Protein AF-A0A6A5FUP0-F1 (afdb_monomer)

Organism: Caenorhabditis remanei (NCBI:txid31234)

Sequence (424 aa):
MASNGVNGTHKADGNLQGSSPCSTSRVTPRPKTQTGSLDNNVQIFKTQLKPIFRSLLTPPLVNDSKNTQITLKECLKKFQENEESFKTVAGPILIEYLADLVTQLITQNETRVNYIGTPAALAFEQEWTRKMSNLRTTEHILNAPYCRATLMEFSVKFKAFSVEDQHSLREFMYREIVVLASDLIHTIDIERNKVIAHYVVIVNRQHAEINKMAENSQATIAAFIKRVAERQKRICELEQEKNVLSLEMEGLKQRNASFEKEVKENNLRIERLDQKLKKMAEDLEKKTREEANLRSAAESHRDEIEEDNSKLGERIAQCTMENQELKSRLDELEKETKDNRNAAECLERQKTENDDLRKQVEELTNRMETHQIKILAVLDDAKKTESTRESNEQIRRLIQAICIKKDDSKTPNIASNQTGVMLK

Secondary structure (DSSP, 8-state):
---------------------------PPPPPPTHHHHHHHHHHHHHHHHHHHHHHHSS-TTS-HHHHHHHHHHHHHHHHHTHHHIIIIIHHHHHHHHHHHHHHHHHHHHHHHT----HHHHHHHHHHHHHHHHHTSHHHHT-HHHHHHHHHHHHHHHTTS-HHHHHHHHHHHHHHHHHHHHHHHHHHHHHHHHHHHHHHHHHHHHHHHHHHHHHHHHHHHHHHHHHHHHHHHHHHHHHHHHHHHHHHHHHHHHHHHHHHHHHHHHHHHHHHHHHHHHHHHHHHHHHHHHHHHHHHHHHHHHHHHHHHHHHHHHHHHHHHHHHHHHHHHHHHHHHHHHHHHHHHHHHHHHHHHHHHHHHHHHHHHHHHHHHHHHHHTSSSS-----------SSSTTS--------------------------

Radius of gyration: 128.57 Å; Cα contacts (8 Å, |Δi|>4): 49; chains: 1; bounding box: 229×117×348 Å

Solvent-accessible surface area (backbone atoms only — not comparable to full-atom values): 25504 Å² total; per-residue (Å²): 132,86,89,80,89,85,87,87,80,89,78,90,84,83,87,84,86,78,91,84,87,89,84,88,86,91,81,87,82,74,87,83,79,77,63,73,63,54,58,54,52,50,51,52,50,53,63,64,47,50,60,58,54,48,62,73,66,54,77,75,71,89,77,47,72,64,62,52,50,51,55,50,51,53,50,54,49,57,48,63,77,42,47,72,57,31,76,75,67,48,34,68,58,48,51,53,52,49,48,52,52,51,49,52,48,50,53,54,49,51,53,56,76,66,50,76,48,51,76,67,48,46,53,48,49,55,54,45,54,54,53,51,54,57,41,62,34,81,81,36,60,75,33,60,71,60,50,52,52,54,55,50,55,49,55,61,59,52,69,75,50,53,76,68,35,42,53,46,53,45,57,54,48,54,52,53,50,54,51,48,52,52,54,48,52,53,52,50,51,53,54,49,48,53,52,52,52,53,50,52,55,52,51,53,51,52,50,52,53,50,51,54,52,50,54,54,49,51,53,50,50,52,56,49,53,53,53,51,54,54,49,52,53,52,50,56,54,50,53,51,51,51,52,52,53,53,51,52,51,52,52,49,52,54,52,49,53,51,50,54,51,49,52,53,53,50,50,54,51,50,52,55,49,51,53,49,51,52,51,52,50,53,54,51,51,49,50,52,50,51,51,52,50,51,50,52,51,52,49,54,53,46,51,51,51,51,52,51,49,50,55,49,50,52,51,50,53,51,53,50,51,52,50,51,52,52,49,54,53,49,60,54,54,62,55,56,61,61,60,60,60,67,62,58,68,64,58,60,66,60,54,64,63,52,58,61,55,53,56,57,53,59,55,54,52,58,53,51,57,55,55,56,57,56,60,68,68,69,77,80,78,86,90,82,88,79,84,89,78,88,78,82,95,69,68,93,81,60,65,100,70,80,82,90,83,87,82,88,82,79,84,82,89,85,89,85,83,89,77,91,80,88,89,132

pLDDT: mean 70.41, std 22.22, range [26.86, 98.44]

Foldseek 3Di:
DDDDDDDYDDDDDDDDDDDDDDDDDDDDDDDDDPPPVVVVVLVVVCVVCVVLLCVLQDDPVVPCVPVNVVSVVVVVVVCVVCVVVLVPPNVVVVVVVVVVSVVVSVVVVVCLVPDQADPVLVVVLVVVVVVLVVCLPLVNLPVPVNVVVSVVVVVVVLVVDDPSSNVNVVVSVVVSVVVSVVSSVVSVVVVVVVVVVVVVVVVVVVVVVVVVVVVVVVVVVVVVVVVVVVVVVVVVVVVVVVVVVVVVVVVVVVVVVVVVVVVVVVVVVVVVVVVVVVVVVVVVVVVVVVVVVVVVVVVVVVVVVVVVVVVVVVVVVVVVVVVVVVVVVVVVVVVVVVVVVVVVVVVVVVVVVVVVVVVVVVVVVVVVVVVVVVVVPPPPPDDDDDDDDDDDDDPVPPDDPDPDDDDDDDDDDDDDDDDDDDDD

Structure (mmCIF, N/CA/C/O backbone):
data_AF-A0A6A5FUP0-F1
#
_entry.id   AF-A0A6A5FUP0-F1
#
loop_
_atom_site.group_PDB
_atom_site.id
_atom_site.type_symbol
_atom_site.label_atom_id
_atom_site.label_alt_id
_atom_site.label_comp_id
_atom_site.label_asym_id
_atom_site.label_entity_id
_atom_site.label_seq_id
_atom_site.pdbx_PDB_ins_code
_atom_site.Cartn_x
_atom_site.Cartn_y
_atom_site.Cartn_z
_atom_site.occupancy
_atom_site.B_iso_or_equiv
_atom_site.auth_seq_id
_atom_site.auth_comp_id
_atom_site.auth_asym_id
_atom_site.auth_atom_id
_atom_site.pdbx_PDB_model_num
ATOM 1 N N . MET A 1 1 ? 34.017 69.869 -93.605 1.00 38.16 1 MET A N 1
ATOM 2 C CA . MET A 1 1 ? 34.898 71.013 -93.289 1.00 38.16 1 MET A CA 1
ATOM 3 C C . MET A 1 1 ? 36.323 70.627 -93.654 1.00 38.16 1 MET A C 1
ATOM 5 O O . MET A 1 1 ? 36.659 69.464 -93.488 1.00 38.16 1 MET A O 1
ATOM 9 N N . ALA A 1 2 ? 37.039 71.589 -94.248 1.00 33.34 2 ALA A N 1
ATOM 10 C CA . ALA A 1 2 ? 38.399 71.600 -94.813 1.00 33.34 2 ALA A CA 1
ATOM 11 C C . ALA A 1 2 ? 39.373 70.506 -94.317 1.00 33.34 2 ALA A C 1
ATOM 13 O O . ALA A 1 2 ? 39.440 70.240 -93.125 1.00 33.34 2 ALA A O 1
ATOM 14 N N . SER A 1 3 ? 40.064 69.764 -95.192 1.00 31.92 3 SER A N 1
ATOM 15 C CA . SER A 1 3 ? 41.137 70.177 -96.127 1.00 31.92 3 SER A CA 1
ATOM 16 C C . SER A 1 3 ? 42.401 70.675 -95.425 1.00 31.92 3 SER A C 1
ATOM 18 O O . SER A 1 3 ? 42.368 71.725 -94.794 1.00 31.92 3 SER A O 1
ATOM 20 N N . ASN A 1 4 ? 43.485 69.908 -95.595 1.00 36.31 4 ASN A N 1
ATOM 21 C CA . ASN A 1 4 ? 44.860 70.282 -95.985 1.00 36.31 4 ASN A CA 1
ATOM 22 C C . ASN A 1 4 ? 45.649 68.948 -96.013 1.00 36.31 4 ASN A C 1
ATOM 24 O O . ASN A 1 4 ? 45.615 68.215 -95.032 1.00 36.31 4 ASN A O 1
ATOM 28 N N . GLY A 1 5 ? 46.208 68.454 -97.127 1.00 31.75 5 GLY A N 1
ATOM 29 C CA . GLY A 1 5 ? 47.185 69.104 -98.016 1.00 31.75 5 GLY A CA 1
ATOM 30 C C . GLY A 1 5 ? 48.554 69.030 -97.321 1.00 31.75 5 GLY A C 1
ATOM 31 O O . GLY A 1 5 ? 48.652 69.477 -96.190 1.00 31.75 5 GLY A O 1
ATOM 32 N N . VAL A 1 6 ? 49.639 68.457 -97.844 1.00 37.22 6 VAL A N 1
ATOM 33 C CA . VAL A 1 6 ? 50.374 68.709 -99.102 1.00 37.22 6 VAL A CA 1
ATOM 34 C C . VAL A 1 6 ? 51.600 67.753 -99.010 1.00 37.22 6 VAL A C 1
ATOM 36 O O . VAL A 1 6 ? 52.145 67.616 -97.923 1.00 37.22 6 VAL A O 1
ATOM 39 N N . ASN A 1 7 ? 51.974 66.894 -99.966 1.00 31.72 7 ASN A N 1
ATOM 40 C CA . ASN A 1 7 ? 52.455 67.050 -101.350 1.00 31.72 7 ASN A CA 1
ATOM 41 C C . ASN A 1 7 ? 53.994 66.927 -101.465 1.00 31.72 7 ASN A C 1
ATOM 43 O O . ASN A 1 7 ? 54.728 67.687 -100.843 1.00 31.72 7 ASN A O 1
ATOM 47 N N . GLY A 1 8 ? 54.419 66.040 -102.372 1.00 35.94 8 GLY A N 1
ATOM 48 C CA . GLY A 1 8 ? 55.625 66.162 -103.200 1.00 35.94 8 GLY A CA 1
ATOM 49 C C . GLY A 1 8 ? 56.952 65.612 -102.657 1.00 35.94 8 GLY A C 1
ATOM 50 O O . GLY A 1 8 ? 57.151 65.490 -101.461 1.00 35.94 8 GLY A O 1
ATOM 51 N N . THR A 1 9 ? 57.943 65.270 -103.482 1.00 32.22 9 THR A N 1
ATOM 52 C CA . THR A 1 9 ? 58.045 65.221 -104.953 1.00 32.22 9 THR A CA 1
ATOM 53 C C . THR A 1 9 ? 59.451 64.702 -105.313 1.00 32.22 9 THR A C 1
ATOM 55 O O . THR A 1 9 ? 60.420 65.130 -104.704 1.00 32.22 9 THR A O 1
ATOM 58 N N . HIS A 1 10 ? 59.529 63.905 -106.384 1.00 34.06 10 HIS A N 1
ATOM 59 C CA . HIS A 1 10 ? 60.529 63.948 -107.468 1.00 34.06 10 HIS A CA 1
ATOM 60 C C . HIS A 1 10 ? 62.015 63.536 -107.335 1.00 34.06 10 HIS A C 1
ATOM 62 O O . HIS A 1 10 ? 62.769 64.029 -106.507 1.00 34.06 10 HIS A O 1
ATOM 68 N N . LYS A 1 11 ? 62.398 62.860 -108.442 1.00 33.56 11 LYS A N 1
ATOM 69 C CA . LYS A 1 11 ? 63.656 62.846 -109.229 1.00 33.56 11 LYS A CA 1
ATOM 70 C C . LYS A 1 11 ? 64.667 61.740 -108.880 1.00 33.56 11 LYS A C 1
ATOM 72 O O . LYS A 1 11 ? 65.068 61.616 -107.735 1.00 33.56 11 LYS A O 1
ATOM 77 N N . ALA A 1 12 ? 64.921 60.792 -109.798 1.00 32.19 12 ALA A N 1
ATOM 78 C CA . ALA A 1 12 ? 65.667 60.910 -111.079 1.00 32.19 12 ALA A CA 1
ATOM 79 C C . ALA A 1 12 ? 67.170 61.074 -110.797 1.00 32.19 12 ALA A C 1
ATOM 81 O O . ALA A 1 12 ? 67.523 61.750 -109.843 1.00 32.19 12 ALA A O 1
ATOM 82 N N . ASP A 1 13 ? 68.140 60.557 -111.533 1.00 30.34 13 ASP A N 1
ATOM 83 C CA . ASP A 1 13 ? 68.279 59.854 -112.810 1.00 30.34 13 ASP A CA 1
ATOM 84 C C . ASP A 1 13 ? 69.766 59.424 -112.846 1.00 30.34 13 ASP A C 1
ATOM 86 O O . ASP A 1 13 ? 70.576 59.966 -112.090 1.00 30.34 13 ASP A O 1
ATOM 90 N N . GLY A 1 14 ? 70.159 58.539 -113.765 1.00 31.58 14 GLY A N 1
ATOM 91 C CA . GLY A 1 14 ? 71.576 58.301 -114.100 1.00 31.58 14 GLY A CA 1
ATOM 92 C C . GLY A 1 14 ? 71.955 56.827 -113.980 1.00 31.58 14 GLY A C 1
ATOM 93 O O . GLY A 1 14 ? 72.292 56.378 -112.895 1.00 31.58 14 GLY A O 1
ATOM 94 N N . ASN A 1 15 ? 71.761 55.961 -114.976 1.00 31.67 15 ASN A N 1
ATOM 95 C CA . ASN A 1 15 ? 72.166 56.002 -116.388 1.00 31.67 15 ASN A CA 1
ATOM 96 C C . ASN A 1 15 ? 73.673 55.754 -116.600 1.00 31.67 15 ASN A C 1
ATOM 98 O O . ASN A 1 15 ? 74.493 56.150 -115.779 1.00 31.67 15 ASN A O 1
ATOM 102 N N . LEU A 1 16 ? 73.967 55.175 -117.773 1.00 33.53 16 LEU A N 1
ATOM 103 C CA . LEU A 1 16 ? 75.255 54.775 -118.374 1.00 33.53 16 LEU A CA 1
ATOM 104 C C . LEU A 1 16 ? 75.564 53.273 -118.226 1.00 33.53 16 LEU A C 1
ATOM 106 O O . LEU A 1 16 ? 75.912 52.785 -117.160 1.00 33.53 16 LEU A O 1
ATOM 110 N N . GLN A 1 17 ? 75.196 52.471 -119.236 1.00 32.59 17 GLN A N 1
ATOM 111 C CA . GLN A 1 17 ? 75.943 52.211 -120.491 1.00 32.59 17 GLN A CA 1
ATOM 112 C C . GLN A 1 17 ? 77.117 51.243 -120.249 1.00 32.59 17 GLN A C 1
ATOM 114 O O . GLN A 1 17 ? 77.953 51.492 -119.400 1.00 32.59 17 GLN A O 1
ATOM 119 N N . GLY A 1 18 ? 77.274 50.143 -120.981 1.00 30.30 18 GLY A N 1
ATOM 120 C CA . GLY A 1 18 ? 76.498 49.655 -122.109 1.00 30.30 18 GLY A CA 1
ATOM 121 C C . GLY A 1 18 ? 77.146 48.432 -122.760 1.00 30.30 18 GLY A C 1
ATOM 122 O O . GLY A 1 18 ? 78.241 48.032 -122.379 1.00 30.30 18 GLY A O 1
ATOM 123 N N . SER A 1 19 ? 76.464 47.965 -123.817 1.00 31.02 19 SER A N 1
ATOM 124 C CA . SER A 1 19 ? 76.989 47.312 -125.037 1.00 31.02 19 SER A CA 1
ATOM 125 C C . SER A 1 19 ? 77.728 45.967 -124.887 1.00 31.02 19 SER A C 1
ATOM 127 O O . SER A 1 19 ? 78.629 45.844 -124.081 1.00 31.02 19 SER A O 1
ATOM 129 N N . SER A 1 20 ? 77.544 44.924 -125.703 1.00 33.12 20 SER A N 1
ATOM 130 C CA . SER A 1 20 ? 76.712 44.556 -126.873 1.00 33.12 20 SER A CA 1
ATOM 131 C C . SER A 1 20 ? 77.213 43.125 -127.294 1.00 33.12 20 SER A C 1
ATOM 133 O O . SER A 1 20 ? 78.075 42.592 -126.601 1.00 33.12 20 SER A O 1
ATOM 135 N N . PRO A 1 21 ? 76.826 42.480 -128.416 1.00 48.44 21 PRO A N 1
ATOM 136 C CA . PRO A 1 21 ? 75.585 41.727 -128.617 1.00 48.44 21 PRO A CA 1
ATOM 137 C C . PRO A 1 21 ? 75.790 40.310 -129.241 1.00 48.44 21 PRO A C 1
ATOM 139 O O . PRO A 1 21 ? 76.903 39.831 -129.426 1.00 48.44 21 PRO A O 1
ATOM 142 N N . CYS A 1 22 ? 74.658 39.737 -129.682 1.00 26.86 22 CYS A N 1
ATOM 143 C CA . CYS A 1 22 ? 74.450 38.731 -130.742 1.00 26.86 22 CYS A CA 1
ATOM 144 C C . CYS A 1 22 ? 74.443 37.235 -130.376 1.00 26.86 22 CYS A C 1
ATOM 146 O O . CYS A 1 22 ? 75.478 36.580 -130.317 1.00 26.86 22 CYS A O 1
ATOM 148 N N . SER A 1 23 ? 73.250 36.624 -130.408 1.00 32.97 23 SER A N 1
ATOM 149 C CA . SER A 1 23 ? 72.781 35.966 -131.644 1.00 32.97 23 SER A CA 1
ATOM 150 C C . SER A 1 23 ? 71.296 35.568 -131.595 1.00 32.97 23 SER A C 1
ATOM 152 O O . SER A 1 23 ? 70.759 35.124 -130.586 1.00 32.97 23 SER A O 1
ATOM 154 N N . THR A 1 24 ? 70.657 35.778 -132.741 1.00 32.56 24 THR A N 1
ATOM 155 C CA . THR A 1 24 ? 69.302 35.439 -133.208 1.00 32.56 24 THR A CA 1
ATOM 156 C C . THR A 1 24 ? 68.862 33.986 -132.985 1.00 32.56 24 THR A C 1
ATOM 158 O O . THR A 1 24 ? 69.634 33.079 -133.265 1.00 32.56 24 THR A O 1
ATOM 161 N N . SER A 1 25 ? 67.577 33.736 -132.690 1.00 30.81 25 SER A N 1
ATOM 162 C CA . SER A 1 25 ? 66.580 33.312 -133.699 1.00 30.81 25 SER A CA 1
ATOM 163 C C . SER A 1 25 ? 65.221 32.928 -133.075 1.00 30.81 25 SER A C 1
ATOM 165 O O . SER A 1 25 ? 65.070 32.729 -131.877 1.00 30.81 25 SER A O 1
ATOM 167 N N . ARG A 1 26 ? 64.219 32.908 -133.947 1.00 35.28 26 ARG A N 1
ATOM 168 C CA . ARG A 1 26 ? 62.769 33.093 -133.793 1.00 35.28 26 ARG A CA 1
ATOM 169 C C . ARG A 1 26 ? 62.006 31.799 -133.450 1.00 35.28 26 ARG A C 1
ATOM 171 O O . ARG A 1 26 ? 62.065 30.883 -134.255 1.00 35.28 26 ARG A O 1
ATOM 178 N N . VAL A 1 27 ? 61.174 31.785 -132.393 1.00 34.41 27 VAL A N 1
ATOM 179 C CA . VAL A 1 27 ? 59.944 30.952 -132.293 1.00 34.41 27 VAL A CA 1
ATOM 180 C C . VAL A 1 27 ? 58.888 31.662 -131.421 1.00 34.41 27 VAL A C 1
ATOM 182 O O . VAL A 1 27 ? 59.139 32.012 -130.272 1.00 34.41 27 VAL A O 1
ATOM 185 N N . THR A 1 28 ? 57.699 31.881 -131.980 1.00 35.03 28 THR A N 1
ATOM 186 C CA . THR A 1 28 ? 56.478 32.379 -131.321 1.00 35.03 28 THR A CA 1
ATOM 187 C C . THR A 1 28 ? 55.934 31.373 -130.285 1.00 35.03 28 THR A C 1
ATOM 189 O O . THR A 1 28 ? 55.803 30.196 -130.626 1.00 35.03 28 THR A O 1
ATOM 192 N N . PRO A 1 29 ? 55.554 31.773 -129.050 1.00 36.94 29 PRO A N 1
ATOM 193 C CA . PRO A 1 29 ? 54.999 30.840 -128.067 1.00 36.94 29 PRO A CA 1
ATOM 194 C C . PRO A 1 29 ? 53.480 30.633 -128.184 1.00 36.94 29 PRO A C 1
ATOM 196 O O . PRO A 1 29 ? 52.704 31.569 -128.367 1.00 36.94 29 PRO A O 1
ATOM 199 N N . ARG A 1 30 ? 53.096 29.372 -127.974 1.00 33.16 30 ARG A N 1
ATOM 200 C CA . ARG A 1 30 ? 51.762 28.819 -127.670 1.00 33.16 30 ARG A CA 1
ATOM 201 C C . ARG A 1 30 ? 51.231 29.362 -126.314 1.00 33.16 30 ARG A C 1
ATOM 203 O O . ARG A 1 30 ? 52.053 29.774 -125.492 1.00 33.16 30 ARG A O 1
ATOM 210 N N . PRO A 1 31 ? 49.908 29.367 -126.033 1.00 37.72 31 PRO A N 1
ATOM 211 C CA . PRO A 1 31 ? 49.345 30.012 -124.840 1.00 37.72 31 PRO A CA 1
ATOM 212 C C . PRO A 1 31 ? 49.840 29.358 -123.543 1.00 37.72 31 PRO A C 1
ATOM 214 O O . PRO A 1 31 ? 49.841 28.133 -123.424 1.00 37.72 31 PRO A O 1
ATOM 217 N N . LYS A 1 32 ? 50.257 30.181 -122.573 1.00 38.88 32 LYS A N 1
ATOM 218 C CA . LYS A 1 32 ? 50.725 29.744 -121.251 1.00 38.88 32 LYS A CA 1
ATOM 219 C C . LYS A 1 32 ? 49.574 29.162 -120.424 1.00 38.88 32 LYS A C 1
ATOM 221 O O . LYS A 1 32 ? 48.562 29.817 -120.198 1.00 38.88 32 LYS A O 1
ATOM 226 N N . THR A 1 33 ? 49.793 27.952 -119.928 1.00 40.66 33 THR A N 1
ATOM 227 C CA . THR A 1 33 ? 49.061 27.269 -118.860 1.00 40.66 33 THR A CA 1
ATOM 228 C C . THR A 1 33 ? 49.091 28.071 -117.551 1.00 40.66 33 THR A C 1
ATOM 230 O O . THR A 1 33 ? 50.152 28.423 -117.040 1.00 40.66 33 THR A O 1
ATOM 233 N N . GLN A 1 34 ? 47.909 28.324 -116.985 1.00 46.12 34 GLN A N 1
ATOM 234 C CA . GLN A 1 34 ? 47.655 29.004 -115.703 1.00 46.12 34 GLN A CA 1
ATOM 235 C C . GLN A 1 34 ? 47.788 28.080 -114.466 1.00 46.12 34 GLN A C 1
ATOM 237 O O . GLN A 1 34 ? 47.267 28.387 -113.401 1.00 46.12 34 GLN A O 1
ATOM 242 N N . THR A 1 35 ? 48.469 26.936 -114.564 1.00 44.53 35 THR A N 1
ATOM 243 C CA . THR A 1 35 ? 48.498 25.922 -113.488 1.00 44.53 35 THR A CA 1
ATOM 244 C C . THR A 1 35 ? 49.539 26.182 -112.392 1.00 44.53 35 THR A C 1
ATOM 246 O O . THR A 1 35 ? 49.324 25.784 -111.254 1.00 44.53 35 THR A O 1
ATOM 249 N N . GLY A 1 36 ? 50.627 26.911 -112.670 1.00 46.41 36 GLY A N 1
ATOM 250 C CA . GLY A 1 36 ? 51.688 27.160 -111.676 1.00 46.41 36 GLY A CA 1
ATOM 251 C C . GLY A 1 36 ? 51.359 28.210 -110.600 1.00 46.41 36 GLY A C 1
ATOM 252 O O . GLY A 1 36 ? 51.962 28.209 -109.533 1.00 46.41 36 GLY A O 1
ATOM 253 N N . SER A 1 37 ? 50.399 29.107 -110.852 1.00 50.59 37 SER A N 1
ATOM 254 C CA . SER A 1 37 ? 50.018 30.160 -109.893 1.00 50.59 37 SER A CA 1
ATOM 255 C C . SER A 1 37 ? 49.005 29.679 -108.855 1.00 50.59 37 SER A C 1
ATOM 257 O O . SER A 1 37 ? 48.979 30.199 -107.741 1.00 50.59 37 SER A O 1
ATOM 259 N N . LEU A 1 38 ? 48.151 28.724 -109.222 1.00 49.47 38 LEU A N 1
ATOM 260 C CA . LEU A 1 38 ? 47.055 28.254 -108.379 1.00 49.47 38 LEU A CA 1
ATOM 261 C C . LEU A 1 38 ? 47.585 27.373 -107.240 1.00 49.47 38 LEU A C 1
ATOM 263 O O . LEU A 1 38 ? 47.210 27.562 -106.087 1.00 49.47 38 LEU A O 1
ATOM 267 N N . ASP A 1 39 ? 48.529 26.487 -107.556 1.00 52.81 39 ASP A N 1
ATOM 268 C CA . ASP A 1 39 ? 49.118 25.535 -106.610 1.00 52.81 39 ASP A CA 1
ATOM 269 C C . ASP A 1 39 ? 49.959 26.243 -105.529 1.00 52.81 39 ASP A C 1
ATOM 271 O O . ASP A 1 39 ? 49.881 25.939 -104.338 1.00 52.81 39 ASP A O 1
ATOM 275 N N . ASN A 1 40 ? 50.678 27.300 -105.923 1.00 55.59 40 ASN A N 1
ATOM 276 C CA . ASN A 1 40 ? 51.452 28.127 -104.997 1.00 55.59 40 ASN A CA 1
ATOM 277 C C . ASN A 1 40 ? 50.544 28.924 -104.044 1.00 55.59 40 ASN A C 1
ATOM 279 O O . ASN A 1 40 ? 50.795 28.981 -102.842 1.00 55.59 40 ASN A O 1
ATOM 283 N N . ASN A 1 41 ? 49.441 29.484 -104.552 1.00 53.09 41 ASN A N 1
ATOM 284 C CA . ASN A 1 41 ? 48.468 30.209 -103.731 1.00 53.09 41 ASN A CA 1
ATOM 285 C C . ASN A 1 41 ? 47.734 29.278 -102.750 1.00 53.09 41 ASN A C 1
ATOM 287 O O . ASN A 1 41 ? 47.501 29.655 -101.602 1.00 53.09 41 ASN A O 1
ATOM 291 N N . VAL A 1 42 ? 47.435 28.043 -103.165 1.00 53.22 42 VAL A N 1
ATOM 292 C CA . VAL A 1 42 ? 46.853 27.005 -102.301 1.00 53.22 42 VAL A CA 1
ATOM 293 C C . VAL A 1 42 ? 47.814 26.611 -101.177 1.00 53.22 42 VAL A C 1
ATOM 295 O O . VAL A 1 42 ? 47.395 26.512 -100.022 1.00 53.22 42 VAL A O 1
ATOM 298 N N . GLN A 1 43 ? 49.102 26.427 -101.471 1.00 56.97 43 GLN A N 1
ATOM 299 C CA . GLN A 1 43 ? 50.097 26.093 -100.447 1.00 56.97 43 GLN A CA 1
ATOM 300 C C . GLN A 1 43 ? 50.341 27.243 -99.466 1.00 56.97 43 GLN A C 1
ATOM 302 O O . GLN A 1 43 ? 50.430 27.015 -98.255 1.00 56.97 43 GLN A O 1
ATOM 307 N N . ILE A 1 44 ? 50.372 28.487 -99.951 1.00 58.56 44 ILE A N 1
ATOM 308 C CA . ILE A 1 44 ? 50.461 29.683 -99.101 1.00 58.56 44 ILE A CA 1
ATOM 309 C C . ILE A 1 44 ? 49.248 29.753 -98.164 1.00 58.56 44 ILE A C 1
ATOM 311 O O . ILE A 1 44 ? 49.407 29.946 -96.959 1.00 58.56 44 ILE A O 1
ATOM 315 N N . PHE A 1 45 ? 48.046 29.511 -98.685 1.00 58.44 45 PHE A N 1
ATOM 316 C CA . PHE A 1 45 ? 46.812 29.536 -97.906 1.00 58.44 45 PHE A CA 1
ATOM 317 C C . PHE A 1 45 ? 46.743 28.416 -96.849 1.00 58.44 45 PHE A C 1
ATOM 319 O O . PHE A 1 45 ? 46.461 28.690 -95.678 1.00 58.44 45 PHE A O 1
ATOM 326 N N . LYS A 1 46 ? 47.104 27.171 -97.207 1.00 55.78 46 LYS A N 1
ATOM 327 C CA . LYS A 1 46 ? 47.243 26.056 -96.248 1.00 55.78 46 LYS A CA 1
ATOM 328 C C . LYS A 1 46 ? 48.253 26.391 -95.145 1.00 55.78 46 LYS A C 1
ATOM 330 O O . LYS A 1 46 ? 47.991 26.139 -93.970 1.00 55.78 46 LYS A O 1
ATOM 335 N N . THR A 1 47 ? 49.379 27.007 -95.501 1.00 60.59 47 THR A N 1
ATOM 336 C CA . THR A 1 47 ? 50.433 27.391 -94.548 1.00 60.59 47 THR A CA 1
ATOM 337 C C . THR A 1 47 ? 49.983 28.502 -93.595 1.00 60.59 47 THR A C 1
ATOM 339 O O . THR A 1 47 ? 50.362 28.483 -92.427 1.00 60.59 47 THR A O 1
ATOM 342 N N . GLN A 1 48 ? 49.136 29.431 -94.047 1.00 58.78 48 GLN A N 1
ATOM 343 C CA . GLN A 1 48 ? 48.614 30.526 -93.219 1.00 58.78 48 GLN A CA 1
ATOM 344 C C . GLN A 1 48 ? 47.487 30.099 -92.266 1.00 58.78 48 GLN A C 1
ATOM 346 O O . GLN A 1 48 ? 47.410 30.612 -91.151 1.00 58.78 48 GLN A O 1
ATOM 351 N N . LEU A 1 49 ? 46.620 29.161 -92.666 1.00 58.22 49 LEU A N 1
ATOM 352 C CA . LEU A 1 49 ? 45.522 28.682 -91.812 1.00 58.22 49 LEU A CA 1
ATOM 353 C C . LEU A 1 49 ? 45.950 27.602 -90.813 1.00 58.22 49 LEU A C 1
ATOM 355 O O . LEU A 1 49 ? 45.360 27.484 -89.737 1.00 58.22 49 LEU A O 1
ATOM 359 N N . LYS A 1 50 ? 46.988 26.823 -91.132 1.00 57.59 50 LYS A N 1
ATOM 360 C CA . LYS A 1 50 ? 47.477 25.720 -90.292 1.00 57.59 50 LYS A CA 1
ATOM 361 C C . LYS A 1 50 ? 47.827 26.110 -88.848 1.00 57.59 50 LYS A C 1
ATOM 363 O O . LYS A 1 50 ? 47.423 25.368 -87.952 1.00 57.59 50 LYS A O 1
ATOM 368 N N . PRO A 1 51 ? 48.508 27.237 -88.571 1.00 56.44 51 PRO A N 1
ATOM 369 C CA . PRO A 1 51 ? 48.786 27.678 -87.205 1.00 56.44 51 PRO A CA 1
ATOM 370 C C . PRO A 1 51 ? 47.517 28.069 -86.440 1.00 56.44 51 PRO A C 1
ATOM 372 O O . PRO A 1 51 ? 47.410 27.753 -85.262 1.00 56.44 51 PRO A O 1
ATOM 375 N N . ILE A 1 52 ? 46.549 28.699 -87.117 1.00 56.91 52 ILE A N 1
ATOM 376 C CA . ILE A 1 52 ? 45.310 29.217 -86.514 1.00 56.91 52 ILE A CA 1
ATOM 377 C C . ILE A 1 52 ? 44.395 28.065 -86.084 1.00 56.91 52 ILE A C 1
ATOM 379 O O . ILE A 1 52 ? 43.880 28.043 -84.967 1.00 56.91 52 ILE A O 1
ATOM 383 N N . PHE A 1 53 ? 44.237 27.057 -86.945 1.00 55.31 53 PHE A N 1
ATOM 384 C CA . PHE A 1 53 ? 43.498 25.854 -86.571 1.00 55.31 53 PHE A CA 1
ATOM 385 C C . PHE A 1 53 ? 44.242 25.044 -85.511 1.00 55.31 53 PHE A C 1
ATOM 387 O O . PHE A 1 53 ? 43.617 24.603 -84.557 1.00 55.31 53 PHE A O 1
ATOM 394 N N . ARG A 1 54 ? 45.575 24.908 -85.586 1.00 54.94 54 ARG A N 1
ATOM 395 C CA . ARG A 1 54 ? 46.336 24.252 -84.509 1.00 54.94 54 ARG A CA 1
ATOM 396 C C . ARG A 1 54 ? 46.184 24.970 -83.165 1.00 54.94 54 ARG A C 1
ATOM 398 O O . ARG A 1 54 ? 46.024 24.288 -82.159 1.00 54.94 54 ARG A O 1
ATOM 405 N N . SER A 1 55 ? 46.172 26.303 -83.118 1.00 53.06 55 SER A N 1
ATOM 406 C CA . SER A 1 55 ? 45.996 27.041 -81.858 1.00 53.06 55 SER A CA 1
ATOM 407 C C . SER A 1 55 ? 44.579 26.932 -81.286 1.00 53.06 55 SER A C 1
ATOM 409 O O . SER A 1 55 ? 44.427 26.880 -80.073 1.00 53.06 55 SER A O 1
ATOM 411 N N . LEU A 1 56 ? 43.549 26.847 -82.137 1.00 50.31 56 LEU A N 1
ATOM 412 C CA . LEU A 1 56 ? 42.161 26.577 -81.725 1.00 50.31 56 LEU A CA 1
ATOM 413 C C . LEU A 1 56 ? 41.957 25.170 -81.148 1.00 50.31 56 LEU A C 1
ATOM 415 O O . LEU A 1 56 ? 40.961 24.920 -80.476 1.00 50.31 56 LEU A O 1
ATOM 419 N N . LEU A 1 57 ? 42.865 24.249 -81.463 1.00 49.69 57 LEU A N 1
ATOM 420 C CA . LEU A 1 57 ? 42.680 22.811 -81.285 1.00 49.69 57 LEU A CA 1
ATOM 421 C C . LEU A 1 57 ? 43.713 22.170 -80.347 1.00 49.69 57 LEU A C 1
ATOM 423 O O . LEU A 1 57 ? 43.591 20.991 -80.027 1.00 49.69 57 LEU A O 1
ATOM 427 N N . THR A 1 58 ? 44.702 22.932 -79.866 1.00 45.69 58 THR A N 1
ATOM 428 C CA . THR A 1 58 ? 45.661 22.473 -78.848 1.00 45.69 58 THR A CA 1
ATOM 429 C C . THR A 1 58 ? 45.091 22.766 -77.446 1.00 45.69 58 THR A C 1
ATOM 431 O O . THR A 1 58 ? 44.818 23.928 -77.144 1.00 45.69 58 THR A O 1
ATOM 434 N N . PRO A 1 59 ? 44.872 21.761 -76.572 1.00 53.66 59 PRO A N 1
ATOM 435 C CA . PRO A 1 59 ? 44.378 21.982 -75.205 1.00 53.66 59 PRO A CA 1
ATOM 436 C C . PRO A 1 59 ? 45.373 22.785 -74.328 1.00 53.66 59 PRO A C 1
ATOM 438 O O . PRO A 1 59 ? 46.573 22.716 -74.587 1.00 53.66 59 PRO A O 1
ATOM 441 N N . PRO A 1 60 ? 44.905 23.528 -73.291 1.00 47.03 60 PRO A N 1
ATOM 442 C CA . PRO A 1 60 ? 43.826 23.125 -72.391 1.00 47.03 60 PRO A CA 1
ATOM 443 C C . PRO A 1 60 ? 42.569 23.995 -72.540 1.00 47.03 60 PRO A C 1
ATOM 445 O O . PRO A 1 60 ? 42.203 24.761 -71.653 1.00 47.03 60 PRO A O 1
ATOM 448 N N . LEU A 1 61 ? 41.837 23.849 -73.644 1.00 46.53 61 LEU A N 1
ATOM 449 C CA . LEU A 1 61 ? 40.595 24.598 -73.879 1.00 46.53 61 LEU A CA 1
ATOM 450 C C . LEU A 1 61 ? 39.368 24.053 -73.131 1.00 46.53 61 LEU A C 1
ATOM 452 O O . LEU A 1 61 ? 38.238 24.304 -73.536 1.00 46.53 61 LEU A O 1
ATOM 456 N N . VAL A 1 62 ? 39.574 23.365 -72.005 1.00 45.56 62 VAL A N 1
ATOM 457 C CA . VAL A 1 62 ? 38.494 23.133 -71.031 1.00 45.56 62 VAL A CA 1
ATOM 458 C C . VAL A 1 62 ? 38.433 24.252 -69.980 1.00 45.56 62 VAL A C 1
ATOM 460 O O . VAL A 1 62 ? 37.460 24.304 -69.246 1.00 45.56 62 VAL A O 1
ATOM 463 N N . ASN A 1 63 ? 39.371 25.214 -69.943 1.00 44.22 63 ASN A N 1
ATOM 464 C CA . ASN A 1 63 ? 39.316 26.285 -68.931 1.00 44.22 63 ASN A CA 1
ATOM 465 C C . ASN A 1 63 ? 39.381 27.740 -69.420 1.00 44.22 63 ASN A C 1
ATOM 467 O O . ASN A 1 63 ? 39.386 28.625 -68.572 1.00 44.22 63 ASN A O 1
ATOM 471 N N . ASP A 1 64 ? 39.347 28.036 -70.726 1.00 46.53 64 ASP A N 1
ATOM 472 C CA . ASP A 1 64 ? 39.223 29.442 -71.152 1.00 46.53 64 ASP A CA 1
ATOM 473 C C . ASP A 1 64 ? 38.385 29.619 -72.429 1.00 46.53 64 ASP A C 1
ATOM 475 O O . ASP A 1 64 ? 38.883 29.808 -73.541 1.00 46.53 64 ASP A O 1
ATOM 479 N N . SER A 1 65 ? 37.058 29.540 -72.262 1.00 54.91 65 SER A N 1
ATOM 480 C CA . SER A 1 65 ? 36.064 29.632 -73.346 1.00 54.91 65 SER A CA 1
ATOM 481 C C . SER A 1 65 ? 36.125 30.946 -74.136 1.00 54.91 65 SER A C 1
ATOM 483 O O . SER A 1 65 ? 35.622 31.025 -75.259 1.00 54.91 65 SER A O 1
ATOM 485 N N . LYS A 1 66 ? 36.758 31.980 -73.572 1.00 54.75 66 LYS A N 1
ATOM 486 C CA . LYS A 1 66 ? 36.796 33.333 -74.130 1.00 54.75 66 LYS A CA 1
ATOM 487 C C . LYS A 1 66 ? 37.783 33.461 -75.290 1.00 54.75 66 LYS A C 1
ATOM 489 O O . LYS A 1 66 ? 37.432 34.035 -76.319 1.00 54.75 66 LYS A O 1
ATOM 494 N N . ASN A 1 67 ? 38.974 32.878 -75.165 1.00 54.38 67 ASN A N 1
ATOM 495 C CA . ASN A 1 67 ? 39.992 32.928 -76.218 1.00 54.38 67 ASN A CA 1
ATOM 496 C C . ASN A 1 67 ? 39.600 32.056 -77.416 1.00 54.38 67 ASN A C 1
ATOM 498 O O . ASN A 1 67 ? 39.691 32.512 -78.553 1.00 54.38 67 ASN A O 1
ATOM 502 N N . THR A 1 68 ? 39.030 30.870 -77.173 1.00 51.94 68 THR A N 1
ATOM 503 C CA . THR A 1 68 ? 38.470 30.020 -78.239 1.00 51.94 68 THR A CA 1
ATOM 504 C C . THR A 1 68 ? 37.391 30.748 -79.030 1.00 51.94 68 THR A C 1
ATOM 506 O O . THR A 1 68 ? 37.386 30.697 -80.256 1.00 51.94 68 THR A O 1
ATOM 509 N N . GLN A 1 69 ? 36.489 31.467 -78.351 1.00 53.38 69 GLN A N 1
ATOM 510 C CA . GLN A 1 69 ? 35.433 32.229 -79.020 1.00 53.38 69 GLN A CA 1
ATOM 511 C C . GLN A 1 69 ? 35.975 33.387 -79.866 1.00 53.38 69 GLN A C 1
ATOM 513 O O . GLN A 1 69 ? 35.434 33.646 -80.941 1.00 53.38 69 GLN A O 1
ATOM 518 N N . ILE A 1 70 ? 37.021 34.082 -79.407 1.00 61.88 70 ILE A N 1
ATOM 519 C CA . ILE A 1 70 ? 37.649 35.179 -80.160 1.00 61.88 70 ILE A CA 1
ATOM 520 C C . ILE A 1 70 ? 38.308 34.633 -81.428 1.00 61.88 70 ILE A C 1
ATOM 522 O O . ILE A 1 70 ? 38.005 35.108 -82.522 1.00 61.88 70 ILE A O 1
ATOM 526 N N . THR A 1 71 ? 39.123 33.584 -81.308 1.00 55.25 71 THR A N 1
ATOM 527 C CA . THR A 1 71 ? 39.809 32.989 -82.461 1.00 55.25 71 THR A CA 1
ATOM 528 C C . THR A 1 71 ? 38.823 32.348 -83.446 1.00 55.25 71 THR A C 1
ATOM 530 O O . THR A 1 71 ? 38.993 32.478 -84.656 1.00 55.25 71 THR A O 1
ATOM 533 N N . LEU A 1 72 ? 37.730 31.738 -82.964 1.00 54.47 72 LEU A N 1
ATOM 534 C CA . LEU A 1 72 ? 36.682 31.185 -83.828 1.00 54.47 72 LEU A CA 1
ATOM 535 C C . LEU A 1 72 ? 35.934 32.288 -84.595 1.00 54.47 72 LEU A C 1
ATOM 537 O O . LEU A 1 72 ? 35.672 32.139 -85.788 1.00 54.47 72 LEU A O 1
ATOM 541 N N . LYS A 1 73 ? 35.629 33.419 -83.943 1.00 60.50 73 LYS A N 1
ATOM 542 C CA . LYS A 1 73 ? 35.028 34.590 -84.605 1.00 60.50 73 LYS A CA 1
ATOM 543 C C . LYS A 1 73 ? 35.943 35.170 -85.679 1.00 60.50 73 LYS A C 1
ATOM 545 O O . LYS A 1 73 ? 35.466 35.548 -86.745 1.00 60.50 73 LYS A O 1
ATOM 550 N N . GLU A 1 74 ? 37.243 35.222 -85.420 1.00 59.09 74 GLU A N 1
ATOM 551 C CA . GLU A 1 74 ? 38.231 35.747 -86.362 1.00 59.09 74 GLU A CA 1
ATOM 552 C C . GLU A 1 74 ? 38.425 34.815 -87.570 1.00 59.09 74 GLU A C 1
ATOM 554 O O . GLU A 1 74 ? 38.497 35.284 -88.708 1.00 59.09 74 GLU A O 1
ATOM 559 N N . CYS A 1 75 ? 38.383 33.493 -87.356 1.00 55.28 75 CYS A N 1
ATOM 560 C CA . CYS A 1 75 ? 38.285 32.504 -88.430 1.00 55.28 75 CYS A CA 1
ATOM 561 C C . CYS A 1 75 ? 37.026 32.714 -89.276 1.00 55.28 75 CYS A C 1
ATOM 563 O O . CYS A 1 75 ? 37.134 32.879 -90.488 1.00 55.28 75 CYS A O 1
ATOM 565 N N . LEU A 1 76 ? 35.842 32.762 -88.657 1.00 58.91 76 LEU A N 1
ATOM 566 C CA . LEU A 1 76 ? 34.574 32.942 -89.374 1.00 58.91 76 LEU A CA 1
ATOM 567 C C . LEU A 1 76 ? 34.550 34.239 -90.196 1.00 58.91 76 LEU A C 1
ATOM 569 O O . LEU A 1 76 ? 34.066 34.236 -91.327 1.00 58.91 76 LEU A O 1
ATOM 573 N N . LYS A 1 77 ? 35.145 35.319 -89.677 1.00 67.94 77 LYS A N 1
ATOM 574 C CA . LYS A 1 77 ? 35.293 36.586 -90.401 1.00 67.94 77 LYS A CA 1
ATOM 575 C C . LYS A 1 77 ? 36.143 36.428 -91.667 1.00 67.94 77 LYS A C 1
ATOM 577 O O . LYS A 1 77 ? 35.722 36.847 -92.740 1.00 67.94 77 LYS A O 1
ATOM 582 N N . LYS A 1 78 ? 37.298 35.758 -91.577 1.00 62.84 78 LYS A N 1
ATOM 583 C CA . LYS A 1 78 ? 38.162 35.501 -92.746 1.00 62.84 78 LYS A CA 1
ATOM 584 C C . LYS A 1 78 ? 37.509 34.596 -93.792 1.00 62.84 78 LYS A C 1
ATOM 586 O O . LYS A 1 78 ? 37.786 34.746 -94.982 1.00 62.84 78 LYS A O 1
ATOM 591 N N . PHE A 1 79 ? 36.657 33.668 -93.358 1.00 62.31 79 PHE A N 1
ATOM 592 C CA . PHE A 1 79 ? 35.853 32.833 -94.251 1.00 62.31 79 PHE A CA 1
ATOM 593 C C . PHE A 1 79 ? 34.828 33.662 -95.034 1.00 62.31 79 PHE A C 1
ATOM 595 O O . PHE A 1 79 ? 34.744 33.520 -96.251 1.00 62.31 79 PHE A O 1
ATOM 602 N N . GLN A 1 80 ? 34.105 34.557 -94.353 1.00 61.12 80 GLN A N 1
ATOM 603 C CA . GLN A 1 80 ? 33.139 35.465 -94.982 1.00 61.12 80 GLN A CA 1
ATOM 604 C C . GLN A 1 80 ? 33.808 36.431 -95.970 1.00 61.12 80 GLN A C 1
ATOM 606 O O . GLN A 1 80 ? 33.296 36.649 -97.061 1.00 61.12 80 GLN A O 1
ATOM 611 N N . GLU A 1 81 ? 34.985 36.966 -95.633 1.00 64.06 81 GLU A N 1
ATOM 612 C CA . GLU A 1 81 ? 35.724 37.900 -96.498 1.00 64.06 81 GLU A CA 1
ATOM 613 C C . GLU A 1 81 ? 36.219 37.268 -97.815 1.00 64.06 81 GLU A C 1
ATOM 615 O O . GLU A 1 81 ? 36.504 37.990 -98.767 1.00 64.06 81 GLU A O 1
ATOM 620 N N . ASN A 1 82 ? 36.314 35.936 -97.895 1.00 60.19 82 ASN A N 1
ATOM 621 C CA . ASN A 1 82 ? 36.856 35.218 -99.056 1.00 60.19 82 ASN A CA 1
ATOM 622 C C . ASN A 1 82 ? 35.849 34.233 -99.687 1.00 60.19 82 ASN A C 1
ATOM 624 O O . ASN A 1 82 ? 36.250 33.336 -100.430 1.00 60.19 82 ASN A O 1
ATOM 628 N N . GLU A 1 83 ? 34.550 34.393 -99.411 1.00 58.47 83 GLU A N 1
ATOM 629 C CA . GLU A 1 83 ? 33.469 33.461 -99.781 1.00 58.47 83 GLU A CA 1
ATOM 630 C C . GLU A 1 83 ? 33.457 33.075 -101.278 1.00 58.47 83 GLU A C 1
ATOM 632 O O . GLU A 1 83 ? 33.325 31.901 -101.623 1.00 58.47 83 GLU A O 1
ATOM 637 N N . GLU A 1 84 ? 33.670 34.037 -102.180 1.00 57.72 84 GLU A N 1
ATOM 638 C CA . GLU A 1 84 ? 33.696 33.802 -103.636 1.00 57.72 84 GLU A CA 1
ATOM 639 C C . GLU A 1 84 ? 34.929 32.995 -104.098 1.00 57.72 84 GLU A C 1
ATOM 641 O O . GLU A 1 84 ? 34.832 32.140 -104.984 1.00 57.72 84 GLU A O 1
ATOM 646 N N . SER A 1 85 ? 36.083 33.178 -103.445 1.00 58.03 85 SER A N 1
ATOM 647 C CA . SER A 1 85 ? 37.294 32.372 -103.689 1.00 58.03 85 SER A CA 1
ATOM 648 C C . SER A 1 85 ? 37.113 30.918 -103.237 1.00 58.03 85 SER A C 1
ATOM 650 O O . SER A 1 85 ? 37.694 29.995 -103.820 1.00 58.03 85 SER A O 1
ATOM 652 N N . PHE A 1 86 ? 36.270 30.690 -102.224 1.00 57.22 86 PHE A N 1
ATOM 653 C CA . PHE A 1 86 ? 35.914 29.349 -101.767 1.00 57.22 86 PHE A CA 1
ATOM 654 C C . PHE A 1 86 ? 34.934 28.636 -102.705 1.00 57.22 86 PHE A C 1
ATOM 656 O O . PHE A 1 86 ? 35.045 27.423 -102.858 1.00 57.22 86 PHE A O 1
ATOM 663 N N . LYS A 1 87 ? 34.030 29.343 -103.394 1.00 57.16 87 LYS A N 1
ATOM 664 C CA . LYS A 1 87 ? 33.064 28.713 -104.321 1.00 57.16 87 LYS A CA 1
ATOM 665 C C . LYS A 1 87 ? 33.697 28.121 -105.586 1.00 57.16 87 LYS A C 1
ATOM 667 O O . LYS A 1 87 ? 33.105 27.234 -106.191 1.00 57.16 87 LYS A O 1
ATOM 672 N N . THR A 1 88 ? 34.874 28.593 -105.998 1.00 59.47 88 THR A N 1
ATOM 673 C CA . THR A 1 88 ? 35.430 28.297 -107.332 1.00 59.47 88 THR A CA 1
ATOM 674 C C . THR A 1 88 ? 36.580 27.285 -107.334 1.00 59.47 88 THR A C 1
ATOM 676 O O . THR A 1 88 ? 36.584 26.387 -108.171 1.00 59.47 88 THR A O 1
ATOM 679 N N . VAL A 1 89 ? 37.551 27.395 -106.416 1.00 56.88 89 VAL A N 1
ATOM 680 C CA . VAL A 1 89 ? 38.744 26.512 -106.378 1.00 56.88 89 VAL A CA 1
ATOM 681 C C . VAL A 1 89 ? 39.166 26.147 -104.950 1.00 56.88 89 VAL A C 1
ATOM 683 O O . VAL A 1 89 ? 39.580 25.017 -104.697 1.00 56.88 89 VAL A O 1
ATOM 686 N N . ALA A 1 90 ? 39.064 27.074 -103.991 1.00 55.03 90 ALA A N 1
ATOM 687 C CA . ALA A 1 90 ? 39.603 26.864 -102.645 1.00 55.03 90 ALA A CA 1
ATOM 688 C C . ALA A 1 90 ? 38.673 26.066 -101.709 1.00 55.03 90 ALA A C 1
ATOM 690 O O . ALA A 1 90 ? 39.141 25.542 -100.700 1.00 55.03 90 ALA A O 1
ATOM 691 N N . GLY A 1 91 ? 37.377 25.951 -102.020 1.00 58.31 91 GLY A N 1
ATOM 692 C CA . GLY A 1 91 ? 36.371 25.303 -101.166 1.00 58.31 91 GLY A CA 1
ATOM 693 C C . GLY A 1 91 ? 36.594 23.806 -100.955 1.00 58.31 91 GLY A C 1
ATOM 694 O O . GLY A 1 91 ? 36.736 23.398 -99.805 1.00 58.31 91 GLY A O 1
ATOM 695 N N . PRO A 1 92 ? 36.691 22.982 -102.017 1.00 60.28 92 PRO A N 1
ATOM 696 C CA . PRO A 1 92 ? 36.943 21.546 -101.869 1.00 60.28 92 PRO A CA 1
ATOM 697 C C . PRO A 1 92 ? 38.241 21.241 -101.106 1.00 60.28 92 PRO A C 1
ATOM 699 O O . PRO A 1 92 ? 38.262 20.379 -100.233 1.00 60.28 92 PRO A O 1
ATOM 702 N N . ILE A 1 93 ? 39.299 22.018 -101.358 1.00 58.81 93 ILE A N 1
ATOM 703 C CA . ILE A 1 93 ? 40.614 21.870 -100.713 1.00 58.81 93 ILE A CA 1
ATOM 704 C C . ILE A 1 93 ? 40.560 22.231 -99.222 1.00 58.81 93 ILE A C 1
ATOM 706 O O . ILE A 1 93 ? 41.231 21.615 -98.394 1.00 58.81 93 ILE A O 1
ATOM 710 N N . LEU A 1 94 ? 39.776 23.249 -98.867 1.00 58.28 94 LEU A N 1
ATOM 711 C CA . LEU A 1 94 ? 39.564 23.652 -97.484 1.00 58.28 94 LEU A CA 1
ATOM 712 C C . LEU A 1 94 ? 38.700 22.635 -96.727 1.00 58.28 94 LEU A C 1
ATOM 714 O O . LEU A 1 94 ? 38.976 22.369 -95.562 1.00 58.28 94 LEU A O 1
ATOM 718 N N . ILE A 1 95 ? 37.690 22.051 -97.380 1.00 59.53 95 ILE A N 1
ATOM 719 C CA . ILE A 1 95 ? 36.862 20.982 -96.806 1.00 59.53 95 ILE A CA 1
ATOM 720 C C . ILE A 1 95 ? 37.721 19.750 -96.503 1.00 59.53 95 ILE A C 1
ATOM 722 O O . ILE A 1 95 ? 37.644 19.226 -95.396 1.00 59.53 95 ILE A O 1
ATOM 726 N N . GLU A 1 96 ? 38.582 19.334 -97.434 1.00 59.12 96 GLU A N 1
ATOM 727 C CA . GLU A 1 96 ? 39.519 18.221 -97.229 1.00 59.12 96 GLU A CA 1
ATOM 728 C C . GLU A 1 96 ? 40.501 18.516 -96.082 1.00 59.12 96 GLU A C 1
ATOM 730 O O . GLU A 1 96 ? 40.686 17.704 -95.180 1.00 59.12 96 GLU A O 1
ATOM 735 N N . TYR A 1 97 ? 41.044 19.735 -96.029 1.00 60.09 97 TYR A N 1
ATOM 736 C CA . TYR A 1 97 ? 41.942 20.151 -94.951 1.00 60.09 97 TYR A CA 1
ATOM 737 C C . TYR A 1 97 ? 41.255 20.227 -93.573 1.00 60.09 97 TYR A C 1
ATOM 739 O O . TYR A 1 97 ? 41.853 19.886 -92.550 1.00 60.09 97 TYR A O 1
ATOM 747 N N . LEU A 1 98 ? 39.993 20.663 -93.527 1.00 58.47 98 LEU A N 1
ATOM 748 C CA . LEU A 1 98 ? 39.178 20.638 -92.312 1.00 58.47 98 LEU A CA 1
ATOM 749 C C . LEU A 1 98 ? 38.853 19.201 -91.891 1.00 58.47 98 LEU A C 1
ATOM 751 O O . LEU A 1 98 ? 38.906 18.906 -90.700 1.00 58.47 98 LEU A O 1
ATOM 755 N N . ALA A 1 99 ? 38.573 18.304 -92.839 1.00 54.44 99 ALA A N 1
ATOM 756 C CA . ALA A 1 99 ? 38.348 16.888 -92.563 1.00 54.44 99 ALA A CA 1
ATOM 757 C C . ALA A 1 99 ? 39.604 16.209 -91.984 1.00 54.44 99 ALA A C 1
ATOM 759 O O . ALA A 1 99 ? 39.494 15.464 -91.009 1.00 54.44 99 ALA A O 1
ATOM 760 N N . ASP A 1 100 ? 40.798 16.529 -92.492 1.00 58.44 100 ASP A N 1
ATOM 761 C CA . ASP A 1 100 ? 42.075 16.053 -91.940 1.00 58.44 100 ASP A CA 1
ATOM 762 C C . ASP A 1 100 ? 42.313 16.556 -90.509 1.00 58.44 100 ASP A C 1
ATOM 764 O O . ASP A 1 100 ? 42.740 15.798 -89.636 1.00 58.44 100 ASP A O 1
ATOM 768 N N . LEU A 1 101 ? 42.020 17.834 -90.245 1.00 56.12 101 LEU A N 1
ATOM 769 C CA . LEU A 1 101 ? 42.122 18.423 -88.907 1.00 56.12 101 LEU A CA 1
ATOM 770 C C . LEU A 1 101 ? 41.132 17.786 -87.925 1.00 56.12 101 LEU A C 1
ATOM 772 O O . LEU A 1 101 ? 41.509 17.472 -86.797 1.00 56.12 101 LEU A O 1
ATOM 776 N N . VAL A 1 102 ? 39.886 17.563 -88.352 1.00 54.03 102 VAL A N 1
ATOM 777 C CA . VAL A 1 102 ? 38.863 16.872 -87.554 1.00 54.03 102 VAL A CA 1
ATOM 778 C C . VAL A 1 102 ? 39.266 15.420 -87.292 1.00 54.03 102 VAL A C 1
ATOM 780 O O . VAL A 1 102 ? 39.134 14.953 -86.166 1.00 54.03 102 VAL A O 1
ATOM 783 N N . THR A 1 103 ? 39.833 14.721 -88.274 1.00 59.69 103 THR A N 1
ATOM 784 C CA . THR A 1 103 ? 40.318 13.343 -88.099 1.00 59.69 103 THR A CA 1
ATOM 785 C C . THR A 1 103 ? 41.496 13.288 -87.125 1.00 59.69 103 THR A C 1
ATOM 787 O O . THR A 1 103 ? 41.484 12.480 -86.202 1.00 59.69 103 THR A O 1
ATOM 790 N N . GLN A 1 104 ? 42.472 14.197 -87.245 1.00 57.97 104 GLN A N 1
ATOM 791 C CA . GLN A 1 104 ? 43.585 14.302 -86.291 1.00 57.97 104 GLN A CA 1
ATOM 792 C C . GLN A 1 104 ? 43.098 14.577 -84.867 1.00 57.97 104 GLN A C 1
ATOM 794 O O . GLN A 1 104 ? 43.622 13.992 -83.923 1.00 57.97 104 GLN A O 1
ATOM 799 N N . LEU A 1 105 ? 42.082 15.425 -84.708 1.00 55.34 105 LEU A N 1
ATOM 800 C CA . LEU A 1 105 ? 41.444 15.681 -83.419 1.00 55.34 105 LEU A CA 1
ATOM 801 C C . LEU A 1 105 ? 40.733 14.458 -82.855 1.00 55.34 105 LEU A C 1
ATOM 803 O O . LEU A 1 105 ? 40.844 14.202 -81.659 1.00 55.34 105 LEU A O 1
ATOM 807 N N . ILE A 1 106 ? 39.996 13.722 -83.689 1.00 54.81 106 ILE A N 1
ATOM 808 C CA . ILE A 1 106 ? 39.331 12.483 -83.280 1.00 54.81 106 ILE A CA 1
ATOM 809 C C . ILE A 1 106 ? 40.391 11.493 -82.801 1.00 54.81 106 ILE A C 1
ATOM 811 O O . ILE A 1 106 ? 40.312 11.052 -81.663 1.00 54.81 106 ILE A O 1
ATOM 815 N N . THR A 1 107 ? 41.453 11.254 -83.574 1.00 58.97 107 THR A N 1
ATOM 816 C CA . THR A 1 107 ? 42.546 10.354 -83.177 1.00 58.97 107 THR A CA 1
ATOM 817 C C . THR A 1 107 ? 43.277 10.836 -81.916 1.00 58.97 107 THR A C 1
ATOM 819 O O . THR A 1 107 ? 43.606 10.036 -81.041 1.00 58.97 107 THR A O 1
ATOM 822 N N . GLN A 1 108 ? 43.515 12.142 -81.761 1.00 57.53 108 GLN A N 1
ATOM 823 C CA . GLN A 1 108 ? 44.120 12.704 -80.545 1.00 57.53 108 GLN A CA 1
ATOM 824 C C . GLN A 1 108 ? 43.203 12.578 -79.325 1.00 57.53 108 GLN A C 1
ATOM 826 O O . GLN A 1 108 ? 43.676 12.330 -78.220 1.00 57.53 108 GLN A O 1
ATOM 831 N N . ASN A 1 109 ? 41.893 12.725 -79.495 1.00 55.16 109 ASN A N 1
ATOM 832 C CA . ASN A 1 109 ? 40.941 12.533 -78.409 1.00 55.16 109 ASN A CA 1
ATOM 833 C C . ASN A 1 109 ? 40.751 11.049 -78.079 1.00 55.16 109 ASN A C 1
ATOM 835 O O . ASN A 1 109 ? 40.719 10.709 -76.904 1.00 55.16 109 ASN A O 1
ATOM 839 N N . GLU A 1 110 ? 40.708 10.158 -79.068 1.00 54.28 110 GLU A N 1
ATOM 840 C CA . GLU A 1 110 ? 40.651 8.705 -78.865 1.00 54.28 110 GLU A CA 1
ATOM 841 C C . GLU A 1 110 ? 41.898 8.192 -78.142 1.00 54.28 110 GLU A C 1
ATOM 843 O O . GLU A 1 110 ? 41.790 7.429 -77.187 1.00 54.28 110 GLU A O 1
ATOM 848 N N . THR A 1 111 ? 43.089 8.650 -78.533 1.00 59.66 111 THR A N 1
ATOM 849 C CA . THR A 1 111 ? 44.341 8.294 -77.841 1.00 59.66 111 THR A CA 1
ATOM 850 C C . THR A 1 111 ? 44.403 8.847 -76.417 1.00 59.66 111 THR A C 1
ATOM 852 O O . THR A 1 111 ? 44.992 8.204 -75.555 1.00 59.66 111 THR A O 1
ATOM 855 N N . ARG A 1 112 ? 43.758 9.988 -76.136 1.00 59.78 112 ARG A N 1
ATOM 856 C CA . ARG A 1 112 ? 43.632 10.547 -74.778 1.00 59.78 112 ARG A CA 1
ATOM 857 C C . ARG A 1 112 ? 42.601 9.821 -73.917 1.00 59.78 112 ARG A C 1
ATOM 859 O O . ARG A 1 112 ? 42.864 9.603 -72.742 1.00 59.78 112 ARG A O 1
ATOM 866 N N . VAL A 1 113 ? 41.450 9.444 -74.474 1.00 58.31 113 VAL A N 1
ATOM 867 C CA . VAL A 1 113 ? 40.411 8.669 -73.767 1.00 58.31 113 VAL A CA 1
ATOM 868 C C . VAL A 1 113 ? 40.902 7.251 -73.464 1.00 58.31 113 VAL A C 1
ATOM 870 O O . VAL A 1 113 ? 40.589 6.706 -72.411 1.00 58.31 113 VAL A O 1
ATOM 873 N N . ASN A 1 114 ? 41.729 6.684 -74.344 1.00 64.81 114 ASN A N 1
ATOM 874 C CA . ASN A 1 114 ? 42.342 5.367 -74.168 1.00 64.81 114 ASN A CA 1
ATOM 875 C C . ASN A 1 114 ? 43.730 5.424 -73.503 1.00 64.81 114 ASN A C 1
ATOM 877 O O . ASN A 1 114 ? 44.448 4.422 -73.490 1.00 64.81 114 ASN A O 1
ATOM 881 N N . TYR A 1 115 ? 44.139 6.582 -72.975 1.00 72.00 115 TYR A N 1
ATOM 882 C CA . TYR A 1 115 ? 45.413 6.711 -72.281 1.00 72.00 115 TYR A CA 1
ATOM 883 C C . TYR A 1 115 ? 45.326 6.066 -70.897 1.00 72.00 115 TYR A C 1
ATOM 885 O O . TYR A 1 115 ? 44.641 6.562 -70.008 1.00 72.00 115 TYR A O 1
ATOM 893 N N . ILE A 1 116 ? 46.060 4.971 -70.718 1.00 69.31 116 ILE A N 1
ATOM 894 C CA . ILE A 1 116 ? 46.104 4.188 -69.473 1.00 69.31 116 ILE A CA 1
ATOM 895 C C . ILE A 1 116 ? 47.326 4.515 -68.599 1.00 69.31 116 ILE A C 1
ATOM 897 O O . ILE A 1 116 ? 47.651 3.768 -67.683 1.00 69.31 116 ILE A O 1
ATOM 901 N N . GLY A 1 117 ? 48.027 5.616 -68.885 1.00 80.56 117 GLY A N 1
ATOM 902 C CA . GLY A 1 117 ? 49.269 5.971 -68.200 1.00 80.56 117 GLY A CA 1
ATOM 903 C C . GLY A 1 117 ? 50.518 5.335 -68.812 1.00 80.56 117 GLY A C 1
ATOM 904 O O . GLY A 1 117 ? 50.474 4.376 -69.587 1.00 80.56 117 GLY A O 1
ATOM 905 N N . THR A 1 118 ? 51.672 5.894 -68.460 1.00 88.06 118 THR A N 1
ATOM 906 C CA . THR A 1 118 ? 52.980 5.291 -68.736 1.00 88.06 118 THR A CA 1
ATOM 907 C C . THR A 1 118 ? 53.186 4.001 -67.925 1.00 88.06 118 THR A C 1
ATOM 909 O O . THR A 1 118 ? 52.551 3.811 -66.885 1.00 88.06 118 THR A O 1
ATOM 912 N N . PRO A 1 119 ? 54.138 3.122 -68.307 1.00 89.81 119 PRO A N 1
ATOM 913 C CA . PRO A 1 119 ? 54.496 1.955 -67.492 1.00 89.81 119 PRO A CA 1
ATOM 914 C C . PRO A 1 119 ? 54.865 2.303 -66.040 1.00 89.81 119 PRO A C 1
ATOM 916 O O . PRO A 1 119 ? 54.594 1.525 -65.129 1.00 89.81 119 PRO A O 1
ATOM 919 N N . ALA A 1 120 ? 55.446 3.488 -65.811 1.00 88.94 120 ALA A N 1
ATOM 920 C CA . ALA A 1 120 ? 55.758 3.986 -64.475 1.00 88.94 120 ALA A CA 1
ATOM 921 C C . ALA A 1 120 ? 54.493 4.340 -63.672 1.00 88.94 120 ALA A C 1
ATOM 923 O O . ALA A 1 120 ? 54.415 4.009 -62.490 1.00 88.94 120 ALA A O 1
ATOM 924 N N . ALA A 1 121 ? 53.495 4.969 -64.305 1.00 88.75 121 ALA A N 1
ATOM 925 C CA . ALA A 1 121 ? 52.209 5.259 -63.672 1.00 88.75 121 ALA A CA 1
ATOM 926 C C . ALA A 1 121 ? 51.426 3.976 -63.358 1.00 88.75 121 ALA A C 1
ATOM 928 O O . ALA A 1 121 ? 50.898 3.843 -62.259 1.00 88.75 121 ALA A O 1
ATOM 929 N N . LEU A 1 122 ? 51.441 2.990 -64.260 1.00 88.75 122 LEU A N 1
ATOM 930 C CA . LEU A 1 122 ? 50.822 1.680 -64.027 1.00 88.75 122 LEU A CA 1
ATOM 931 C C . LEU A 1 122 ? 51.487 0.917 -62.869 1.00 88.75 122 LEU A C 1
ATOM 933 O O . LEU A 1 122 ? 50.801 0.342 -62.025 1.00 88.75 122 LEU A O 1
ATOM 937 N N . ALA A 1 123 ? 52.821 0.931 -62.779 1.00 91.69 123 ALA A N 1
ATOM 938 C CA . ALA A 1 123 ? 53.536 0.325 -61.653 1.00 91.69 123 ALA A CA 1
ATOM 939 C C . ALA A 1 123 ? 53.213 1.027 -60.321 1.00 91.69 123 ALA A C 1
ATOM 941 O O . ALA A 1 123 ? 53.042 0.372 -59.290 1.00 91.69 123 ALA A O 1
ATOM 942 N N . PHE A 1 124 ? 53.087 2.355 -60.349 1.00 93.12 124 PHE A N 1
ATOM 943 C CA . PHE A 1 124 ? 52.680 3.156 -59.199 1.00 93.12 124 PHE A CA 1
ATOM 944 C C . PHE A 1 124 ? 51.240 2.854 -58.765 1.00 93.12 124 PHE A C 1
ATOM 946 O O . PHE A 1 124 ? 50.991 2.672 -57.574 1.00 93.12 124 PHE A O 1
ATOM 953 N N . GLU A 1 125 ? 50.307 2.725 -59.709 1.00 91.00 125 GLU A N 1
ATOM 954 C CA . GLU A 1 125 ? 48.927 2.305 -59.448 1.00 91.00 125 GLU A CA 1
ATOM 955 C C . GLU A 1 125 ? 48.875 0.923 -58.779 1.00 91.00 125 GLU A C 1
ATOM 957 O O . GLU A 1 125 ? 48.180 0.739 -57.780 1.00 91.00 125 GLU A O 1
ATOM 962 N N . GLN A 1 126 ? 49.670 -0.043 -59.250 1.00 91.62 126 GLN A N 1
ATOM 963 C CA . GLN A 1 126 ? 49.759 -1.374 -58.637 1.00 91.62 126 GLN A CA 1
ATOM 964 C C . GLN A 1 126 ? 50.361 -1.341 -57.223 1.00 91.62 126 GLN A C 1
ATOM 966 O O . GLN A 1 126 ? 49.881 -2.041 -56.324 1.00 91.62 126 GLN A O 1
ATOM 971 N N . GLU A 1 127 ? 51.407 -0.536 -56.994 1.00 93.38 127 GLU A N 1
ATOM 972 C CA . GLU A 1 127 ? 51.962 -0.316 -55.652 1.00 93.38 127 GLU A CA 1
ATOM 973 C C . GLU A 1 127 ? 50.889 0.234 -54.711 1.00 93.38 127 GLU A C 1
ATOM 975 O O . GLU A 1 127 ? 50.707 -0.275 -53.598 1.00 93.38 127 GLU A O 1
ATOM 980 N N . TRP A 1 128 ? 50.151 1.239 -55.178 1.00 92.81 128 TRP A N 1
ATOM 981 C CA . TRP A 1 128 ? 49.134 1.907 -54.385 1.00 92.81 128 TRP A CA 1
ATOM 982 C C . TRP A 1 128 ? 47.871 1.093 -54.192 1.00 92.81 128 TRP A C 1
ATOM 984 O O . TRP A 1 128 ? 47.301 1.154 -53.111 1.00 92.81 128 TRP A O 1
ATOM 994 N N . THR A 1 129 ? 47.500 0.237 -55.135 1.00 91.81 129 THR A N 1
ATOM 995 C CA . THR A 1 129 ? 46.416 -0.737 -54.952 1.00 91.81 129 THR A CA 1
ATOM 996 C C . THR A 1 129 ? 46.704 -1.643 -53.751 1.00 91.81 129 THR A C 1
ATOM 998 O O . THR A 1 129 ? 45.832 -1.892 -52.913 1.00 91.81 129 THR A O 1
ATOM 1001 N N . ARG A 1 130 ? 47.957 -2.094 -53.597 1.00 91.25 130 ARG A N 1
ATOM 1002 C CA . ARG A 1 130 ? 48.378 -2.901 -52.442 1.00 91.25 130 ARG A CA 1
ATOM 1003 C C . ARG A 1 130 ? 48.372 -2.090 -51.146 1.00 91.25 130 ARG A C 1
ATOM 1005 O O . ARG A 1 130 ? 47.869 -2.568 -50.133 1.00 91.25 130 ARG A O 1
ATOM 1012 N N . LYS A 1 131 ? 48.904 -0.864 -51.171 1.00 90.19 131 LYS A N 1
ATOM 1013 C CA . LYS A 1 131 ? 48.927 0.019 -49.991 1.00 90.19 131 LYS A CA 1
ATOM 1014 C C . LYS A 1 131 ? 47.521 0.410 -49.531 1.00 90.19 131 LYS A C 1
ATOM 1016 O O . LYS A 1 131 ? 47.250 0.339 -48.337 1.00 90.19 131 LYS A O 1
ATOM 1021 N N . MET A 1 132 ? 46.618 0.735 -50.456 1.00 89.25 132 MET A N 1
ATOM 1022 C CA . MET A 1 132 ? 45.210 1.016 -50.159 1.00 89.25 132 MET A CA 1
ATOM 1023 C C . MET A 1 132 ? 44.502 -0.223 -49.611 1.00 89.25 132 MET A C 1
ATOM 1025 O O . MET A 1 132 ? 43.773 -0.123 -48.632 1.00 89.25 132 MET A O 1
ATOM 1029 N N . SER A 1 133 ? 44.789 -1.414 -50.145 1.00 89.00 133 SER A N 1
ATOM 1030 C CA . SER A 1 133 ? 44.270 -2.671 -49.585 1.00 89.00 133 SER A CA 1
ATOM 1031 C C . SER A 1 133 ? 44.716 -2.912 -48.141 1.00 89.00 133 SER A C 1
ATOM 1033 O O . SER A 1 133 ? 43.890 -3.273 -47.310 1.00 89.00 133 SER A O 1
ATOM 1035 N N . ASN A 1 134 ? 45.983 -2.649 -47.813 1.00 88.25 134 ASN A N 1
ATOM 1036 C CA . ASN A 1 134 ? 46.478 -2.757 -46.437 1.00 88.25 134 ASN A CA 1
ATOM 1037 C C . ASN A 1 134 ? 45.848 -1.705 -45.510 1.00 88.25 134 ASN A C 1
ATOM 1039 O O . ASN A 1 134 ? 45.516 -2.003 -44.364 1.00 88.25 134 ASN A O 1
ATOM 1043 N N . LEU A 1 135 ? 45.645 -0.482 -46.007 1.00 86.56 135 LEU A N 1
ATOM 1044 C CA . LEU A 1 135 ? 45.009 0.601 -45.256 1.00 86.56 135 LEU A CA 1
ATOM 1045 C C . LEU A 1 135 ? 43.538 0.293 -44.942 1.00 86.56 135 LEU A C 1
ATOM 1047 O O . LEU A 1 135 ? 43.072 0.627 -43.858 1.00 86.56 135 LEU A O 1
ATOM 1051 N N . ARG A 1 136 ? 42.835 -0.398 -45.848 1.00 85.38 136 ARG A N 1
ATOM 1052 C CA . ARG A 1 136 ? 41.442 -0.851 -45.674 1.00 85.38 136 ARG A CA 1
ATOM 1053 C C . ARG A 1 136 ? 41.267 -1.982 -44.654 1.00 85.38 136 ARG A C 1
ATOM 1055 O O . ARG A 1 136 ? 40.138 -2.363 -44.360 1.00 85.38 136 ARG A O 1
ATOM 1062 N N . THR A 1 137 ? 42.345 -2.534 -44.096 1.00 86.38 137 THR A N 1
ATOM 1063 C CA . THR A 1 137 ? 42.214 -3.530 -43.024 1.00 86.38 137 THR A CA 1
ATOM 1064 C C . THR A 1 137 ? 41.606 -2.893 -41.772 1.00 86.38 137 THR A C 1
ATOM 1066 O O . THR A 1 137 ? 41.872 -1.732 -41.456 1.00 86.38 137 THR A O 1
ATOM 1069 N N . THR A 1 138 ? 40.798 -3.657 -41.032 1.00 70.25 138 THR A N 1
ATOM 1070 C CA . THR A 1 138 ? 40.049 -3.169 -39.858 1.00 70.25 138 THR A CA 1
ATOM 1071 C C . THR A 1 138 ? 40.950 -2.542 -38.786 1.00 70.25 138 THR A C 1
ATOM 1073 O O . THR A 1 138 ? 40.538 -1.614 -38.096 1.00 70.25 138 THR A O 1
ATOM 1076 N N . GLU A 1 139 ? 42.196 -3.005 -38.669 1.00 79.31 139 GLU A N 1
ATOM 1077 C CA . GLU A 1 139 ? 43.184 -2.475 -37.723 1.00 79.31 139 GLU A CA 1
ATOM 1078 C C . GLU A 1 139 ? 43.713 -1.087 -38.128 1.00 79.31 139 GLU A C 1
ATOM 1080 O O . GLU A 1 139 ? 43.979 -0.235 -37.278 1.00 79.31 139 GLU A O 1
ATOM 1085 N N . HIS A 1 140 ? 43.861 -0.834 -39.429 1.00 81.06 140 HIS A N 1
ATOM 1086 C CA . HIS A 1 140 ? 44.505 0.374 -39.941 1.00 81.06 140 HIS A CA 1
ATOM 1087 C C . HIS A 1 140 ? 43.520 1.462 -40.362 1.00 81.06 140 HIS A C 1
ATOM 1089 O O . HIS A 1 140 ? 43.836 2.643 -40.200 1.00 81.06 140 HIS A O 1
ATOM 1095 N N . ILE A 1 141 ? 42.321 1.094 -40.818 1.00 82.00 141 ILE A N 1
ATOM 1096 C CA . ILE A 1 141 ? 41.305 2.045 -41.291 1.00 82.00 141 ILE A CA 1
ATOM 1097 C C . ILE A 1 141 ? 40.816 2.992 -40.183 1.00 82.00 141 ILE A C 1
ATOM 1099 O O . ILE A 1 141 ? 40.468 4.141 -40.445 1.00 82.00 141 ILE A O 1
ATOM 1103 N N . LEU A 1 142 ? 40.852 2.539 -38.926 1.00 81.25 142 LEU A N 1
ATOM 1104 C CA . LEU A 1 142 ? 40.509 3.341 -37.746 1.00 81.25 142 LEU A CA 1
ATOM 1105 C C . LEU A 1 142 ? 41.702 4.142 -37.193 1.00 81.25 142 LEU A C 1
ATOM 1107 O O . LEU A 1 142 ? 41.532 5.013 -36.338 1.00 81.25 142 LEU A O 1
ATOM 1111 N N . ASN A 1 143 ? 42.920 3.890 -37.681 1.00 87.31 143 ASN A N 1
ATOM 1112 C CA . ASN A 1 143 ? 44.127 4.590 -37.260 1.00 87.31 143 ASN A CA 1
ATOM 1113 C C . ASN A 1 143 ? 44.332 5.850 -38.118 1.00 87.31 143 ASN A C 1
ATOM 1115 O O . ASN A 1 143 ? 45.033 5.845 -39.133 1.00 87.31 143 ASN A O 1
ATOM 1119 N N . ALA A 1 144 ? 43.713 6.956 -37.697 1.00 80.56 144 ALA A N 1
ATOM 1120 C CA . ALA A 1 144 ? 43.771 8.231 -38.415 1.00 80.56 144 ALA A CA 1
ATOM 1121 C C . ALA A 1 144 ? 45.209 8.742 -38.685 1.00 80.56 144 ALA A C 1
ATOM 1123 O O . ALA A 1 144 ? 45.468 9.179 -39.812 1.00 80.56 144 ALA A O 1
ATOM 1124 N N . PRO A 1 145 ? 46.169 8.670 -37.735 1.00 88.12 145 PRO A N 1
ATOM 1125 C CA . PRO A 1 145 ? 47.572 8.990 -38.013 1.00 88.12 145 PRO A CA 1
ATOM 1126 C C . PRO A 1 145 ? 48.184 8.157 -39.148 1.00 88.12 145 PRO A C 1
ATOM 1128 O O . PRO A 1 145 ? 48.830 8.719 -40.035 1.00 88.12 145 PRO A O 1
ATOM 1131 N N . TYR A 1 146 ? 47.948 6.842 -39.155 1.00 87.19 146 TYR A N 1
ATOM 1132 C CA . TYR A 1 146 ? 48.455 5.935 -40.189 1.00 87.19 146 TYR A CA 1
ATOM 1133 C C . TYR A 1 146 ? 47.822 6.204 -41.563 1.00 87.19 146 TYR A C 1
ATOM 1135 O O . TYR A 1 146 ? 48.531 6.313 -42.569 1.00 87.19 146 TYR A O 1
ATOM 1143 N N . CYS A 1 147 ? 46.500 6.400 -41.608 1.00 82.62 147 CYS A N 1
ATOM 1144 C CA . CYS A 1 147 ? 45.787 6.748 -42.838 1.00 82.62 147 CYS A CA 1
ATOM 1145 C C . CYS A 1 147 ? 46.301 8.067 -43.430 1.00 82.62 147 CYS A C 1
ATOM 1147 O O . CYS A 1 147 ? 46.588 8.160 -44.625 1.00 82.62 147 CYS A O 1
ATOM 1149 N N . ARG A 1 148 ? 46.487 9.086 -42.580 1.00 83.62 148 ARG A N 1
ATOM 1150 C CA . ARG A 1 148 ? 47.007 10.395 -42.991 1.00 83.62 148 ARG A CA 1
ATOM 1151 C C . ARG A 1 148 ? 48.426 10.298 -43.545 1.00 83.62 148 ARG A C 1
ATOM 1153 O O . ARG A 1 148 ? 48.706 10.918 -44.568 1.00 83.62 148 ARG A O 1
ATOM 1160 N N . ALA A 1 149 ? 49.309 9.547 -42.888 1.00 88.44 149 ALA A N 1
ATOM 1161 C CA . ALA A 1 149 ? 50.685 9.362 -43.345 1.00 88.44 149 ALA A CA 1
ATOM 1162 C C . ALA A 1 149 ? 50.731 8.711 -44.738 1.00 88.44 149 ALA A C 1
ATOM 1164 O O . ALA A 1 149 ? 51.403 9.214 -45.637 1.00 88.44 149 ALA A O 1
ATOM 1165 N N . THR A 1 150 ? 49.940 7.656 -44.934 1.00 87.31 150 THR A N 1
ATOM 1166 C CA . THR A 1 150 ? 49.843 6.912 -46.197 1.00 87.31 150 THR A CA 1
ATOM 1167 C C . THR A 1 150 ? 49.312 7.785 -47.345 1.00 87.31 150 THR A C 1
ATOM 1169 O O . THR A 1 150 ? 49.912 7.841 -48.416 1.00 87.31 150 THR A O 1
ATOM 1172 N N . LEU A 1 151 ? 48.243 8.558 -47.124 1.00 86.31 151 LEU A N 1
ATOM 1173 C CA . LEU A 1 151 ? 47.700 9.470 -48.146 1.00 86.31 151 LEU A CA 1
ATOM 1174 C C . LEU A 1 151 ? 48.645 10.642 -48.471 1.00 86.31 151 LEU A C 1
ATOM 1176 O O . LEU A 1 151 ? 48.704 11.103 -49.613 1.00 86.31 151 LEU A O 1
ATOM 1180 N N . MET A 1 152 ? 49.409 11.124 -47.486 1.00 87.88 152 MET A N 1
ATOM 1181 C CA . MET A 1 152 ? 50.440 12.139 -47.721 1.00 87.88 152 MET A CA 1
ATOM 1182 C C . MET A 1 152 ? 51.595 11.587 -48.563 1.00 87.88 152 MET A C 1
ATOM 1184 O O . MET A 1 152 ? 52.053 12.276 -49.474 1.00 87.88 152 MET A O 1
ATOM 1188 N N . GLU A 1 153 ? 52.023 10.344 -48.320 1.00 91.38 153 GLU A N 1
ATOM 1189 C CA . GLU A 1 153 ? 53.029 9.670 -49.150 1.00 91.38 153 GLU A CA 1
ATOM 1190 C C . GLU A 1 153 ? 52.567 9.571 -50.615 1.00 91.38 153 GLU A C 1
ATOM 1192 O O . GLU A 1 153 ? 53.345 9.873 -51.526 1.00 91.38 153 GLU A O 1
ATOM 1197 N N . PHE A 1 154 ? 51.291 9.228 -50.845 1.00 89.88 154 PHE A N 1
ATOM 1198 C CA . PHE A 1 154 ? 50.695 9.229 -52.184 1.00 89.88 154 PHE A CA 1
ATOM 1199 C C . PHE A 1 154 ? 50.805 10.611 -52.836 1.00 89.88 154 PHE A C 1
ATOM 1201 O O . PHE A 1 154 ? 51.332 10.735 -53.939 1.00 89.88 154 PHE A O 1
ATOM 1208 N N . SER A 1 155 ? 50.352 11.661 -52.140 1.00 88.25 155 SER A N 1
ATOM 1209 C CA . SER A 1 155 ? 50.318 13.035 -52.663 1.00 88.25 155 SER A CA 1
ATOM 1210 C C . SER A 1 155 ? 51.701 13.555 -53.062 1.00 88.25 155 SER A C 1
ATOM 1212 O O . SER A 1 155 ? 51.845 14.226 -54.086 1.00 88.25 155 SER A O 1
ATOM 1214 N N . VAL A 1 156 ? 52.737 13.227 -52.282 1.00 91.31 156 VAL A N 1
ATOM 1215 C CA . VAL A 1 156 ? 54.122 13.618 -52.583 1.00 91.31 156 VAL A CA 1
ATOM 1216 C C . VAL A 1 156 ? 54.616 12.938 -53.858 1.00 91.31 156 VAL A C 1
ATOM 1218 O O . VAL A 1 156 ? 55.117 13.621 -54.749 1.00 91.31 156 VAL A O 1
ATOM 1221 N N . LYS A 1 157 ? 54.445 11.615 -53.976 1.00 90.75 157 LYS A N 1
ATOM 1222 C CA . LYS A 1 157 ? 54.903 10.855 -55.151 1.00 90.75 157 LYS A CA 1
ATOM 1223 C C . LYS A 1 157 ? 54.088 11.175 -56.411 1.00 90.75 157 LYS A C 1
ATOM 1225 O O . LYS A 1 157 ? 54.657 11.275 -57.491 1.00 90.75 157 LYS A O 1
ATOM 1230 N N . PHE A 1 158 ? 52.785 11.412 -56.271 1.00 88.62 158 PHE A N 1
ATOM 1231 C CA . PHE A 1 158 ? 51.874 11.774 -57.362 1.00 88.62 158 PHE A CA 1
ATOM 1232 C C . PHE A 1 158 ? 52.313 13.043 -58.114 1.00 88.62 158 PHE A C 1
ATOM 1234 O O . PHE A 1 158 ? 52.234 13.098 -59.339 1.00 88.62 158 PHE A O 1
ATOM 1241 N N . LYS A 1 159 ? 52.835 14.051 -57.400 1.00 89.56 159 LYS A N 1
ATOM 1242 C CA . LYS A 1 159 ? 53.284 15.323 -57.998 1.00 89.56 159 LYS A CA 1
ATOM 1243 C C . LYS A 1 159 ? 54.494 15.187 -58.930 1.00 89.56 159 LYS A C 1
ATOM 1245 O O . LYS A 1 159 ? 54.752 16.112 -59.692 1.00 89.56 159 LYS A O 1
ATOM 1250 N N . ALA A 1 160 ? 55.230 14.076 -58.863 1.00 91.25 160 ALA A N 1
ATOM 1251 C CA . ALA A 1 160 ? 56.398 13.831 -59.709 1.00 91.25 160 ALA A CA 1
ATOM 1252 C C . ALA A 1 160 ? 56.041 13.333 -61.125 1.00 91.25 160 ALA A C 1
ATOM 1254 O O . ALA A 1 160 ? 56.918 13.278 -61.984 1.00 91.25 160 ALA A O 1
ATOM 1255 N N . PHE A 1 161 ? 54.778 12.969 -61.374 1.00 88.19 161 PHE A N 1
ATOM 1256 C CA . PHE A 1 161 ? 54.308 12.460 -62.666 1.00 88.19 161 PHE A CA 1
ATOM 1257 C C . PHE A 1 161 ? 53.914 13.577 -63.644 1.00 88.19 161 PHE A C 1
ATOM 1259 O O . PHE A 1 161 ? 53.630 14.705 -63.234 1.00 88.19 161 PHE A O 1
ATOM 1266 N N . SER A 1 162 ? 53.865 13.243 -64.938 1.00 86.25 162 SER A N 1
ATOM 1267 C CA . SER A 1 162 ? 53.384 14.129 -66.010 1.00 86.25 162 SER A CA 1
ATOM 1268 C C . SER A 1 162 ? 51.916 14.540 -65.809 1.00 86.25 162 SER A C 1
ATOM 1270 O O . SER A 1 162 ? 51.183 13.908 -65.047 1.00 86.25 162 SER A O 1
ATOM 1272 N N . VAL A 1 163 ? 51.454 15.595 -66.488 1.00 78.38 163 VAL A N 1
ATOM 1273 C CA . VAL A 1 163 ? 50.058 16.067 -66.369 1.00 78.38 163 VAL A CA 1
ATOM 1274 C C . VAL A 1 163 ? 49.072 14.996 -66.852 1.00 78.38 163 VAL A C 1
ATOM 1276 O O . VAL A 1 163 ? 47.999 14.827 -66.265 1.00 78.38 163 VAL A O 1
ATOM 1279 N N . GLU A 1 164 ? 49.460 14.253 -67.885 1.00 76.25 164 GLU A N 1
ATOM 1280 C CA . GLU A 1 164 ? 48.715 13.149 -68.481 1.00 76.25 164 GLU A CA 1
ATOM 1281 C C . GLU A 1 164 ? 48.615 11.955 -67.516 1.00 76.25 164 GLU A C 1
ATOM 1283 O O . GLU A 1 164 ? 47.508 11.495 -67.226 1.00 76.25 164 GLU A O 1
ATOM 1288 N N . ASP A 1 165 ? 49.733 11.510 -66.929 1.00 83.88 165 ASP A N 1
ATOM 1289 C CA . ASP A 1 165 ? 49.749 10.444 -65.911 1.00 83.88 165 ASP A CA 1
ATOM 1290 C C . ASP A 1 165 ? 48.966 10.852 -64.651 1.00 83.88 165 ASP A C 1
ATOM 1292 O O . ASP A 1 165 ? 48.217 10.056 -64.083 1.00 83.88 165 ASP A O 1
ATOM 1296 N N . GLN A 1 166 ? 49.075 12.117 -64.229 1.00 83.38 166 GLN A N 1
ATOM 1297 C CA . GLN A 1 166 ? 48.316 12.655 -63.099 1.00 83.38 166 GLN A CA 1
ATOM 1298 C C . GLN A 1 166 ? 46.802 12.630 -63.339 1.00 83.38 166 GLN A C 1
ATOM 1300 O O . GLN A 1 166 ? 46.031 12.571 -62.381 1.00 83.38 166 GLN A O 1
ATOM 1305 N N . HIS A 1 167 ? 46.332 12.744 -64.584 1.00 80.06 167 HIS A N 1
ATOM 1306 C CA . HIS A 1 167 ? 44.905 12.611 -64.884 1.00 80.06 167 HIS A CA 1
ATOM 1307 C C . HIS A 1 167 ? 44.428 11.166 -64.685 1.00 80.06 167 HIS A C 1
ATOM 1309 O O . HIS A 1 167 ? 43.468 10.959 -63.948 1.00 80.06 167 HIS A O 1
ATOM 1315 N N . SER A 1 168 ? 45.157 10.182 -65.224 1.00 79.31 168 SER A N 1
ATOM 1316 C CA . SER A 1 168 ? 44.848 8.752 -65.042 1.00 79.31 168 SER A CA 1
ATOM 1317 C C . SER A 1 168 ? 44.884 8.334 -63.565 1.00 79.31 168 SER A C 1
ATOM 1319 O O . SER A 1 168 ? 43.944 7.738 -63.041 1.00 79.31 168 SER A O 1
ATOM 1321 N N . LEU A 1 169 ? 45.935 8.731 -62.841 1.00 85.19 169 LEU A N 1
ATOM 1322 C CA . LEU A 1 169 ? 46.103 8.403 -61.421 1.00 85.19 169 LEU A CA 1
ATOM 1323 C C . LEU A 1 169 ? 45.079 9.101 -60.505 1.00 85.19 169 LEU A C 1
ATOM 1325 O O . LEU A 1 169 ? 44.807 8.611 -59.408 1.00 85.19 169 LEU A O 1
ATOM 1329 N N . ARG A 1 170 ? 44.489 10.230 -60.932 1.00 83.56 170 ARG A N 1
ATOM 1330 C CA . ARG A 1 170 ? 43.384 10.883 -60.204 1.00 83.56 170 ARG A CA 1
ATOM 1331 C C . ARG A 1 170 ? 42.120 10.037 -60.221 1.00 83.56 170 ARG A C 1
ATOM 1333 O O . ARG A 1 170 ? 41.510 9.870 -59.170 1.00 83.56 170 ARG A O 1
ATOM 1340 N N . GLU A 1 171 ? 41.767 9.474 -61.373 1.00 79.00 171 GLU A N 1
ATOM 1341 C CA . GLU A 1 171 ? 40.616 8.574 -61.495 1.00 79.00 171 GLU A CA 1
ATOM 1342 C C . GLU A 1 171 ? 40.779 7.326 -60.619 1.00 79.00 171 GLU A C 1
ATOM 1344 O O . GLU A 1 171 ? 39.853 6.955 -59.895 1.00 79.00 171 GLU A O 1
ATOM 1349 N N . PHE A 1 172 ? 41.977 6.730 -60.602 1.00 85.62 172 PHE A N 1
ATOM 1350 C CA . PHE A 1 172 ? 42.319 5.648 -59.672 1.00 85.62 172 PHE A CA 1
ATOM 1351 C C . PHE A 1 172 ? 42.086 6.060 -58.209 1.00 85.62 172 PHE A C 1
ATOM 1353 O O . PHE A 1 172 ? 41.362 5.386 -57.475 1.00 85.62 172 PHE A O 1
ATOM 1360 N N . MET A 1 173 ? 42.635 7.201 -57.786 1.00 83.88 173 MET A N 1
ATOM 1361 C CA . MET A 1 173 ? 42.492 7.646 -56.399 1.00 83.88 173 MET A CA 1
ATOM 1362 C C . MET A 1 173 ? 41.066 7.992 -56.006 1.00 83.88 173 MET A C 1
ATOM 1364 O O . MET A 1 173 ? 40.683 7.725 -54.869 1.00 83.88 173 MET A O 1
ATOM 1368 N N . TYR A 1 174 ? 40.268 8.568 -56.906 1.00 82.38 174 TYR A N 1
ATOM 1369 C CA . TYR A 1 174 ? 38.858 8.812 -56.619 1.00 82.38 174 TYR A CA 1
ATOM 1370 C C . TYR A 1 174 ? 38.119 7.506 -56.328 1.00 82.38 174 TYR A C 1
ATOM 1372 O O . TYR A 1 174 ? 37.368 7.444 -55.355 1.00 82.38 174 TYR A O 1
ATOM 1380 N N . ARG A 1 175 ? 38.385 6.446 -57.101 1.00 85.69 175 ARG A N 1
ATOM 1381 C CA . ARG A 1 175 ? 37.805 5.118 -56.848 1.00 85.69 175 ARG A CA 1
ATOM 1382 C C . ARG A 1 175 ? 38.238 4.566 -55.494 1.00 85.69 175 ARG A C 1
ATOM 1384 O O . ARG A 1 175 ? 37.383 4.172 -54.704 1.00 85.69 175 ARG A O 1
ATOM 1391 N N . GLU A 1 176 ? 39.531 4.598 -55.185 1.00 85.44 176 GLU A N 1
ATOM 1392 C CA . GLU A 1 176 ? 40.034 4.068 -53.912 1.00 85.44 176 GLU A CA 1
ATOM 1393 C C . GLU A 1 176 ? 39.536 4.863 -52.693 1.00 85.44 176 GLU A C 1
ATOM 1395 O O . GLU A 1 176 ? 39.243 4.267 -51.658 1.00 85.44 176 GLU A O 1
ATOM 1400 N N . ILE A 1 177 ? 39.365 6.188 -52.803 1.00 82.62 177 ILE A N 1
ATOM 1401 C CA . ILE A 1 177 ? 38.775 7.019 -51.739 1.00 82.62 177 ILE A CA 1
ATOM 1402 C C . ILE A 1 177 ? 37.312 6.638 -51.487 1.00 82.62 177 ILE A C 1
ATOM 1404 O O . ILE A 1 177 ? 36.898 6.555 -50.332 1.00 82.62 177 ILE A O 1
ATOM 1408 N N . VAL A 1 178 ? 36.528 6.392 -52.541 1.00 81.69 178 VAL A N 1
ATOM 1409 C CA . VAL A 1 178 ? 35.122 5.974 -52.405 1.00 81.69 178 VAL A CA 1
ATOM 1410 C C . VAL A 1 178 ? 35.016 4.615 -51.711 1.00 81.69 178 VAL A C 1
ATOM 1412 O O . VAL A 1 178 ? 34.184 4.449 -50.814 1.00 81.69 178 VAL A O 1
ATOM 1415 N N . VAL A 1 179 ? 35.875 3.659 -52.078 1.00 85.94 179 VAL A N 1
ATOM 1416 C CA . VAL A 1 179 ? 35.916 2.344 -51.417 1.00 85.94 179 VAL A CA 1
ATOM 1417 C C . VAL A 1 179 ? 36.328 2.495 -49.953 1.00 85.94 179 VAL A C 1
ATOM 1419 O O . VAL A 1 179 ? 35.622 2.016 -49.072 1.00 85.94 179 VAL A O 1
ATOM 1422 N N . LEU A 1 180 ? 37.398 3.247 -49.675 1.00 83.31 180 LEU A N 1
ATOM 1423 C CA . LEU A 1 180 ? 37.866 3.501 -48.312 1.00 83.31 180 LEU A CA 1
ATOM 1424 C C . LEU A 1 180 ? 36.788 4.153 -47.430 1.00 83.31 180 LEU A C 1
ATOM 1426 O O . LEU A 1 180 ? 36.614 3.766 -46.276 1.00 83.31 180 LEU A O 1
ATOM 1430 N N . ALA A 1 181 ? 36.061 5.141 -47.956 1.00 82.69 181 ALA A N 1
ATOM 1431 C CA . ALA A 1 181 ? 34.974 5.791 -47.231 1.00 82.69 181 ALA A CA 1
ATOM 1432 C C . ALA A 1 181 ? 33.838 4.806 -46.911 1.00 82.69 181 ALA A C 1
ATOM 1434 O O . ALA A 1 181 ? 33.302 4.829 -45.804 1.00 82.69 181 ALA A O 1
ATOM 1435 N N . SER A 1 182 ? 33.507 3.920 -47.854 1.00 85.25 182 SER A N 1
ATOM 1436 C CA . SER A 1 182 ? 32.483 2.888 -47.665 1.00 85.25 182 SER A CA 1
ATOM 1437 C C . SER A 1 182 ? 32.885 1.885 -46.577 1.00 85.25 182 SER A C 1
ATOM 1439 O O . SER A 1 182 ? 32.088 1.602 -45.682 1.00 85.25 182 SER A O 1
ATOM 1441 N N . ASP A 1 183 ? 34.137 1.419 -46.591 1.00 85.38 183 ASP A N 1
ATOM 1442 C CA . ASP A 1 183 ? 34.670 0.499 -45.578 1.00 85.38 183 ASP A CA 1
ATOM 1443 C C . ASP A 1 183 ? 34.720 1.142 -44.184 1.00 85.38 183 ASP A C 1
ATOM 1445 O O . ASP A 1 183 ? 34.413 0.495 -43.175 1.00 85.38 183 ASP A O 1
ATOM 1449 N N . LEU A 1 184 ? 35.063 2.433 -44.111 1.00 83.81 184 LEU A N 1
ATOM 1450 C CA . LEU A 1 184 ? 35.081 3.185 -42.858 1.00 83.81 184 LEU A CA 1
ATOM 1451 C C . LEU A 1 184 ? 33.670 3.317 -42.274 1.00 83.81 184 LEU A C 1
ATOM 1453 O O . LEU A 1 184 ? 33.482 3.057 -41.086 1.00 83.81 184 LEU A O 1
ATOM 1457 N N . ILE A 1 185 ? 32.682 3.681 -43.098 1.00 85.25 185 ILE A N 1
ATOM 1458 C CA . ILE A 1 185 ? 31.273 3.762 -42.682 1.00 85.25 185 ILE A CA 1
ATOM 1459 C C . ILE A 1 185 ? 30.808 2.403 -42.154 1.00 85.25 185 ILE A C 1
ATOM 1461 O O . ILE A 1 185 ? 30.273 2.327 -41.049 1.00 85.25 185 ILE A O 1
ATOM 1465 N N . HIS A 1 186 ? 31.083 1.325 -42.892 1.00 87.75 186 HIS A N 1
ATOM 1466 C CA . HIS A 1 186 ? 30.695 -0.021 -42.483 1.00 87.75 186 HIS A CA 1
ATOM 1467 C C . HIS A 1 186 ? 31.329 -0.433 -41.145 1.00 87.75 186 HIS A C 1
ATOM 1469 O O . HIS A 1 186 ? 30.652 -0.974 -40.270 1.00 87.75 186 HIS A O 1
ATOM 1475 N N . THR A 1 187 ? 32.614 -0.127 -40.952 1.00 86.44 187 THR A N 1
ATOM 1476 C CA . THR A 1 187 ? 33.327 -0.416 -39.700 1.00 86.44 187 THR A CA 1
ATOM 1477 C C . THR A 1 187 ? 32.742 0.375 -38.525 1.00 86.44 187 THR A C 1
ATOM 1479 O O . THR A 1 187 ? 32.519 -0.190 -37.453 1.00 86.44 187 THR A O 1
ATOM 1482 N N . ILE A 1 188 ? 32.435 1.662 -38.723 1.00 85.00 188 ILE A N 1
ATOM 1483 C CA . ILE A 1 188 ? 31.783 2.505 -37.709 1.00 85.00 188 ILE A CA 1
ATOM 1484 C C . ILE A 1 188 ? 30.405 1.944 -37.341 1.00 85.00 188 ILE A C 1
ATOM 1486 O O . ILE A 1 188 ? 30.078 1.873 -36.156 1.00 85.00 188 ILE A O 1
ATOM 1490 N N . ASP A 1 189 ? 29.613 1.512 -38.322 1.00 86.75 189 ASP A N 1
ATOM 1491 C CA . ASP A 1 189 ? 28.292 0.930 -38.078 1.00 86.75 189 ASP A CA 1
ATOM 1492 C C . ASP A 1 189 ? 28.377 -0.389 -37.297 1.00 86.75 189 ASP A C 1
ATOM 1494 O O . ASP A 1 189 ? 27.574 -0.615 -36.387 1.00 86.75 189 ASP A O 1
ATOM 1498 N N . ILE A 1 190 ? 29.370 -1.241 -37.581 1.00 89.44 190 ILE A N 1
ATOM 1499 C CA . ILE A 1 190 ? 29.623 -2.465 -36.805 1.00 89.44 190 ILE A CA 1
ATOM 1500 C C . ILE A 1 190 ? 29.919 -2.125 -35.340 1.00 89.44 190 ILE A C 1
ATOM 1502 O O . ILE A 1 190 ? 29.285 -2.685 -34.442 1.00 89.44 190 ILE A O 1
ATOM 1506 N N . GLU A 1 191 ? 30.852 -1.207 -35.078 1.00 86.56 191 GLU A N 1
ATOM 1507 C CA . GLU A 1 191 ? 31.216 -0.829 -33.707 1.00 86.56 191 GLU A CA 1
ATOM 1508 C C . GLU A 1 191 ? 30.056 -0.142 -32.977 1.00 86.56 191 GLU A C 1
ATOM 1510 O O . GLU A 1 191 ? 29.753 -0.468 -31.826 1.00 86.56 191 GLU A O 1
ATOM 1515 N N . ARG A 1 192 ? 29.317 0.733 -33.667 1.00 90.75 192 ARG A N 1
ATOM 1516 C CA . ARG A 1 192 ? 28.093 1.344 -33.140 1.00 90.75 192 ARG A CA 1
ATOM 1517 C C . ARG A 1 192 ? 27.067 0.283 -32.747 1.00 90.75 192 ARG A C 1
ATOM 1519 O O . ARG A 1 192 ? 26.499 0.366 -31.659 1.00 90.75 192 ARG A O 1
ATOM 1526 N N . ASN A 1 193 ? 26.841 -0.722 -33.591 1.00 95.00 193 ASN A N 1
ATOM 1527 C CA . ASN A 1 193 ? 25.887 -1.794 -33.313 1.00 95.00 193 ASN A CA 1
ATOM 1528 C C . ASN A 1 193 ? 26.325 -2.675 -32.137 1.00 95.00 193 ASN A C 1
ATOM 1530 O O . ASN A 1 193 ? 25.477 -3.061 -31.334 1.00 95.00 193 ASN A O 1
ATOM 1534 N N . LYS A 1 194 ? 27.629 -2.938 -31.969 1.00 94.56 194 LYS A N 1
ATOM 1535 C CA . LYS A 1 194 ? 28.159 -3.626 -30.776 1.00 94.56 194 LYS A CA 1
ATOM 1536 C C . LYS A 1 194 ? 27.860 -2.842 -29.498 1.00 94.56 194 LYS A C 1
ATOM 1538 O O . LYS A 1 194 ? 27.385 -3.419 -28.520 1.00 94.56 194 LYS A O 1
ATOM 1543 N N . VAL A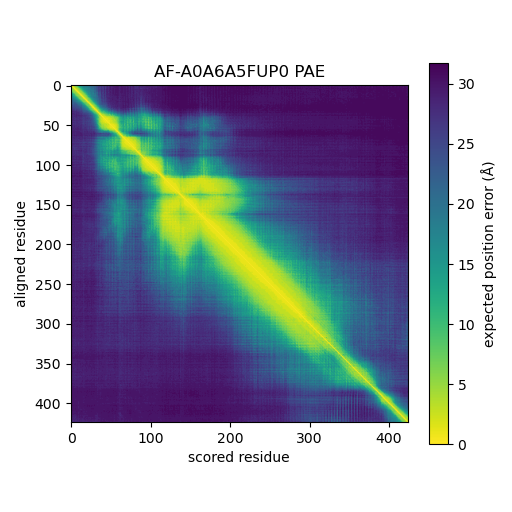 1 195 ? 28.089 -1.528 -29.518 1.00 94.94 195 VAL A N 1
ATOM 1544 C CA . VAL A 1 195 ? 27.796 -0.642 -28.381 1.00 94.94 195 VAL A CA 1
ATOM 1545 C C . VAL A 1 195 ? 26.294 -0.614 -28.084 1.00 94.94 195 VAL A C 1
ATOM 1547 O O . VAL A 1 195 ? 25.900 -0.801 -26.934 1.00 94.94 195 VAL A O 1
ATOM 1550 N N . ILE A 1 196 ? 25.445 -0.453 -29.104 1.00 94.56 196 ILE A N 1
ATOM 1551 C CA . ILE A 1 196 ? 23.982 -0.489 -28.950 1.00 94.56 196 ILE A CA 1
ATOM 1552 C C . ILE A 1 196 ? 23.538 -1.824 -28.344 1.00 94.56 196 ILE A C 1
ATOM 1554 O O . ILE A 1 196 ? 22.784 -1.825 -27.374 1.00 94.56 196 ILE A O 1
ATOM 1558 N N . ALA A 1 197 ? 24.029 -2.954 -28.860 1.00 95.81 197 ALA A N 1
ATOM 1559 C CA . ALA A 1 197 ? 23.689 -4.276 -28.344 1.00 95.81 197 ALA A CA 1
ATOM 1560 C C . ALA A 1 197 ? 24.083 -4.435 -26.866 1.00 95.81 197 ALA A C 1
ATOM 1562 O O . ALA A 1 197 ? 23.287 -4.926 -26.065 1.00 95.81 197 ALA A O 1
ATOM 1563 N N . HIS A 1 198 ? 25.274 -3.963 -26.484 1.00 96.12 198 HIS A N 1
ATOM 1564 C CA . HIS A 1 198 ? 25.717 -3.969 -25.091 1.00 96.12 198 HIS A CA 1
ATOM 1565 C C . HIS A 1 198 ? 24.783 -3.149 -24.185 1.00 96.12 198 HIS A C 1
ATOM 1567 O O . HIS A 1 198 ? 24.339 -3.645 -23.146 1.00 96.12 198 HIS A O 1
ATOM 1573 N N . TYR A 1 199 ? 24.416 -1.931 -24.599 1.00 96.50 199 TYR A N 1
ATOM 1574 C CA . TYR A 1 199 ? 23.489 -1.089 -23.839 1.00 96.50 199 TYR A CA 1
ATOM 1575 C C . TYR A 1 199 ? 22.086 -1.690 -23.739 1.00 96.50 199 TYR A C 1
ATOM 1577 O O . TYR A 1 199 ? 21.493 -1.648 -22.665 1.00 96.50 199 TYR A O 1
ATOM 1585 N N . VAL A 1 200 ? 21.566 -2.297 -24.809 1.00 97.62 200 VAL A N 1
ATOM 1586 C CA . VAL A 1 200 ? 20.258 -2.974 -24.791 1.00 97.62 200 VAL A CA 1
ATOM 1587 C C . VAL A 1 200 ? 20.236 -4.094 -23.749 1.00 97.62 200 VAL A C 1
ATOM 1589 O O . VAL A 1 200 ? 19.276 -4.198 -22.986 1.00 97.62 200 VAL A O 1
ATOM 1592 N N . VAL A 1 201 ? 21.300 -4.900 -23.656 1.00 97.75 201 VAL A N 1
ATOM 1593 C CA . VAL A 1 201 ? 21.406 -5.959 -22.637 1.00 97.75 201 VAL A CA 1
ATOM 1594 C C . VAL A 1 201 ? 21.387 -5.377 -21.220 1.00 97.75 201 VAL A C 1
ATOM 1596 O O . VAL A 1 201 ? 20.659 -5.883 -20.364 1.00 97.75 201 VAL A O 1
ATOM 1599 N N . ILE A 1 202 ? 22.145 -4.304 -20.968 1.00 96.31 202 ILE A N 1
ATOM 1600 C CA . ILE A 1 202 ? 22.185 -3.646 -19.652 1.00 96.31 202 ILE A CA 1
ATOM 1601 C C . ILE A 1 202 ? 20.816 -3.067 -19.284 1.00 96.31 202 ILE A C 1
ATOM 1603 O O . ILE A 1 202 ? 20.318 -3.328 -18.188 1.00 96.31 202 ILE A O 1
ATOM 1607 N N . VAL A 1 203 ? 20.189 -2.323 -20.198 1.00 97.12 203 VAL A N 1
ATOM 1608 C CA . VAL A 1 203 ? 18.884 -1.685 -19.969 1.00 97.12 203 VAL A CA 1
ATOM 1609 C C . VAL A 1 203 ? 17.806 -2.733 -19.705 1.00 97.12 203 VAL A C 1
ATOM 1611 O O . VAL A 1 203 ? 17.048 -2.596 -18.748 1.00 97.12 203 VAL A O 1
ATOM 1614 N N . ASN A 1 204 ? 17.770 -3.819 -20.482 1.00 97.44 204 ASN A N 1
ATOM 1615 C CA . ASN A 1 204 ? 16.804 -4.899 -20.271 1.00 97.44 204 ASN A CA 1
ATOM 1616 C C . ASN A 1 204 ? 16.991 -5.582 -18.910 1.00 97.44 204 ASN A C 1
ATOM 1618 O O . ASN A 1 204 ? 16.007 -5.883 -18.234 1.00 97.44 204 ASN A O 1
ATOM 1622 N N . ARG A 1 205 ? 18.242 -5.791 -18.475 1.00 97.44 205 ARG A N 1
ATOM 1623 C CA . ARG A 1 205 ? 18.534 -6.340 -17.145 1.00 97.44 205 ARG A CA 1
ATOM 1624 C C . ARG A 1 205 ? 18.044 -5.415 -16.032 1.00 97.44 205 ARG A C 1
ATOM 1626 O O . ARG A 1 205 ? 17.356 -5.876 -15.125 1.00 97.44 205 ARG A O 1
ATOM 1633 N N . GLN A 1 206 ? 18.356 -4.122 -16.116 1.00 97.12 206 GLN A N 1
ATOM 1634 C CA . GLN A 1 206 ? 17.896 -3.132 -15.138 1.00 97.12 206 GLN A CA 1
ATOM 1635 C C . GLN A 1 206 ? 16.368 -3.042 -15.105 1.00 97.12 206 GLN A C 1
ATOM 1637 O O . GLN A 1 206 ? 15.774 -2.999 -14.031 1.00 97.12 206 GLN A O 1
ATOM 1642 N N . HIS A 1 207 ? 15.717 -3.070 -16.270 1.00 97.50 207 HIS A N 1
ATOM 1643 C CA . HIS A 1 207 ? 14.262 -3.050 -16.362 1.00 97.50 207 HIS A CA 1
ATOM 1644 C C . HIS A 1 207 ? 13.629 -4.282 -15.698 1.00 97.50 207 HIS A C 1
ATOM 1646 O O . HIS A 1 207 ? 12.678 -4.145 -14.931 1.00 97.50 207 HIS A O 1
ATOM 1652 N N . ALA A 1 208 ? 14.194 -5.475 -15.911 1.00 97.56 208 ALA A N 1
ATOM 1653 C CA . ALA A 1 208 ? 13.737 -6.697 -15.250 1.00 97.56 208 ALA A CA 1
ATOM 1654 C C . ALA A 1 208 ? 13.905 -6.638 -13.718 1.00 97.56 208 ALA A C 1
ATOM 1656 O O . ALA A 1 208 ? 13.004 -7.041 -12.981 1.00 97.56 208 ALA A O 1
ATOM 1657 N N . GLU A 1 209 ? 15.029 -6.109 -13.225 1.00 97.69 209 GLU A N 1
ATOM 1658 C CA . GLU A 1 209 ? 15.272 -5.926 -11.787 1.00 97.69 209 GLU A CA 1
ATOM 1659 C C . GLU A 1 209 ? 14.282 -4.923 -11.165 1.00 97.69 209 GLU A C 1
ATOM 1661 O O . GLU A 1 209 ? 13.715 -5.198 -10.104 1.00 97.69 209 GLU A O 1
ATOM 1666 N N . ILE A 1 210 ? 14.008 -3.803 -11.843 1.00 97.75 210 ILE A N 1
ATOM 1667 C CA . ILE A 1 210 ? 13.016 -2.805 -11.413 1.00 97.75 210 ILE A CA 1
ATOM 1668 C C . ILE A 1 210 ? 11.609 -3.406 -11.373 1.00 97.75 210 ILE A C 1
ATOM 1670 O O . ILE A 1 210 ? 10.916 -3.240 -10.369 1.00 97.75 210 ILE A O 1
ATOM 1674 N N . ASN A 1 211 ? 11.200 -4.146 -12.407 1.00 97.88 211 ASN A N 1
ATOM 1675 C CA . ASN A 1 211 ? 9.882 -4.784 -12.444 1.00 97.88 211 ASN A CA 1
ATOM 1676 C C . ASN A 1 211 ? 9.720 -5.795 -11.302 1.00 97.88 211 ASN A C 1
ATOM 1678 O O . ASN A 1 211 ? 8.715 -5.766 -10.596 1.00 97.88 211 ASN A O 1
ATOM 1682 N N . LYS A 1 212 ? 10.750 -6.605 -11.026 1.00 98.00 212 LYS A N 1
ATOM 1683 C CA . LYS A 1 212 ? 10.748 -7.530 -9.884 1.00 98.00 212 LYS A CA 1
ATOM 1684 C C . LYS A 1 212 ? 10.608 -6.798 -8.542 1.00 98.00 212 LYS A C 1
ATOM 1686 O O . LYS A 1 212 ? 9.881 -7.253 -7.659 1.00 98.00 212 LYS A O 1
ATOM 1691 N N . MET A 1 213 ? 11.302 -5.673 -8.358 1.00 97.25 213 MET A N 1
ATOM 1692 C CA . MET A 1 213 ? 11.155 -4.852 -7.148 1.00 97.25 213 MET A CA 1
ATOM 1693 C C . MET A 1 213 ? 9.752 -4.244 -7.038 1.00 97.25 213 MET A C 1
ATOM 1695 O O . MET A 1 213 ? 9.172 -4.254 -5.950 1.00 97.25 213 MET A O 1
ATOM 1699 N N . ALA A 1 214 ? 9.190 -3.766 -8.150 1.00 97.31 214 ALA A N 1
ATOM 1700 C CA . ALA A 1 214 ? 7.842 -3.212 -8.201 1.00 97.31 214 ALA A CA 1
ATOM 1701 C C . ALA A 1 214 ? 6.790 -4.263 -7.812 1.00 97.31 214 ALA A C 1
ATOM 1703 O O . ALA A 1 214 ? 6.006 -4.016 -6.896 1.00 97.31 214 ALA A O 1
ATOM 1704 N N . GLU A 1 215 ? 6.834 -5.458 -8.404 1.00 97.50 215 GLU A N 1
ATOM 1705 C CA . GLU A 1 215 ? 5.932 -6.574 -8.082 1.00 97.50 215 GLU A CA 1
ATOM 1706 C C . GLU A 1 215 ? 6.007 -6.970 -6.601 1.00 97.50 215 GLU A C 1
ATOM 1708 O O . GLU A 1 215 ? 4.982 -7.076 -5.923 1.00 97.50 215 GLU A O 1
ATOM 1713 N N . ASN A 1 216 ? 7.222 -7.106 -6.057 1.00 97.69 216 ASN A N 1
ATOM 1714 C CA . ASN A 1 216 ? 7.425 -7.413 -4.639 1.00 97.69 216 ASN A CA 1
ATOM 1715 C C . ASN A 1 216 ? 6.858 -6.317 -3.722 1.00 97.69 216 ASN A C 1
ATOM 1717 O O . ASN A 1 216 ? 6.232 -6.610 -2.695 1.00 97.69 216 ASN A O 1
ATOM 1721 N N . SER A 1 217 ? 7.061 -5.046 -4.082 1.00 96.75 217 SER A N 1
ATOM 1722 C CA . SER A 1 217 ? 6.525 -3.916 -3.321 1.00 96.75 217 SER A CA 1
ATOM 1723 C C . SER A 1 217 ? 4.994 -3.888 -3.358 1.00 96.75 217 SER A C 1
ATOM 1725 O O . SER A 1 217 ? 4.359 -3.729 -2.315 1.00 96.75 217 SER A O 1
ATOM 1727 N N . GLN A 1 218 ? 4.389 -4.157 -4.517 1.00 98.06 218 GLN A N 1
ATOM 1728 C CA . GLN A 1 218 ? 2.943 -4.211 -4.692 1.00 98.06 218 GLN A CA 1
ATOM 1729 C C . GLN A 1 218 ? 2.323 -5.363 -3.894 1.00 98.06 218 GLN A C 1
ATOM 1731 O O . GLN A 1 218 ? 1.322 -5.161 -3.206 1.00 98.06 218 GLN A O 1
ATOM 1736 N N . ALA A 1 219 ? 2.949 -6.544 -3.905 1.00 97.31 219 ALA A N 1
ATOM 1737 C CA . ALA A 1 219 ? 2.529 -7.680 -3.086 1.00 97.31 219 ALA A CA 1
ATOM 1738 C C . ALA A 1 219 ? 2.590 -7.352 -1.582 1.00 97.31 219 ALA A C 1
ATOM 1740 O O . ALA A 1 219 ? 1.661 -7.659 -0.830 1.00 97.31 219 ALA A O 1
ATOM 1741 N N . THR A 1 220 ? 3.650 -6.665 -1.144 1.00 97.44 220 THR A N 1
ATOM 1742 C CA . THR A 1 220 ? 3.814 -6.235 0.253 1.00 97.44 220 THR A CA 1
ATOM 1743 C C . THR A 1 220 ? 2.743 -5.222 0.663 1.00 97.44 220 THR A C 1
ATOM 1745 O O . THR A 1 220 ? 2.138 -5.361 1.730 1.00 97.44 220 THR A O 1
ATOM 1748 N N . ILE A 1 221 ? 2.464 -4.233 -0.192 1.00 97.94 221 ILE A N 1
ATOM 1749 C CA . ILE A 1 221 ? 1.410 -3.234 0.026 1.00 97.94 221 ILE A CA 1
ATOM 1750 C C . ILE A 1 221 ? 0.040 -3.916 0.101 1.00 97.94 221 ILE A C 1
ATOM 1752 O O . ILE A 1 221 ? -0.713 -3.658 1.038 1.00 97.94 221 ILE A O 1
ATOM 1756 N N . ALA A 1 222 ? -0.271 -4.840 -0.811 1.00 97.88 222 ALA A N 1
ATOM 1757 C CA . ALA A 1 222 ? -1.530 -5.584 -0.792 1.00 97.88 222 ALA A CA 1
ATOM 1758 C C . ALA A 1 222 ? -1.706 -6.394 0.509 1.00 97.88 222 ALA A C 1
ATOM 1760 O O . ALA A 1 222 ? -2.769 -6.356 1.134 1.00 97.88 222 ALA A O 1
ATOM 1761 N N . ALA A 1 223 ? -0.650 -7.070 0.974 1.00 98.00 223 ALA A N 1
ATOM 1762 C CA . ALA A 1 223 ? -0.665 -7.799 2.243 1.00 98.00 223 ALA A CA 1
ATOM 1763 C C . ALA A 1 223 ? -0.822 -6.871 3.462 1.00 98.00 223 ALA A C 1
ATOM 1765 O O . ALA A 1 223 ? -1.458 -7.239 4.454 1.00 98.00 223 ALA A O 1
ATOM 1766 N N . PHE A 1 224 ? -0.246 -5.667 3.418 1.00 98.00 224 PHE A N 1
ATOM 1767 C CA . PHE A 1 224 ? -0.446 -4.654 4.452 1.00 98.00 224 PHE A CA 1
ATOM 1768 C C . PHE A 1 224 ? -1.890 -4.139 4.470 1.00 98.00 224 PHE A C 1
ATOM 1770 O O . PHE A 1 224 ? -2.510 -4.146 5.532 1.00 98.00 224 PHE A O 1
ATOM 1777 N N . ILE A 1 225 ? -2.452 -3.785 3.309 1.00 98.44 225 ILE A N 1
ATOM 1778 C CA . ILE A 1 225 ? -3.848 -3.340 3.173 1.00 98.44 225 ILE A CA 1
ATOM 1779 C C . ILE A 1 225 ? -4.805 -4.395 3.738 1.00 98.44 225 ILE A C 1
ATOM 1781 O O . ILE A 1 225 ? -5.690 -4.059 4.525 1.00 98.44 225 ILE A O 1
ATOM 1785 N N . LYS A 1 226 ? -4.589 -5.679 3.419 1.00 97.94 226 LYS A N 1
ATOM 1786 C CA . LYS A 1 226 ? -5.396 -6.781 3.962 1.00 97.94 226 LYS A CA 1
ATOM 1787 C C . LYS A 1 226 ? -5.339 -6.842 5.495 1.00 97.94 226 LYS A C 1
ATOM 1789 O O . LYS A 1 226 ? -6.383 -6.903 6.139 1.00 97.94 226 LYS A O 1
ATOM 1794 N N . ARG A 1 227 ? -4.141 -6.750 6.087 1.00 98.19 227 ARG A N 1
ATOM 1795 C CA . ARG A 1 227 ? -3.968 -6.731 7.554 1.00 98.19 227 ARG A CA 1
ATOM 1796 C C . ARG A 1 227 ? -4.634 -5.523 8.212 1.00 98.19 227 ARG A C 1
ATOM 1798 O O . ARG A 1 227 ? -5.184 -5.651 9.304 1.00 98.19 227 ARG A O 1
ATOM 1805 N N . VAL A 1 228 ? -4.583 -4.352 7.578 1.00 98.25 228 VAL A N 1
ATOM 1806 C CA . VAL A 1 228 ? -5.266 -3.148 8.074 1.00 98.25 228 VAL A CA 1
ATOM 1807 C C . VAL A 1 228 ? -6.782 -3.337 8.037 1.00 98.25 228 VAL A C 1
ATOM 1809 O O . VAL A 1 228 ? -7.441 -3.042 9.030 1.00 98.25 228 VAL A O 1
ATOM 1812 N N . ALA A 1 229 ? -7.332 -3.896 6.956 1.00 97.81 229 ALA A N 1
ATOM 1813 C CA . ALA A 1 229 ? -8.762 -4.181 6.852 1.00 97.81 229 ALA A CA 1
ATOM 1814 C C . ALA A 1 229 ? -9.241 -5.180 7.926 1.00 97.81 229 ALA A C 1
ATOM 1816 O O . ALA A 1 229 ? -10.261 -4.950 8.576 1.00 97.81 229 ALA A O 1
ATOM 1817 N N . GLU A 1 230 ? -8.480 -6.251 8.173 1.00 98.00 230 GLU A N 1
ATOM 1818 C CA . GLU A 1 230 ? -8.765 -7.223 9.240 1.00 98.00 230 GLU A CA 1
ATOM 1819 C C . GLU A 1 230 ? -8.731 -6.573 10.633 1.00 98.00 230 GLU A C 1
ATOM 1821 O O . GLU A 1 230 ? -9.627 -6.799 11.450 1.00 98.00 230 GLU A O 1
ATOM 1826 N N . ARG A 1 231 ? -7.740 -5.711 10.899 1.00 98.06 231 ARG A N 1
ATOM 1827 C CA . ARG A 1 231 ? -7.667 -4.947 12.155 1.00 98.06 231 ARG A CA 1
ATOM 1828 C C . ARG A 1 231 ? -8.839 -3.987 12.316 1.00 98.06 231 ARG A C 1
ATOM 1830 O O . ARG A 1 231 ? -9.393 -3.911 13.407 1.00 98.06 231 ARG A O 1
ATOM 1837 N N . GLN A 1 232 ? -9.237 -3.295 11.251 1.00 98.12 232 GLN A N 1
ATOM 1838 C CA . GLN A 1 232 ? -10.370 -2.375 11.293 1.00 98.12 232 GLN A CA 1
ATOM 1839 C C . GLN A 1 232 ? -11.668 -3.113 11.637 1.00 98.12 232 GLN A C 1
ATOM 1841 O O . GLN A 1 232 ? -12.422 -2.655 12.492 1.00 98.12 232 GLN A O 1
ATOM 1846 N N . LYS A 1 233 ? -11.889 -4.295 11.046 1.00 98.06 233 LYS A N 1
ATOM 1847 C CA . LYS A 1 233 ? -13.025 -5.156 11.400 1.00 98.06 233 LYS A CA 1
ATOM 1848 C C . LYS A 1 233 ? -13.007 -5.518 12.889 1.00 98.06 233 LYS A C 1
ATOM 1850 O O . LYS A 1 233 ? -14.032 -5.402 13.556 1.00 98.06 233 LYS A O 1
ATOM 1855 N N . ARG A 1 234 ? -11.842 -5.904 13.421 1.00 98.19 234 ARG A N 1
ATOM 1856 C CA . ARG A 1 234 ? -11.702 -6.263 14.839 1.00 98.19 234 ARG A CA 1
ATOM 1857 C C . ARG A 1 234 ? -11.982 -5.089 15.779 1.00 98.19 234 ARG A C 1
ATOM 1859 O O . ARG A 1 234 ? -12.570 -5.295 16.833 1.00 98.19 234 ARG A O 1
ATOM 1866 N N . ILE A 1 235 ? -11.583 -3.875 15.404 1.00 98.25 235 ILE A N 1
ATOM 1867 C CA . ILE A 1 235 ? -11.891 -2.661 16.173 1.00 98.25 235 ILE A CA 1
ATOM 1868 C C . ILE A 1 235 ? -13.405 -2.445 16.245 1.00 98.25 235 ILE A C 1
ATOM 1870 O O . ILE A 1 235 ? -13.921 -2.241 17.339 1.00 98.25 235 ILE A O 1
ATOM 1874 N N . CYS A 1 236 ? -14.126 -2.573 15.127 1.00 97.81 236 CYS A N 1
ATOM 1875 C CA . CYS A 1 236 ? -15.585 -2.439 15.127 1.00 97.81 236 CYS A CA 1
ATOM 1876 C C . CYS A 1 236 ? -16.276 -3.487 16.018 1.00 97.81 236 CYS A C 1
ATOM 1878 O O . CYS A 1 236 ? -17.212 -3.151 16.738 1.00 97.81 236 CYS A O 1
ATOM 1880 N N . GLU A 1 237 ? -15.809 -4.742 16.005 1.00 97.75 237 GLU A N 1
ATOM 1881 C CA . GLU A 1 237 ? -16.316 -5.796 16.904 1.00 97.75 237 GLU A CA 1
ATOM 1882 C C . GLU A 1 237 ? -16.104 -5.425 18.384 1.00 97.75 237 GLU A C 1
ATOM 1884 O O . GLU A 1 237 ? -17.026 -5.532 19.192 1.00 97.75 237 GLU A O 1
ATOM 1889 N N . LEU A 1 238 ? -14.914 -4.929 18.737 1.00 98.06 238 LEU A N 1
ATOM 1890 C CA . LEU A 1 238 ? -14.592 -4.509 20.106 1.00 98.06 238 LEU A CA 1
ATOM 1891 C C . LEU A 1 238 ? -15.393 -3.277 20.552 1.00 98.06 238 LEU A C 1
ATOM 1893 O O . LEU A 1 238 ? -15.769 -3.173 21.717 1.00 98.06 238 LEU A O 1
ATOM 1897 N N . GLU A 1 239 ? -15.673 -2.337 19.649 1.00 97.88 239 GLU A N 1
ATOM 1898 C CA . GLU A 1 239 ? -16.534 -1.186 19.942 1.00 97.88 239 GLU A CA 1
ATOM 1899 C C . GLU A 1 239 ? -17.975 -1.615 20.238 1.00 97.88 239 GLU A C 1
ATOM 1901 O O . GLU A 1 239 ? -18.599 -1.082 21.158 1.00 97.88 239 GLU A O 1
ATOM 1906 N N . GLN A 1 240 ? -18.495 -2.608 19.511 1.00 97.69 240 GLN A N 1
ATOM 1907 C CA . GLN A 1 240 ? -19.808 -3.189 19.797 1.00 97.69 240 GLN A CA 1
ATOM 1908 C C . GLN A 1 240 ? -19.830 -3.871 21.168 1.00 97.69 240 GLN A C 1
ATOM 1910 O O . GLN A 1 240 ? -20.730 -3.601 21.963 1.00 97.69 240 GLN A O 1
ATOM 1915 N N . GLU A 1 241 ? -18.824 -4.693 21.473 1.00 97.69 241 GLU A N 1
ATOM 1916 C CA . GLU A 1 241 ? -18.695 -5.368 22.770 1.00 97.69 241 GLU A CA 1
ATOM 1917 C C . GLU A 1 241 ? -18.614 -4.360 23.927 1.00 97.69 241 GLU A C 1
ATOM 1919 O O . GLU A 1 241 ? -19.345 -4.474 24.912 1.00 97.69 241 GLU A O 1
ATOM 1924 N N . LYS A 1 242 ? -17.807 -3.302 23.772 1.00 98.25 242 LYS A N 1
ATOM 1925 C CA . LYS A 1 242 ? -17.723 -2.200 24.739 1.00 98.25 242 LYS A CA 1
ATOM 1926 C C . LYS A 1 242 ? -19.091 -1.561 24.991 1.00 98.25 242 LYS A C 1
ATOM 1928 O O . LYS A 1 242 ? -19.425 -1.279 26.141 1.00 98.25 242 LYS A O 1
ATOM 1933 N N . ASN A 1 243 ? -19.871 -1.310 23.941 1.00 97.75 243 ASN A N 1
ATOM 1934 C CA . ASN A 1 243 ? -21.188 -0.687 24.074 1.00 97.75 243 ASN A CA 1
ATOM 1935 C C . ASN A 1 243 ? -22.177 -1.595 24.817 1.00 97.75 243 ASN A C 1
ATOM 1937 O O . ASN A 1 243 ? -22.905 -1.110 25.683 1.00 97.75 243 ASN A O 1
ATOM 1941 N N . VAL A 1 244 ? -22.169 -2.902 24.532 1.00 98.00 244 VAL A N 1
ATOM 1942 C CA . VAL A 1 244 ? -22.989 -3.892 25.254 1.00 98.00 244 VAL A CA 1
ATOM 1943 C C . VAL A 1 244 ? -22.621 -3.914 26.736 1.00 98.00 244 VAL A C 1
ATOM 1945 O O . VAL A 1 244 ? -23.492 -3.723 27.582 1.00 98.00 244 VAL A O 1
ATOM 1948 N N . LEU A 1 245 ? -21.330 -4.042 27.056 1.00 98.12 245 LEU A N 1
ATOM 1949 C CA . LEU A 1 245 ? -20.854 -4.045 28.443 1.00 98.12 245 LEU A CA 1
ATOM 1950 C C . LEU A 1 245 ? -21.196 -2.741 29.176 1.00 98.12 245 LEU A C 1
ATOM 1952 O O . LEU A 1 245 ? -21.547 -2.761 30.355 1.00 98.12 245 LEU A O 1
ATOM 1956 N N . SER A 1 246 ? -21.134 -1.597 28.489 1.00 98.19 246 SER A N 1
ATOM 1957 C CA . SER A 1 246 ? -21.523 -0.310 29.070 1.00 98.19 246 SER A CA 1
ATOM 1958 C C . SER A 1 246 ? -23.013 -0.261 29.426 1.00 98.19 246 SER A C 1
ATOM 1960 O O . SER A 1 246 ? -23.366 0.291 30.468 1.00 98.19 246 SER A O 1
ATOM 1962 N N . LEU A 1 247 ? -23.885 -0.833 28.588 1.00 97.75 247 LEU A N 1
ATOM 1963 C CA . LEU A 1 247 ? -25.322 -0.924 28.864 1.00 97.75 247 LEU A CA 1
ATOM 1964 C C . LEU A 1 247 ? -25.614 -1.876 30.029 1.00 97.75 247 LEU A C 1
ATOM 1966 O O . LEU A 1 247 ? -26.408 -1.541 30.908 1.00 97.75 247 LEU A O 1
ATOM 1970 N N . GLU A 1 248 ? -24.955 -3.035 30.072 1.00 98.06 248 GLU A N 1
ATOM 1971 C CA . GLU A 1 248 ? -25.093 -3.989 31.178 1.00 98.06 248 GLU A CA 1
ATOM 1972 C C . GLU A 1 248 ? -24.661 -3.378 32.515 1.00 98.06 248 GLU A C 1
ATOM 1974 O O . GLU A 1 248 ? -25.355 -3.525 33.523 1.00 98.06 248 GLU A O 1
ATOM 1979 N N . MET A 1 249 ? -23.549 -2.641 32.519 1.00 97.56 249 MET A N 1
ATOM 1980 C CA . MET A 1 249 ? -23.042 -1.955 33.705 1.00 97.56 249 MET A CA 1
ATOM 1981 C C . MET A 1 249 ? -24.026 -0.902 34.223 1.00 97.56 249 MET A C 1
ATOM 1983 O O . MET A 1 249 ? -24.270 -0.832 35.429 1.00 97.56 249 MET A O 1
ATOM 1987 N N . GLU A 1 250 ? -24.637 -0.121 33.330 1.00 97.25 250 GLU A N 1
ATOM 1988 C CA . GLU A 1 250 ? -25.660 0.856 33.713 1.00 97.25 250 GLU A CA 1
ATOM 1989 C C . GLU A 1 250 ? -26.917 0.162 34.266 1.00 97.25 250 GLU A C 1
ATOM 1991 O O . GLU A 1 250 ? -27.457 0.574 35.295 1.00 97.25 250 GLU A O 1
ATOM 1996 N N . GLY A 1 251 ? -27.333 -0.957 33.662 1.00 97.31 251 GLY A N 1
ATOM 1997 C CA . GLY A 1 251 ? -28.432 -1.780 34.172 1.00 97.31 251 GLY A CA 1
ATOM 1998 C C . GLY A 1 251 ? -28.163 -2.338 35.575 1.00 97.31 251 GLY A C 1
ATOM 1999 O O . GLY A 1 251 ? -29.039 -2.300 36.444 1.00 97.31 251 GLY A O 1
ATOM 2000 N N . LEU A 1 252 ? -26.941 -2.812 35.840 1.00 96.94 252 LEU A N 1
ATOM 2001 C CA . LEU A 1 252 ? -26.529 -3.265 37.172 1.00 96.94 252 LEU A CA 1
ATOM 2002 C C . LEU A 1 252 ? -26.499 -2.121 38.185 1.00 96.94 252 LEU A C 1
ATOM 2004 O O . LEU A 1 252 ? -26.955 -2.293 39.315 1.00 96.94 252 LEU A O 1
ATOM 2008 N N . LYS A 1 253 ? -26.021 -0.942 37.783 1.00 97.38 253 LYS A N 1
ATOM 2009 C CA . LYS A 1 253 ? -25.995 0.251 38.633 1.00 97.38 253 LYS A CA 1
ATOM 2010 C C . LYS A 1 253 ? -27.402 0.677 39.056 1.00 97.38 253 LYS A C 1
ATOM 2012 O O . LYS A 1 253 ? -27.632 0.936 40.236 1.00 97.38 253 LYS A O 1
ATOM 2017 N N . GLN A 1 254 ? -28.358 0.677 38.125 1.00 97.12 254 GLN A N 1
ATOM 2018 C CA . GLN A 1 254 ? -29.768 0.949 38.427 1.00 97.12 254 GLN A CA 1
ATOM 2019 C C . GLN A 1 254 ? -30.371 -0.108 39.358 1.00 97.12 254 GLN A C 1
ATOM 2021 O O . GLN A 1 254 ? -31.068 0.232 40.315 1.00 97.12 254 GLN A O 1
ATOM 2026 N N . ARG A 1 255 ? -30.069 -1.391 39.122 1.00 97.25 255 ARG A N 1
ATOM 2027 C CA . ARG A 1 255 ? -30.534 -2.485 39.984 1.00 97.25 255 ARG A CA 1
ATOM 2028 C C . ARG A 1 255 ? -29.985 -2.358 41.408 1.00 97.25 255 ARG A C 1
ATOM 2030 O O . ARG A 1 255 ? -30.753 -2.486 42.356 1.00 97.25 255 ARG A O 1
ATOM 2037 N N . ASN A 1 256 ? -28.703 -2.028 41.566 1.00 97.38 256 ASN A N 1
ATOM 2038 C CA . ASN A 1 256 ? -28.108 -1.753 42.876 1.00 97.38 256 ASN A CA 1
ATOM 2039 C C . ASN A 1 256 ? -28.776 -0.565 43.575 1.00 97.38 256 ASN A C 1
ATOM 2041 O O . ASN A 1 256 ? -29.100 -0.673 44.753 1.00 97.38 256 ASN A O 1
ATOM 2045 N N . ALA A 1 257 ? -29.051 0.531 42.862 1.00 97.19 257 ALA A N 1
ATOM 2046 C CA . ALA A 1 257 ? -29.761 1.673 43.439 1.00 97.19 257 ALA A CA 1
ATOM 2047 C C . ALA A 1 257 ? -31.173 1.294 43.936 1.00 97.19 257 ALA A C 1
ATOM 2049 O O . ALA A 1 257 ? -31.616 1.770 44.983 1.00 97.19 257 ALA A O 1
ATOM 2050 N N . SER A 1 258 ? -31.871 0.406 43.218 1.00 97.25 258 SER A N 1
ATOM 2051 C CA . SER A 1 258 ? -33.155 -0.148 43.666 1.00 97.25 258 SER A CA 1
ATOM 2052 C C . SER A 1 258 ? -33.002 -0.983 44.938 1.00 97.25 258 SER A C 1
ATOM 2054 O O . SER A 1 258 ? -33.760 -0.779 45.886 1.00 97.25 258 SER A O 1
ATOM 2056 N N . PHE A 1 259 ? -32.012 -1.880 44.991 1.00 97.00 259 PHE A N 1
ATOM 2057 C CA . PHE A 1 259 ? -31.746 -2.682 46.187 1.00 97.00 259 PHE A CA 1
ATOM 2058 C C . PHE A 1 259 ? -31.370 -1.819 47.391 1.00 97.00 259 PHE A C 1
ATOM 2060 O O . PHE A 1 259 ? -31.875 -2.049 48.485 1.00 97.00 259 PHE A O 1
ATOM 2067 N N . GLU A 1 260 ? -30.552 -0.781 47.214 1.00 97.06 260 GLU A N 1
ATOM 2068 C CA . GLU A 1 260 ? -30.239 0.158 48.296 1.00 97.06 260 GLU A CA 1
ATOM 2069 C C . GLU A 1 260 ? -31.494 0.845 48.849 1.00 97.06 260 GLU A C 1
ATOM 2071 O O . GLU A 1 260 ? -31.615 1.039 50.062 1.00 97.06 260 GLU A O 1
ATOM 2076 N N . LYS A 1 261 ? -32.442 1.215 47.978 1.00 96.44 261 LYS A N 1
ATOM 2077 C CA . LYS A 1 261 ? -33.719 1.803 48.398 1.00 96.44 261 LYS A CA 1
ATOM 2078 C C . LYS A 1 261 ? -34.562 0.799 49.186 1.00 96.44 261 LYS A C 1
ATOM 2080 O O . LYS A 1 261 ? -35.079 1.154 50.243 1.00 96.44 261 LYS A O 1
ATOM 2085 N N . GLU A 1 262 ? -34.660 -0.437 48.704 1.00 96.88 262 GLU A N 1
ATOM 2086 C CA . GLU A 1 262 ? -35.387 -1.516 49.378 1.00 96.88 262 GLU A CA 1
ATOM 2087 C C . GLU A 1 262 ? -34.786 -1.830 50.757 1.00 96.88 262 GLU A C 1
ATOM 2089 O O . GLU A 1 262 ? -35.510 -1.929 51.746 1.00 96.88 262 GLU A O 1
ATOM 2094 N N . VAL A 1 263 ? -33.456 -1.897 50.860 1.00 97.12 263 VAL A N 1
ATOM 2095 C CA . VAL A 1 263 ? -32.751 -2.083 52.137 1.00 97.12 263 VAL A CA 1
ATOM 2096 C C . VAL A 1 263 ? -33.062 -0.943 53.109 1.00 97.12 263 VAL A C 1
ATOM 2098 O O . VAL A 1 263 ? -33.367 -1.202 54.273 1.00 97.12 263 VAL A O 1
ATOM 2101 N N . LYS A 1 264 ? -33.047 0.319 52.654 1.00 96.31 264 LYS A N 1
ATOM 2102 C CA . LYS A 1 264 ? -33.422 1.472 53.496 1.00 96.31 264 LYS A CA 1
ATOM 2103 C C . LYS A 1 264 ? -34.862 1.369 53.999 1.00 96.31 264 LYS A C 1
ATOM 2105 O O . LYS A 1 264 ? -35.119 1.634 55.172 1.00 96.31 264 LYS A O 1
ATOM 2110 N N . GLU A 1 265 ? -35.796 0.976 53.139 1.00 96.75 265 GLU A N 1
ATOM 2111 C CA . GLU A 1 265 ? -37.205 0.824 53.505 1.00 96.75 265 GLU A CA 1
ATOM 2112 C C . GLU A 1 265 ? -37.423 -0.324 54.502 1.00 96.75 265 GLU A C 1
ATOM 2114 O O . GLU A 1 265 ? -38.133 -0.160 55.499 1.00 96.75 265 GLU A O 1
ATOM 2119 N N . ASN A 1 266 ? -36.745 -1.452 54.292 1.00 96.62 266 ASN A N 1
ATOM 2120 C CA . ASN A 1 266 ? -36.761 -2.580 55.216 1.00 96.62 266 ASN A CA 1
ATOM 2121 C C . ASN A 1 266 ? -36.154 -2.216 56.576 1.00 96.62 266 ASN A C 1
ATOM 2123 O O . ASN A 1 266 ? -36.742 -2.554 57.600 1.00 96.62 266 ASN A O 1
ATOM 2127 N N . ASN A 1 267 ? -35.051 -1.465 56.613 1.00 96.75 267 ASN A N 1
ATOM 2128 C CA . ASN A 1 267 ? -34.464 -0.987 57.868 1.00 96.75 267 ASN A CA 1
ATOM 2129 C C . ASN A 1 267 ? -35.439 -0.095 58.649 1.00 96.75 267 ASN A C 1
ATOM 2131 O O . ASN A 1 267 ? -35.655 -0.322 59.837 1.00 96.75 267 ASN A O 1
ATOM 2135 N N . LEU A 1 268 ? -36.110 0.850 57.980 1.00 96.31 268 LEU A N 1
ATOM 2136 C CA . LEU A 1 268 ? -37.154 1.670 58.611 1.00 96.31 268 LEU A CA 1
ATOM 2137 C C . LEU A 1 268 ? -38.320 0.816 59.128 1.00 96.31 268 LEU A C 1
ATOM 2139 O O . LEU A 1 268 ? -38.912 1.111 60.166 1.00 96.31 268 LEU A O 1
ATOM 2143 N N . ARG A 1 269 ? -38.690 -0.247 58.405 1.00 97.06 269 ARG A N 1
ATOM 2144 C CA . ARG A 1 269 ? -39.734 -1.180 58.843 1.00 97.06 269 ARG A CA 1
ATOM 2145 C C . ARG A 1 269 ? -39.311 -1.962 60.086 1.00 97.06 269 ARG A C 1
ATOM 2147 O O . ARG A 1 269 ? -40.137 -2.114 60.984 1.00 97.06 269 ARG A O 1
ATOM 2154 N N . ILE A 1 270 ? -38.066 -2.433 60.139 1.00 96.88 270 ILE A N 1
ATOM 2155 C CA . ILE A 1 270 ? -37.489 -3.098 61.313 1.00 96.88 270 ILE A CA 1
ATOM 2156 C C . ILE A 1 270 ? -37.522 -2.146 62.511 1.00 96.88 270 ILE A C 1
ATOM 2158 O O . ILE A 1 270 ? -38.040 -2.523 63.554 1.00 96.88 270 ILE A O 1
ATOM 2162 N N . GLU A 1 271 ? -37.096 -0.893 62.343 1.00 95.25 271 GLU A N 1
ATOM 2163 C CA . GLU A 1 271 ? -37.102 0.112 63.414 1.00 95.25 271 GLU A CA 1
ATOM 2164 C C . GLU A 1 271 ? -38.515 0.368 63.974 1.00 95.25 271 GLU A C 1
ATOM 2166 O O . GLU A 1 271 ? -38.719 0.406 65.187 1.00 95.25 271 GLU A O 1
ATOM 2171 N N . ARG A 1 272 ? -39.539 0.448 63.109 1.00 96.12 272 ARG A N 1
ATOM 2172 C CA . ARG A 1 272 ? -40.945 0.551 63.555 1.00 96.12 272 ARG A CA 1
ATOM 2173 C C . ARG A 1 272 ? -41.414 -0.684 64.321 1.00 96.12 272 ARG A C 1
ATOM 2175 O O . ARG A 1 272 ? -42.225 -0.561 65.239 1.00 96.12 272 ARG A O 1
ATOM 2182 N N . LEU A 1 273 ? -40.994 -1.878 63.902 1.00 95.69 273 LEU A N 1
ATOM 2183 C CA . LEU A 1 273 ? -41.336 -3.119 64.598 1.00 95.69 273 LEU A CA 1
ATOM 2184 C C . LEU A 1 273 ? -40.651 -3.188 65.963 1.00 95.69 273 LEU A C 1
ATOM 2186 O O . LEU A 1 273 ? -41.304 -3.570 66.930 1.00 95.69 273 LEU A O 1
ATOM 2190 N N . ASP A 1 274 ? -39.399 -2.751 66.054 1.00 96.56 274 ASP A N 1
ATOM 2191 C CA . ASP A 1 274 ? -38.636 -2.703 67.301 1.00 96.56 274 ASP A CA 1
ATOM 2192 C C . ASP A 1 274 ? -39.271 -1.730 68.310 1.00 96.56 274 ASP A C 1
ATOM 2194 O O . ASP A 1 274 ? -39.523 -2.082 69.463 1.00 96.56 274 ASP A O 1
ATOM 2198 N N . GLN A 1 275 ? -39.698 -0.547 67.851 1.00 95.56 275 GLN A N 1
ATOM 2199 C CA . GLN A 1 275 ? -40.477 0.393 68.668 1.00 95.56 275 GLN A CA 1
ATOM 2200 C C . GLN A 1 275 ? -41.801 -0.210 69.165 1.00 95.56 275 GLN A C 1
ATOM 2202 O O . GLN A 1 275 ? -42.176 -0.024 70.325 1.00 95.56 275 GLN A O 1
ATOM 2207 N N . LYS A 1 276 ? -42.523 -0.947 68.307 1.00 95.50 276 LYS A N 1
ATOM 2208 C CA . LYS A 1 276 ? -43.757 -1.643 68.709 1.00 95.50 276 LYS A CA 1
ATOM 2209 C C . LYS A 1 276 ? -43.484 -2.726 69.748 1.00 95.50 276 LYS A C 1
ATOM 2211 O O . LYS A 1 276 ? -44.243 -2.825 70.708 1.00 95.50 276 LYS A O 1
ATOM 2216 N N . LEU A 1 277 ? -42.429 -3.519 69.563 1.00 95.50 277 LEU A N 1
ATOM 2217 C CA . LEU A 1 277 ? -42.011 -4.539 70.524 1.00 95.50 277 LEU A CA 1
ATOM 2218 C C . LEU A 1 277 ? -41.675 -3.914 71.875 1.00 95.50 277 LEU A C 1
ATOM 2220 O O . LEU A 1 277 ? -42.170 -4.394 72.890 1.00 95.50 277 LEU A O 1
ATOM 2224 N N . LYS A 1 278 ? -40.925 -2.809 71.885 1.00 95.75 278 LYS A N 1
ATOM 2225 C CA . LYS A 1 278 ? -40.592 -2.081 73.110 1.00 95.75 278 LYS A CA 1
ATOM 2226 C C . LYS A 1 278 ? -41.839 -1.604 73.853 1.00 95.75 278 LYS A C 1
ATOM 2228 O O . LYS A 1 278 ? -41.970 -1.864 75.043 1.00 95.75 278 LYS A O 1
ATOM 2233 N N . LYS A 1 279 ? -42.797 -0.997 73.144 1.00 95.19 279 LYS A N 1
ATOM 2234 C CA . LYS A 1 279 ? -44.066 -0.565 73.746 1.00 95.19 279 LYS A CA 1
ATOM 2235 C C . LYS A 1 279 ? -44.871 -1.741 74.307 1.00 95.19 279 LYS A C 1
ATOM 2237 O O . LYS A 1 279 ? -45.380 -1.658 75.417 1.00 95.19 279 LYS A O 1
ATOM 2242 N N . MET A 1 280 ? -44.969 -2.845 73.563 1.00 94.81 280 MET A N 1
ATOM 2243 C CA . MET A 1 280 ? -45.647 -4.048 74.058 1.00 94.81 280 MET A CA 1
ATOM 2244 C C . MET A 1 280 ? -44.948 -4.633 75.289 1.00 94.81 280 MET A C 1
ATOM 2246 O O . MET A 1 280 ? -45.633 -5.089 76.198 1.00 94.81 280 MET A O 1
ATOM 2250 N N . ALA A 1 281 ? -43.614 -4.610 75.341 1.00 93.69 281 ALA A N 1
ATOM 2251 C CA . ALA A 1 281 ? -42.856 -5.052 76.507 1.00 93.69 281 ALA A CA 1
ATOM 2252 C C . ALA A 1 281 ? -43.121 -4.157 77.731 1.00 93.69 281 ALA A C 1
ATOM 2254 O O . ALA A 1 281 ? -43.376 -4.681 78.811 1.00 93.69 281 ALA A O 1
ATOM 2255 N N . GLU A 1 282 ? -43.143 -2.830 77.557 1.00 94.88 282 GLU A N 1
ATOM 2256 C CA . GLU A 1 282 ? -43.499 -1.867 78.612 1.00 94.88 282 GLU A CA 1
ATOM 2257 C C . GLU A 1 282 ? -44.937 -2.077 79.121 1.00 94.88 282 GLU A C 1
ATOM 2259 O O . GLU A 1 282 ? -45.170 -2.121 80.332 1.00 94.88 282 GLU A O 1
ATOM 2264 N N . ASP A 1 283 ? -45.902 -2.263 78.212 1.00 93.94 283 ASP A N 1
ATOM 2265 C CA . ASP A 1 283 ? -47.302 -2.551 78.553 1.00 93.94 283 ASP A CA 1
ATOM 2266 C C . ASP A 1 283 ? -47.433 -3.877 79.322 1.00 93.94 283 ASP A C 1
ATOM 2268 O O . ASP A 1 283 ? -48.207 -3.977 80.279 1.00 93.94 283 ASP A O 1
ATOM 2272 N N . LEU A 1 284 ? -46.671 -4.901 78.926 1.00 94.31 284 LEU A N 1
ATOM 2273 C CA . LEU A 1 284 ? -46.665 -6.209 79.578 1.00 94.31 284 LEU A CA 1
ATOM 2274 C C . LEU A 1 284 ? -46.024 -6.134 80.968 1.00 94.31 284 LEU A C 1
ATOM 2276 O O . LEU A 1 284 ? -46.567 -6.697 81.919 1.00 94.31 284 LEU A O 1
ATOM 2280 N N . GLU A 1 285 ? -44.934 -5.383 81.128 1.00 93.38 285 GLU A N 1
ATOM 2281 C CA . GLU A 1 285 ? -44.307 -5.141 82.428 1.00 93.38 285 GLU A CA 1
ATOM 2282 C C . GLU A 1 285 ? -45.242 -4.356 83.360 1.00 93.38 285 GLU A C 1
ATOM 2284 O O . GLU A 1 285 ? -45.403 -4.713 84.527 1.00 93.38 285 GLU A O 1
ATOM 2289 N N . LYS A 1 286 ? -45.931 -3.329 82.843 1.00 94.19 286 LYS A N 1
ATOM 2290 C CA . LYS A 1 286 ? -46.954 -2.589 83.591 1.00 94.19 286 LYS A CA 1
ATOM 2291 C C . LYS A 1 286 ? -48.076 -3.512 84.061 1.00 94.19 286 LYS A C 1
ATOM 2293 O O . LYS A 1 286 ? -48.370 -3.515 85.253 1.00 94.19 286 LYS A O 1
ATOM 2298 N N . LYS A 1 287 ? -48.648 -4.326 83.165 1.00 93.44 287 LYS A N 1
ATOM 2299 C CA . LYS A 1 287 ? -49.667 -5.322 83.534 1.00 93.44 287 LYS A CA 1
ATOM 2300 C C . LYS A 1 287 ? -49.158 -6.309 84.577 1.00 93.44 287 LYS A C 1
ATOM 2302 O O . LYS A 1 287 ? -49.880 -6.621 85.513 1.00 93.44 287 LYS A O 1
ATOM 2307 N N . THR A 1 288 ? -47.911 -6.757 84.455 1.00 93.06 288 THR A N 1
ATOM 2308 C CA . THR A 1 288 ? -47.295 -7.667 85.431 1.00 93.06 288 THR A CA 1
ATOM 2309 C C . 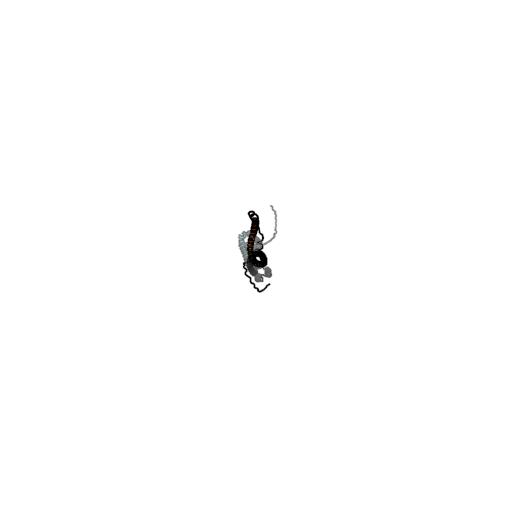THR A 1 288 ? -47.180 -7.009 86.812 1.00 93.06 288 THR A C 1
ATOM 2311 O O . THR A 1 288 ? -47.483 -7.648 87.817 1.00 93.06 288 THR A O 1
ATOM 2314 N N . ARG A 1 289 ? -46.804 -5.721 86.889 1.00 92.00 289 ARG A N 1
ATOM 2315 C CA . ARG A 1 289 ? -46.792 -4.964 88.157 1.00 92.00 289 ARG A CA 1
ATOM 2316 C C . ARG A 1 289 ? -48.196 -4.750 88.723 1.00 92.00 289 ARG A C 1
ATOM 2318 O O . ARG A 1 289 ? -48.386 -4.897 89.924 1.00 92.00 289 ARG A O 1
ATOM 2325 N N . GLU A 1 290 ? -49.171 -4.407 87.882 1.00 91.06 290 GLU A N 1
ATOM 2326 C CA . GLU A 1 290 ? -50.576 -4.268 88.291 1.00 91.06 290 GLU A CA 1
ATOM 2327 C C . GLU A 1 290 ? -51.120 -5.586 88.849 1.00 91.06 290 GLU A C 1
ATOM 2329 O O . GLU A 1 290 ? -51.740 -5.588 89.909 1.00 91.06 290 GLU A O 1
ATOM 2334 N N . GLU A 1 291 ? -50.830 -6.712 88.196 1.00 90.06 291 GLU A N 1
ATOM 2335 C CA . GLU A 1 291 ? -51.211 -8.038 88.679 1.00 90.06 291 GLU A CA 1
ATOM 2336 C C . GLU A 1 291 ? -50.519 -8.380 90.005 1.00 90.06 291 GLU A C 1
ATOM 2338 O O . GLU A 1 291 ? -51.173 -8.876 90.919 1.00 90.06 291 GLU A O 1
ATOM 2343 N N . ALA A 1 292 ? -49.228 -8.070 90.162 1.00 90.06 292 ALA A N 1
ATOM 2344 C CA . ALA A 1 292 ? -48.518 -8.250 91.430 1.00 90.06 292 ALA A CA 1
ATOM 2345 C C . ALA A 1 292 ? -49.120 -7.398 92.565 1.00 90.06 292 ALA A C 1
ATOM 2347 O O . ALA A 1 292 ? -49.307 -7.898 93.673 1.00 90.06 292 ALA A O 1
ATOM 2348 N N . ASN A 1 293 ? -49.484 -6.142 92.287 1.00 89.38 293 ASN A N 1
ATOM 2349 C CA . ASN A 1 293 ? -50.150 -5.265 93.252 1.00 89.38 293 ASN A CA 1
ATOM 2350 C C . ASN A 1 293 ? -51.542 -5.783 93.625 1.00 89.38 293 ASN A C 1
ATOM 2352 O O . ASN A 1 293 ? -51.892 -5.787 94.800 1.00 89.38 293 ASN A O 1
ATOM 2356 N N . LEU A 1 294 ? -52.324 -6.246 92.645 1.00 89.12 294 LEU A N 1
ATOM 2357 C CA . LEU A 1 294 ? -53.631 -6.857 92.891 1.00 89.12 294 LEU A CA 1
ATOM 2358 C C . LEU A 1 294 ? -53.506 -8.143 93.711 1.00 89.12 294 LEU A C 1
ATOM 2360 O O . LEU A 1 294 ? -54.318 -8.359 94.604 1.00 89.12 294 LEU A O 1
ATOM 2364 N N . ARG A 1 295 ? -52.490 -8.977 93.451 1.00 89.12 295 ARG A N 1
ATOM 2365 C CA . ARG A 1 295 ? -52.196 -10.159 94.277 1.00 89.12 295 ARG A CA 1
ATOM 2366 C C . ARG A 1 295 ? -51.855 -9.765 95.711 1.00 89.12 295 ARG A C 1
ATOM 2368 O O . ARG A 1 295 ? -52.447 -10.323 96.621 1.00 89.12 295 ARG A O 1
ATOM 2375 N N . SER A 1 296 ? -50.981 -8.777 95.902 1.00 88.75 296 SER A N 1
ATOM 2376 C CA . SER A 1 296 ? -50.629 -8.255 97.230 1.00 88.75 296 SER A CA 1
ATOM 2377 C C . SER A 1 296 ? -51.846 -7.682 97.970 1.00 88.75 296 SER A C 1
ATOM 2379 O O . SER A 1 296 ? -52.066 -7.994 99.135 1.00 88.75 296 SER A O 1
ATOM 2381 N N . ALA A 1 297 ? -52.706 -6.922 97.284 1.00 86.81 297 ALA A N 1
ATOM 2382 C CA . ALA A 1 297 ? -53.954 -6.417 97.858 1.00 86.81 297 ALA A CA 1
ATOM 2383 C C . ALA A 1 297 ? -54.931 -7.549 98.218 1.00 86.81 297 ALA A C 1
ATOM 2385 O O . ALA A 1 297 ? -55.550 -7.518 99.277 1.00 86.81 297 ALA A O 1
ATOM 2386 N N . ALA A 1 298 ? -55.059 -8.568 97.363 1.00 85.94 298 ALA A N 1
ATOM 2387 C CA . ALA A 1 298 ? -55.878 -9.744 97.649 1.00 85.94 298 ALA A CA 1
ATOM 2388 C C . ALA A 1 298 ? -55.337 -10.557 98.837 1.00 85.94 298 ALA A C 1
ATOM 2390 O O . ALA A 1 298 ? -56.127 -11.124 99.587 1.00 85.94 298 ALA A O 1
ATOM 2391 N N . GLU A 1 299 ? -54.016 -10.610 99.011 1.00 87.19 299 GLU A N 1
ATOM 2392 C CA . GLU A 1 299 ? -53.354 -11.256 100.148 1.00 87.19 299 GLU A CA 1
ATOM 2393 C C . GLU A 1 299 ? -53.568 -10.455 101.438 1.00 87.19 299 GLU A C 1
ATOM 2395 O O . GLU A 1 299 ? -54.049 -11.017 102.410 1.00 87.19 299 GLU A O 1
ATOM 2400 N N . SER A 1 300 ? -53.408 -9.128 101.408 1.00 87.75 300 SER A N 1
ATOM 2401 C CA . SER A 1 300 ? -53.754 -8.252 102.540 1.00 87.75 300 SER A CA 1
ATOM 2402 C C . SER A 1 300 ? -55.223 -8.380 102.952 1.00 87.75 300 SER A C 1
ATOM 2404 O O . SER A 1 300 ? -55.521 -8.474 104.137 1.00 87.75 300 SER A O 1
ATOM 2406 N N . HIS A 1 301 ? -56.156 -8.409 101.994 1.00 84.06 301 HIS A N 1
ATOM 2407 C CA . HIS A 1 301 ? -57.572 -8.625 102.302 1.00 84.06 301 HIS A CA 1
ATOM 2408 C C . HIS A 1 301 ? -57.846 -10.029 102.843 1.00 84.06 301 HIS A C 1
ATOM 2410 O O . HIS A 1 301 ? -58.738 -10.203 103.670 1.00 84.06 301 HIS A O 1
ATOM 2416 N N . ARG A 1 302 ? -57.110 -11.046 102.382 1.00 89.69 302 ARG A N 1
ATOM 2417 C CA . ARG A 1 302 ? -57.193 -12.391 102.957 1.00 89.69 302 ARG A CA 1
ATOM 2418 C C . ARG A 1 302 ? -56.725 -12.379 104.412 1.00 89.69 302 ARG A C 1
ATOM 2420 O O . ARG A 1 302 ? -57.433 -12.942 105.239 1.00 89.69 302 ARG A O 1
ATOM 2427 N N . ASP A 1 303 ? -55.603 -11.729 104.706 1.00 85.19 303 ASP A N 1
ATOM 2428 C CA . ASP A 1 303 ? -55.055 -11.615 106.060 1.00 85.19 303 ASP A CA 1
ATOM 2429 C C . ASP A 1 303 ? -56.024 -10.866 106.990 1.00 85.19 303 ASP A C 1
ATOM 2431 O O . ASP A 1 303 ? -56.291 -11.328 108.096 1.00 85.19 303 ASP A O 1
ATOM 2435 N N . GLU A 1 304 ? -56.629 -9.765 106.522 1.00 85.44 304 GLU A N 1
ATOM 2436 C CA . GLU A 1 304 ? -57.684 -9.039 107.251 1.00 85.44 304 GLU A CA 1
ATOM 2437 C C . GLU A 1 304 ? -58.888 -9.944 107.559 1.00 85.44 304 GLU A C 1
ATOM 2439 O O . GLU A 1 304 ? -59.371 -9.974 108.690 1.00 85.44 304 GLU A O 1
ATOM 2444 N N . ILE A 1 305 ? -59.358 -10.724 106.577 1.00 84.19 305 ILE A N 1
ATOM 2445 C CA . ILE A 1 305 ? -60.457 -11.683 106.772 1.00 84.19 305 ILE A CA 1
ATOM 2446 C C . ILE A 1 305 ? -60.063 -12.783 107.766 1.00 84.19 305 ILE A C 1
ATOM 2448 O O . ILE A 1 305 ? -60.899 -13.220 108.558 1.00 84.19 305 ILE A O 1
ATOM 2452 N N . GLU A 1 306 ? -58.823 -13.269 107.723 1.00 85.38 306 GLU A N 1
ATOM 2453 C CA . GLU A 1 306 ? -58.323 -14.285 108.651 1.00 85.38 306 GLU A CA 1
ATOM 2454 C C . GLU A 1 306 ? -58.230 -13.736 110.084 1.00 85.38 306 GLU A C 1
ATOM 2456 O O . GLU A 1 306 ? -58.689 -14.394 111.022 1.00 85.38 306 GLU A O 1
ATOM 2461 N N . GLU A 1 307 ? -57.754 -12.500 110.254 1.00 85.31 307 GLU A N 1
ATOM 2462 C CA . GLU A 1 307 ? -57.736 -11.798 111.541 1.00 85.31 307 GLU A CA 1
ATOM 2463 C C . GLU A 1 307 ? -59.158 -11.561 112.079 1.00 85.31 307 GLU A C 1
ATOM 2465 O O . GLU A 1 307 ? -59.442 -11.856 113.245 1.00 85.31 307 GLU A O 1
ATOM 2470 N N . ASP A 1 308 ? -60.075 -11.076 111.240 1.00 80.56 308 ASP A N 1
ATOM 2471 C CA . ASP A 1 308 ? -61.472 -10.852 111.614 1.00 80.56 308 ASP A CA 1
ATOM 2472 C C . ASP A 1 308 ? -62.182 -12.160 111.972 1.00 80.56 308 ASP A C 1
ATOM 2474 O O . ASP A 1 308 ? -62.918 -12.202 112.960 1.00 80.56 308 ASP A O 1
ATOM 2478 N N . ASN A 1 309 ? -61.931 -13.246 111.234 1.00 81.50 309 ASN A N 1
ATOM 2479 C CA . ASN A 1 309 ? -62.437 -14.576 111.572 1.00 81.50 309 ASN A CA 1
ATOM 2480 C C . ASN A 1 309 ? -61.874 -15.077 112.905 1.00 81.50 309 ASN A C 1
ATOM 2482 O O . ASN A 1 309 ? -62.618 -15.683 113.677 1.00 81.50 309 ASN A O 1
ATOM 2486 N N . SER A 1 310 ? -60.602 -14.801 113.208 1.00 83.94 310 SER A N 1
ATOM 2487 C CA . SER A 1 310 ? -60.004 -15.122 114.509 1.00 83.94 310 SER A CA 1
ATOM 2488 C C . SER A 1 310 ? -60.706 -14.362 115.644 1.00 83.94 310 SER A C 1
ATOM 2490 O O . SER A 1 310 ? -61.173 -14.976 116.605 1.00 83.94 310 SER A O 1
ATOM 2492 N N . LYS A 1 311 ? -60.913 -13.044 115.491 1.00 82.44 311 LYS A N 1
ATOM 2493 C CA . LYS A 1 311 ? -61.659 -12.205 116.456 1.00 82.44 311 LYS A CA 1
ATOM 2494 C C . LYS A 1 311 ? -63.121 -12.633 116.609 1.00 82.44 311 LYS A C 1
ATOM 2496 O O . LYS A 1 311 ? -63.673 -12.613 117.710 1.00 82.44 311 LYS A O 1
ATOM 2501 N N . LEU A 1 312 ? -63.779 -13.012 115.512 1.00 79.00 312 LEU A N 1
ATOM 2502 C CA . LEU A 1 312 ? -65.125 -13.591 115.532 1.00 79.00 312 LEU A CA 1
ATOM 2503 C C . LEU A 1 312 ? -65.135 -14.929 116.271 1.00 79.00 312 LEU A C 1
ATOM 2505 O O . LEU A 1 312 ? -66.039 -15.159 117.071 1.00 79.00 312 LEU A O 1
ATOM 2509 N N . GLY A 1 313 ? -64.125 -15.774 116.061 1.00 78.81 313 GLY A N 1
ATOM 2510 C CA . GLY A 1 313 ? -63.923 -17.018 116.801 1.00 78.81 313 GLY A CA 1
ATOM 2511 C C . GLY A 1 313 ? -63.800 -16.788 118.310 1.00 78.81 313 GLY A C 1
ATOM 2512 O O . GLY A 1 313 ? -64.493 -17.448 119.084 1.00 78.81 313 GLY A O 1
ATOM 2513 N N . GLU A 1 314 ? -63.006 -15.801 118.733 1.00 80.38 314 GLU A N 1
ATOM 2514 C CA . GLU A 1 314 ? -62.882 -15.395 120.142 1.00 80.38 314 GLU A CA 1
ATOM 2515 C C . GLU A 1 314 ? -64.215 -14.891 120.719 1.00 80.38 314 GLU A C 1
ATOM 2517 O O . GLU A 1 314 ? -64.628 -15.313 121.801 1.00 80.38 314 GLU A O 1
ATOM 2522 N N . ARG A 1 315 ? -64.948 -14.050 119.976 1.00 80.75 315 ARG A N 1
ATOM 2523 C CA . ARG A 1 315 ? -66.286 -13.576 120.377 1.00 80.75 315 ARG A CA 1
ATOM 2524 C C . ARG A 1 315 ? -67.310 -14.702 120.483 1.00 80.75 315 ARG A C 1
ATOM 2526 O O . ARG A 1 315 ? -68.128 -14.693 121.401 1.00 80.75 315 ARG A O 1
ATOM 2533 N N . ILE A 1 316 ? -67.281 -15.668 119.565 1.00 79.88 316 ILE A N 1
ATOM 2534 C CA . ILE A 1 316 ? -68.138 -16.858 119.625 1.00 79.88 316 ILE A CA 1
ATOM 2535 C C . ILE A 1 316 ? -67.793 -17.680 120.869 1.00 79.88 316 IL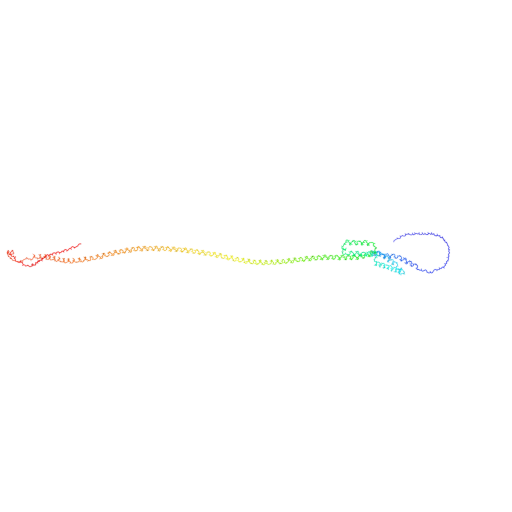E A C 1
ATOM 2537 O O . ILE A 1 316 ? -68.705 -18.080 121.592 1.00 79.88 316 ILE A O 1
ATOM 2541 N N . ALA A 1 317 ? -66.508 -17.891 121.171 1.00 75.75 317 ALA A N 1
ATOM 2542 C CA . ALA A 1 317 ? -66.083 -18.596 122.380 1.00 75.75 317 ALA A CA 1
ATOM 2543 C C . ALA A 1 317 ? -66.563 -17.881 123.656 1.00 75.75 317 ALA A C 1
ATOM 2545 O O . ALA A 1 317 ? -67.132 -18.519 124.544 1.00 75.75 317 ALA A O 1
ATOM 2546 N N . GLN A 1 318 ? -66.440 -16.553 123.705 1.00 80.50 318 GLN A N 1
ATOM 2547 C CA . GLN A 1 318 ? -66.937 -15.736 124.811 1.00 80.50 318 GLN A CA 1
ATOM 2548 C C . GLN A 1 318 ? -68.464 -15.830 124.966 1.00 80.50 318 GLN A C 1
ATOM 2550 O O . GLN A 1 318 ? -68.955 -16.097 126.059 1.00 80.50 318 GLN A O 1
ATOM 2555 N N . CYS A 1 319 ? -69.225 -15.712 123.875 1.00 77.62 319 CYS A N 1
ATOM 2556 C CA . CYS A 1 319 ? -70.685 -15.851 123.899 1.00 77.62 319 CYS A CA 1
ATOM 2557 C C . CYS A 1 319 ? -71.134 -17.282 124.267 1.00 77.62 319 CYS A C 1
ATOM 2559 O O . CYS A 1 319 ? -72.194 -17.487 124.858 1.00 77.62 319 CYS A O 1
ATOM 2561 N N . THR A 1 320 ? -70.318 -18.293 123.952 1.00 78.31 320 THR A N 1
ATOM 2562 C CA . THR A 1 320 ? -70.561 -19.687 124.357 1.00 78.31 320 THR A CA 1
ATOM 2563 C C . THR A 1 320 ? -70.377 -19.862 125.866 1.00 78.31 320 THR A C 1
ATOM 2565 O O . THR A 1 320 ? -71.201 -20.519 126.502 1.00 78.31 320 THR A O 1
ATOM 2568 N N . MET A 1 321 ? -69.354 -19.230 126.451 1.00 74.69 321 MET A N 1
ATOM 2569 C CA . MET A 1 321 ? -69.160 -19.193 127.903 1.00 74.69 321 MET A CA 1
ATOM 2570 C C . MET A 1 321 ? -70.289 -18.437 128.615 1.00 74.69 321 MET A C 1
ATOM 2572 O O . MET A 1 321 ? -70.844 -18.954 129.580 1.00 74.69 321 MET A O 1
ATOM 2576 N N . GLU A 1 322 ? -70.690 -17.268 128.108 1.00 75.44 322 GLU A N 1
ATOM 2577 C CA . GLU A 1 322 ? -71.815 -16.499 128.662 1.00 75.44 322 GLU A CA 1
ATOM 2578 C C . GLU A 1 322 ? -73.133 -17.288 128.600 1.00 75.44 322 GLU A C 1
ATOM 2580 O O . GLU A 1 322 ? -73.902 -17.293 129.560 1.00 75.44 322 GLU A O 1
ATOM 2585 N N . ASN A 1 323 ? -73.387 -18.023 127.510 1.00 72.56 323 ASN A N 1
ATOM 2586 C CA . ASN A 1 323 ? -74.544 -18.917 127.423 1.00 72.56 323 ASN A CA 1
ATOM 2587 C C . ASN A 1 323 ? -74.467 -20.089 128.413 1.00 72.56 323 ASN A C 1
ATOM 2589 O O . ASN A 1 323 ? -75.498 -20.487 128.955 1.00 72.56 323 ASN A O 1
ATOM 2593 N N . GLN A 1 324 ? -73.282 -20.653 128.666 1.00 75.38 324 GLN A N 1
ATOM 2594 C CA . GLN A 1 324 ? -73.107 -21.677 129.703 1.00 75.38 324 GLN A CA 1
ATOM 2595 C C . GLN A 1 324 ? -73.371 -21.112 131.105 1.00 75.38 324 GLN A C 1
ATOM 2597 O O . GLN A 1 324 ? -74.044 -21.763 131.899 1.00 75.38 324 GLN A O 1
ATOM 2602 N N . GLU A 1 325 ? -72.926 -19.889 131.387 1.00 73.56 325 GLU A N 1
ATOM 2603 C CA . GLU A 1 325 ? -73.152 -19.212 132.667 1.00 73.56 325 GLU A CA 1
ATOM 2604 C C . GLU A 1 325 ? -74.629 -18.838 132.880 1.00 73.56 325 GLU A C 1
ATOM 2606 O O . GLU A 1 325 ? -75.189 -19.059 133.957 1.00 73.56 325 GLU A O 1
ATOM 2611 N N . LEU A 1 326 ? -75.308 -18.363 131.831 1.00 76.81 326 LEU A N 1
ATOM 2612 C CA . LEU A 1 326 ? -76.758 -18.153 131.846 1.00 76.81 326 LEU A CA 1
ATOM 2613 C C . LEU A 1 326 ? -77.523 -19.462 132.062 1.00 76.81 326 LEU A C 1
ATOM 2615 O O . LEU A 1 326 ? -78.532 -19.466 132.766 1.00 76.81 326 LEU A O 1
ATOM 2619 N N . LYS A 1 327 ? -77.035 -20.577 131.508 1.00 73.56 327 LYS A N 1
ATOM 2620 C CA . LYS A 1 327 ? -77.629 -21.901 131.712 1.00 73.56 327 LYS A CA 1
ATOM 2621 C C . LYS A 1 327 ? -77.483 -22.375 133.162 1.00 73.56 327 LYS A C 1
ATOM 2623 O O . LYS A 1 327 ? -78.463 -22.834 133.734 1.00 73.56 327 LYS A O 1
ATOM 2628 N N . SER A 1 328 ? -76.325 -22.163 133.789 1.00 70.75 328 SER A N 1
ATOM 2629 C CA . SER A 1 328 ? -76.128 -22.441 135.221 1.00 70.75 328 SER A CA 1
ATOM 2630 C C . SER A 1 328 ? -77.004 -21.568 136.129 1.00 70.75 328 SER A C 1
ATOM 2632 O O . SER A 1 328 ? -77.539 -22.067 137.115 1.00 70.75 328 SER A O 1
ATOM 2634 N N . ARG A 1 329 ? -77.227 -20.295 135.774 1.00 71.12 329 ARG A N 1
ATOM 2635 C CA . ARG A 1 329 ? -78.177 -19.415 136.484 1.00 71.12 329 ARG A CA 1
ATOM 2636 C C . ARG A 1 329 ? -79.635 -19.852 136.340 1.00 71.12 329 ARG A C 1
ATOM 2638 O O . ARG A 1 329 ? -80.428 -19.639 137.255 1.00 71.12 329 ARG A O 1
ATOM 2645 N N . LEU A 1 330 ? -79.999 -20.438 135.200 1.00 71.88 330 LEU A N 1
ATOM 2646 C CA . LEU A 1 330 ? -81.346 -20.960 134.977 1.00 71.88 330 LEU A CA 1
ATOM 2647 C C . LEU A 1 330 ? -81.634 -22.165 135.892 1.00 71.88 330 LEU A C 1
ATOM 2649 O O . LEU A 1 330 ? -82.697 -22.218 136.508 1.00 71.88 330 LEU A O 1
ATOM 2653 N N . ASP A 1 331 ? -80.660 -23.070 136.040 1.00 70.38 331 ASP A N 1
ATOM 2654 C CA . ASP A 1 331 ? -80.758 -24.258 136.904 1.00 70.38 331 ASP A CA 1
ATOM 2655 C C . ASP A 1 331 ? -80.865 -23.894 138.407 1.00 70.38 331 ASP A C 1
ATOM 2657 O O . ASP A 1 331 ? -81.496 -24.611 139.188 1.00 70.38 331 ASP A O 1
ATOM 2661 N N . GLU A 1 332 ? -80.302 -22.755 138.834 1.00 69.38 332 GLU A N 1
ATOM 2662 C CA . GLU A 1 332 ? -80.448 -22.231 140.204 1.00 69.38 332 GLU A CA 1
ATOM 2663 C C . GLU A 1 332 ? -81.853 -21.668 140.489 1.00 69.38 332 GLU A C 1
ATOM 2665 O O . GLU A 1 332 ? -82.426 -21.943 141.548 1.00 69.38 332 GLU A O 1
ATOM 2670 N N . LEU A 1 333 ? -82.457 -20.956 139.532 1.00 64.06 333 LEU A N 1
ATOM 2671 C CA . LEU A 1 333 ? -83.820 -20.408 139.647 1.00 64.06 333 LEU A CA 1
ATOM 2672 C C . LEU A 1 333 ? -84.912 -21.498 139.655 1.00 64.06 333 LEU A C 1
ATOM 2674 O O . LEU A 1 333 ? -85.963 -21.345 140.290 1.00 64.06 333 LEU A O 1
ATOM 2678 N N . GLU A 1 334 ? -84.669 -22.630 138.990 1.00 64.50 334 GLU A N 1
ATOM 2679 C CA . GLU A 1 334 ? -85.581 -23.784 138.991 1.00 64.50 334 GLU A CA 1
ATOM 2680 C C . GLU A 1 334 ? -85.620 -24.503 140.358 1.00 64.50 334 GLU A C 1
ATOM 2682 O O . GLU A 1 334 ? -86.626 -25.112 140.736 1.00 64.50 334 GLU A O 1
ATOM 2687 N N . LYS A 1 335 ? -84.558 -24.375 141.162 1.00 66.75 335 LYS A N 1
ATOM 2688 C CA . LYS A 1 335 ? -84.487 -24.921 142.525 1.00 66.75 335 LYS A CA 1
ATOM 2689 C C . LYS A 1 335 ? -85.255 -24.060 143.539 1.00 66.75 335 LYS A C 1
ATOM 2691 O O . LYS A 1 335 ? -85.943 -24.598 144.402 1.00 66.75 335 LYS A O 1
ATOM 2696 N N . GLU A 1 336 ? -85.217 -22.738 143.384 1.00 63.38 336 GLU A N 1
ATOM 2697 C CA . GLU A 1 336 ? -85.850 -21.760 144.287 1.00 63.38 336 GLU A CA 1
ATOM 2698 C C . GLU A 1 336 ? -87.391 -21.704 144.146 1.00 63.38 336 GLU A C 1
ATOM 2700 O O . GLU A 1 336 ? -88.129 -21.464 145.106 1.00 63.38 336 GLU A O 1
ATOM 2705 N N . THR A 1 337 ? -87.920 -22.025 142.963 1.00 60.38 337 THR A N 1
ATOM 2706 C CA . THR A 1 337 ? -89.372 -22.096 142.699 1.00 60.38 337 THR A CA 1
ATOM 2707 C C . THR A 1 337 ? -90.054 -23.326 143.314 1.00 60.38 337 THR A C 1
ATOM 2709 O O . THR A 1 337 ? -91.267 -23.308 143.548 1.00 60.38 337 THR A O 1
ATOM 2712 N N . LYS A 1 338 ? -89.296 -24.381 143.635 1.00 59.38 338 LYS A N 1
ATOM 2713 C CA . LYS A 1 338 ? -89.812 -25.613 144.253 1.00 59.38 338 LYS A CA 1
ATOM 2714 C C . LYS A 1 338 ? -89.997 -25.486 145.772 1.00 59.38 338 LYS A C 1
ATOM 2716 O O . LYS A 1 338 ? -90.943 -26.061 146.309 1.00 59.38 338 LYS A O 1
ATOM 2721 N N . ASP A 1 339 ? -89.178 -24.671 146.436 1.00 61.06 339 ASP A N 1
ATOM 2722 C CA . ASP A 1 339 ? -89.234 -24.456 147.889 1.00 61.06 339 ASP A CA 1
ATOM 2723 C C . ASP A 1 339 ? -90.342 -23.465 148.306 1.00 61.06 339 ASP A C 1
ATOM 2725 O O . ASP A 1 339 ? -91.009 -23.665 149.323 1.00 61.06 339 ASP A O 1
ATOM 2729 N N . ASN A 1 340 ? -90.662 -22.469 147.469 1.00 63.59 340 ASN A N 1
ATOM 2730 C CA . ASN A 1 340 ? -91.747 -21.510 147.736 1.00 63.59 340 ASN A CA 1
ATOM 2731 C C . ASN A 1 340 ? -93.167 -22.112 147.651 1.00 63.59 340 ASN A C 1
ATOM 2733 O O . ASN A 1 340 ? -94.107 -21.571 148.236 1.00 63.59 340 ASN A O 1
ATOM 2737 N N . ARG A 1 341 ? -93.347 -23.257 146.976 1.00 61.56 341 ARG A N 1
ATOM 2738 C CA . ARG A 1 341 ? -94.657 -23.926 146.843 1.00 61.56 341 ARG A CA 1
ATOM 2739 C C . ARG A 1 341 ? -95.114 -24.620 148.136 1.00 61.56 341 ARG A C 1
ATOM 2741 O O . ARG A 1 341 ? -96.310 -24.679 148.394 1.00 61.56 341 ARG A O 1
ATOM 2748 N N . ASN A 1 342 ? -94.180 -25.062 148.980 1.00 58.84 342 ASN A N 1
ATOM 2749 C CA . ASN A 1 342 ? -94.478 -25.744 150.248 1.00 58.84 342 ASN A CA 1
ATOM 2750 C C . ASN A 1 342 ? -94.774 -24.769 151.408 1.00 58.84 342 ASN A C 1
ATOM 2752 O O . ASN A 1 342 ? -95.427 -25.145 152.380 1.00 58.84 342 ASN A O 1
ATOM 2756 N N . ALA A 1 343 ? -94.345 -23.506 151.303 1.00 57.72 343 ALA A N 1
ATOM 2757 C CA . ALA A 1 343 ? -94.632 -22.466 152.294 1.00 57.72 343 ALA A CA 1
ATOM 2758 C C . ALA A 1 343 ? -96.060 -21.886 152.169 1.00 57.72 343 ALA A C 1
ATOM 2760 O O . ALA A 1 343 ? -96.648 -21.467 153.166 1.00 57.72 343 ALA A O 1
ATOM 2761 N N . ALA A 1 344 ? -96.650 -21.906 150.968 1.00 55.44 344 ALA A N 1
ATOM 2762 C CA . ALA A 1 344 ? -97.976 -21.339 150.702 1.00 55.44 344 ALA A CA 1
ATOM 2763 C C . ALA A 1 344 ? -99.149 -22.203 151.226 1.00 55.44 344 ALA A C 1
ATOM 2765 O O . ALA A 1 344 ? -100.169 -21.657 151.641 1.00 55.44 344 ALA A O 1
ATOM 2766 N N . GLU A 1 345 ? -99.009 -23.533 151.298 1.00 58.84 345 GLU A N 1
ATOM 2767 C CA . GLU A 1 345 ? -100.064 -24.439 151.806 1.00 58.84 345 GLU A CA 1
ATOM 2768 C C . GLU A 1 345 ? -100.176 -24.477 153.346 1.00 58.84 345 GLU A C 1
ATOM 2770 O O . GLU A 1 345 ? -101.187 -24.931 153.887 1.00 58.84 345 GLU A O 1
ATOM 2775 N N . CYS A 1 346 ? -99.170 -23.978 154.074 1.00 56.09 346 CYS A N 1
ATOM 2776 C CA . CYS A 1 346 ? -99.157 -23.969 155.543 1.00 56.09 346 CYS A CA 1
ATOM 2777 C C . CYS A 1 346 ? -99.896 -22.750 156.145 1.00 56.09 346 CYS A C 1
ATOM 2779 O O . CYS A 1 346 ? -100.373 -22.812 157.276 1.00 56.09 346 CYS A O 1
ATOM 2781 N N . LEU A 1 347 ? -100.061 -21.665 155.375 1.00 60.94 347 LEU A N 1
ATOM 2782 C CA . LEU A 1 347 ? -100.727 -20.425 155.810 1.00 60.94 347 LEU A CA 1
ATOM 2783 C C . LEU A 1 347 ? -102.248 -20.404 155.543 1.00 60.94 347 LEU A C 1
ATOM 2785 O O . LEU A 1 347 ? -102.984 -19.723 156.254 1.00 60.94 347 LEU A O 1
ATOM 2789 N N . GLU A 1 348 ? -102.746 -21.190 154.583 1.00 59.66 348 GLU A N 1
ATOM 2790 C CA . GLU A 1 348 ? -104.187 -21.314 154.277 1.00 59.66 348 GLU A CA 1
ATOM 2791 C C . GLU A 1 348 ? -104.972 -22.069 155.374 1.00 59.66 348 GLU A C 1
ATOM 2793 O O . GLU A 1 348 ? -106.122 -21.729 155.649 1.00 59.66 348 GLU A O 1
ATOM 2798 N N . ARG A 1 349 ? -104.346 -23.019 156.094 1.00 61.78 349 ARG A N 1
ATOM 2799 C CA . ARG A 1 349 ? -104.995 -23.769 157.197 1.00 61.78 349 ARG A CA 1
ATOM 2800 C C . ARG A 1 349 ? -105.143 -22.982 158.511 1.00 61.78 349 ARG A C 1
ATOM 2802 O O . ARG A 1 349 ? -106.031 -23.302 159.288 1.00 61.78 349 ARG A O 1
ATOM 2809 N N . GLN A 1 350 ? -104.336 -21.944 158.755 1.00 62.03 350 GLN A N 1
ATOM 2810 C CA . GLN A 1 350 ? -104.444 -21.093 159.961 1.00 62.03 350 GLN A CA 1
ATOM 2811 C C . GLN A 1 350 ? -105.512 -19.990 159.848 1.00 62.03 350 GLN A C 1
ATOM 2813 O O . GLN A 1 350 ? -105.897 -19.382 160.850 1.00 62.03 350 GLN A O 1
ATOM 2818 N N . LYS A 1 351 ? -105.998 -19.712 158.632 1.00 65.38 351 LYS A N 1
ATOM 2819 C CA . LYS A 1 351 ? -106.996 -18.668 158.367 1.00 65.38 351 LYS A CA 1
ATOM 2820 C C . LYS A 1 351 ? -108.424 -19.137 158.669 1.00 65.38 351 LYS A C 1
ATOM 2822 O O . LYS A 1 351 ? -109.205 -18.370 159.217 1.00 65.38 351 LYS A O 1
ATOM 2827 N N . THR A 1 352 ? -108.742 -20.399 158.391 1.00 65.75 352 THR A N 1
ATOM 2828 C CA . THR A 1 352 ? -110.070 -20.984 158.644 1.00 65.75 352 THR A CA 1
ATOM 2829 C C . THR A 1 352 ? -110.330 -21.273 160.127 1.00 65.75 352 THR A C 1
ATOM 2831 O O . THR A 1 352 ? -111.472 -21.210 160.566 1.00 65.75 352 THR A O 1
ATOM 2834 N N . GLU A 1 353 ? -109.282 -21.494 160.927 1.00 61.25 353 GLU A N 1
ATOM 2835 C CA . GLU A 1 353 ? -109.376 -21.740 162.378 1.00 61.25 353 GLU A CA 1
ATOM 2836 C C . GLU A 1 353 ? -109.622 -20.447 163.196 1.00 61.25 353 GLU A C 1
ATOM 2838 O O . GLU A 1 353 ? -110.199 -20.485 164.282 1.00 61.25 353 GLU A O 1
ATOM 2843 N N . ASN A 1 354 ? -109.249 -19.275 162.659 1.00 64.88 354 ASN A N 1
ATOM 2844 C CA . ASN A 1 354 ? -109.476 -17.967 163.296 1.00 64.88 354 ASN A CA 1
ATOM 2845 C C . ASN A 1 354 ? -110.898 -17.409 163.078 1.00 64.88 354 ASN A C 1
ATOM 2847 O O . ASN A 1 354 ? -111.409 -16.678 163.932 1.00 64.88 354 ASN A O 1
ATOM 2851 N N . ASP A 1 355 ? -111.553 -17.760 161.968 1.00 65.56 355 ASP A N 1
ATOM 2852 C CA . ASP A 1 355 ? -112.901 -17.270 161.646 1.00 65.56 355 ASP A CA 1
ATOM 2853 C C . ASP A 1 355 ? -113.998 -17.949 162.498 1.00 65.56 355 ASP A C 1
ATOM 2855 O O . ASP A 1 355 ? -114.990 -17.305 162.855 1.00 65.56 355 ASP A O 1
ATOM 2859 N N . ASP A 1 356 ? -113.785 -19.196 162.936 1.00 64.88 356 ASP A N 1
ATOM 2860 C CA . ASP A 1 356 ? -114.704 -19.911 163.840 1.00 64.88 356 ASP A CA 1
ATOM 2861 C C . ASP A 1 356 ? -114.593 -19.447 165.307 1.00 64.88 356 ASP A C 1
ATOM 2863 O O . ASP A 1 356 ? -115.592 -19.432 166.035 1.00 64.88 356 ASP A O 1
ATOM 2867 N N . LEU A 1 357 ? -113.417 -18.971 165.739 1.00 66.06 357 LEU A N 1
ATOM 2868 C CA . LEU A 1 357 ? -113.223 -18.368 167.066 1.00 66.06 357 LEU A CA 1
ATOM 2869 C C . LEU A 1 357 ? -113.857 -16.971 167.173 1.00 66.06 357 LEU A C 1
ATOM 2871 O O . LEU A 1 357 ? -114.401 -16.621 168.222 1.00 66.06 357 LEU A O 1
ATOM 2875 N N . ARG A 1 358 ? -113.867 -16.1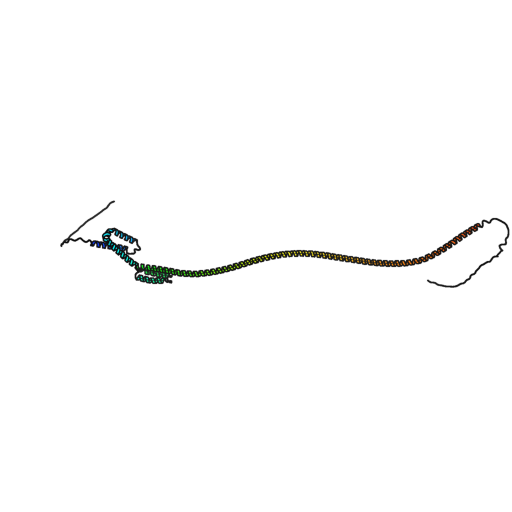86 166.084 1.00 66.75 358 ARG A N 1
ATOM 2876 C CA . ARG A 1 358 ? -114.539 -14.872 166.045 1.00 66.75 358 ARG A CA 1
ATOM 2877 C C . ARG A 1 358 ? -116.057 -14.978 166.220 1.00 66.75 358 ARG A C 1
ATOM 2879 O O . ARG A 1 358 ? -116.639 -14.156 166.923 1.00 66.75 358 ARG A O 1
ATOM 2886 N N . LYS A 1 359 ? -116.695 -16.012 165.660 1.00 68.56 359 LYS A N 1
ATOM 2887 C CA . LYS A 1 359 ? -118.147 -16.239 165.795 1.00 68.56 359 LYS A CA 1
ATOM 2888 C C . LYS A 1 359 ? -118.592 -16.574 167.225 1.00 68.56 359 LYS A C 1
ATOM 2890 O O . LYS A 1 359 ? -119.654 -16.119 167.638 1.00 68.56 359 LYS A O 1
ATOM 2895 N N . GLN A 1 360 ? -117.786 -17.304 168.002 1.00 66.12 360 GLN A N 1
ATOM 2896 C CA . GLN A 1 360 ? -118.136 -17.660 169.390 1.00 66.12 360 GLN A CA 1
ATOM 2897 C C . GLN A 1 360 ? -118.043 -16.471 170.367 1.00 66.12 360 GLN A C 1
ATOM 2899 O O . GLN A 1 360 ? -118.781 -16.417 171.352 1.00 66.12 360 GLN A O 1
ATOM 2904 N N . VAL A 1 361 ? -117.172 -15.492 170.093 1.00 68.94 361 VAL A N 1
ATOM 2905 C CA . VAL A 1 361 ? -116.989 -14.293 170.937 1.00 68.94 361 VAL A CA 1
ATOM 2906 C C . VAL A 1 361 ? -118.119 -13.270 170.735 1.00 68.94 361 VAL A C 1
ATOM 2908 O O . VAL A 1 361 ? -118.588 -12.660 171.700 1.00 68.94 361 VAL A O 1
ATOM 2911 N N . GLU A 1 362 ? -118.620 -13.134 169.506 1.00 68.81 362 GLU A N 1
ATOM 2912 C CA . GLU A 1 362 ? -119.770 -12.277 169.173 1.00 68.81 362 GLU A CA 1
ATOM 2913 C C . GLU A 1 362 ? -121.070 -12.781 169.846 1.00 68.81 362 GLU A C 1
ATOM 2915 O O . GLU A 1 362 ? -121.906 -12.001 170.310 1.00 68.81 362 GLU A O 1
ATOM 2920 N N . GLU A 1 363 ? -121.228 -14.102 169.981 1.00 66.56 363 GLU A N 1
ATOM 2921 C CA . GLU A 1 363 ? -122.409 -14.739 170.581 1.00 66.56 363 GLU A CA 1
ATOM 2922 C C . GLU A 1 363 ? -122.419 -14.673 172.124 1.00 66.56 363 GLU A C 1
ATOM 2924 O O . GLU A 1 363 ? -123.474 -14.505 172.747 1.00 66.56 363 GLU A O 1
ATOM 2929 N N . LEU A 1 364 ? -121.242 -14.713 172.762 1.00 64.44 364 LEU A N 1
ATOM 2930 C CA . LEU A 1 364 ? -121.084 -14.500 174.208 1.00 64.44 364 LEU A CA 1
ATOM 2931 C C . LEU A 1 364 ? -121.372 -13.050 174.625 1.00 64.44 364 LEU A C 1
ATOM 2933 O O . LEU A 1 364 ? -121.979 -12.823 175.674 1.00 64.44 364 LEU A O 1
ATOM 2937 N N . THR A 1 365 ? -121.004 -12.082 173.785 1.00 67.88 365 THR A N 1
ATOM 2938 C CA . THR A 1 365 ? -121.194 -10.649 174.061 1.00 67.88 365 THR A CA 1
ATOM 2939 C C . THR A 1 365 ? -122.683 -10.267 174.039 1.00 67.88 365 THR A C 1
ATOM 2941 O O . THR A 1 365 ? -123.179 -9.646 174.980 1.00 67.88 365 THR A O 1
ATOM 2944 N N . ASN A 1 366 ? -123.444 -10.778 173.065 1.00 64.31 366 ASN A N 1
ATOM 2945 C CA . ASN A 1 366 ? -124.892 -10.547 172.958 1.00 64.31 366 ASN A CA 1
ATOM 2946 C C . ASN A 1 366 ? -125.713 -11.226 174.080 1.00 64.31 366 ASN A C 1
ATOM 2948 O O . ASN A 1 366 ? -126.747 -10.709 174.522 1.00 64.31 366 ASN A O 1
ATOM 2952 N N . ARG A 1 367 ? -125.250 -12.371 174.613 1.00 66.62 367 ARG A N 1
ATOM 2953 C CA . ARG A 1 367 ? -125.874 -13.007 175.795 1.00 66.62 367 ARG A CA 1
ATOM 2954 C C . ARG A 1 367 ? -125.648 -12.201 177.074 1.00 66.62 367 ARG A C 1
ATOM 2956 O O . ARG A 1 367 ? -126.528 -12.196 177.936 1.00 66.62 367 ARG A O 1
ATOM 2963 N N . MET A 1 368 ? -124.519 -11.507 177.194 1.00 61.09 368 MET A N 1
ATOM 2964 C CA . MET A 1 368 ? -124.193 -10.712 178.378 1.00 61.09 368 MET A CA 1
ATOM 2965 C C . MET A 1 368 ? -125.057 -9.441 178.470 1.00 61.09 368 MET A C 1
ATOM 2967 O O . MET A 1 368 ? -125.623 -9.165 179.529 1.00 61.09 368 MET A O 1
ATOM 2971 N N . GLU A 1 369 ? -125.284 -8.749 177.349 1.00 61.22 369 GLU A N 1
ATOM 2972 C CA . GLU A 1 369 ? -126.198 -7.593 177.282 1.00 61.22 369 GLU A CA 1
ATOM 2973 C C . GLU A 1 369 ? -127.663 -7.984 177.559 1.00 61.22 369 GLU A C 1
ATOM 2975 O O . GLU A 1 369 ? -128.392 -7.273 178.257 1.00 61.22 369 GLU A O 1
ATOM 2980 N N . THR A 1 370 ? -128.081 -9.180 177.129 1.00 63.56 370 THR A N 1
ATOM 2981 C CA . THR A 1 370 ? -129.434 -9.706 177.393 1.00 63.56 370 THR A CA 1
ATOM 2982 C C . THR A 1 370 ? -129.676 -10.007 178.883 1.00 63.56 370 THR A C 1
ATOM 2984 O O . THR A 1 370 ? -130.797 -9.860 179.379 1.00 63.56 370 THR A O 1
ATOM 2987 N N . HIS A 1 371 ? -128.643 -10.406 179.632 1.00 59.69 371 HIS A N 1
ATOM 2988 C CA . HIS A 1 371 ? -128.741 -10.611 181.082 1.00 59.69 371 HIS A CA 1
ATOM 2989 C C . HIS A 1 371 ? -128.769 -9.287 181.865 1.00 59.69 371 HIS A C 1
ATOM 2991 O O . HIS A 1 371 ? -129.422 -9.211 182.905 1.00 59.69 371 HIS A O 1
ATOM 2997 N N . GLN A 1 372 ? -128.149 -8.226 181.344 1.00 55.12 372 GLN A N 1
ATOM 2998 C CA . GLN A 1 372 ? -128.130 -6.908 181.983 1.00 55.12 372 GLN A CA 1
ATOM 2999 C C . GLN A 1 372 ? -129.486 -6.182 181.872 1.00 55.12 372 GLN A C 1
ATOM 3001 O O . GLN A 1 372 ? -129.935 -5.560 182.834 1.00 55.12 372 GLN A O 1
ATOM 3006 N N . ILE A 1 373 ? -130.204 -6.361 180.756 1.00 59.44 373 ILE A N 1
ATOM 3007 C CA . ILE A 1 373 ? -131.565 -5.824 180.548 1.00 59.44 373 ILE A CA 1
ATOM 3008 C C . ILE A 1 373 ? -132.617 -6.591 181.376 1.00 59.44 373 ILE A C 1
ATOM 3010 O O . ILE A 1 373 ? -133.564 -5.995 181.886 1.00 59.44 373 ILE A O 1
ATOM 3014 N N . LYS A 1 374 ? -132.432 -7.902 181.599 1.00 58.44 374 LYS A N 1
ATOM 3015 C CA . LYS A 1 374 ? -133.342 -8.715 182.432 1.00 58.44 374 LYS A CA 1
ATOM 3016 C C . LYS A 1 374 ? -133.235 -8.440 183.937 1.00 58.44 374 LYS A C 1
ATOM 3018 O O . LYS A 1 374 ? -134.215 -8.651 184.641 1.00 58.44 374 LYS A O 1
ATOM 3023 N N . ILE A 1 375 ? -132.099 -7.946 184.436 1.00 55.56 375 ILE A N 1
ATOM 3024 C CA . ILE A 1 375 ? -131.945 -7.575 185.857 1.00 55.56 375 ILE A CA 1
ATOM 3025 C C . ILE A 1 375 ? -132.613 -6.220 186.159 1.00 55.56 375 ILE A C 1
ATOM 3027 O O . ILE A 1 375 ? -133.162 -6.042 187.243 1.00 55.56 375 ILE A O 1
ATOM 3031 N N . LEU A 1 376 ? -132.659 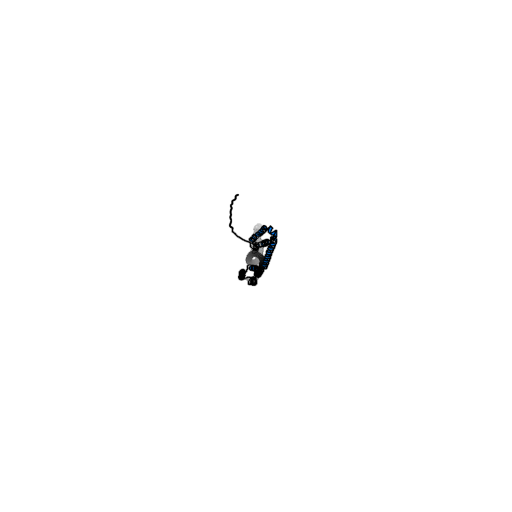-5.302 185.187 1.00 52.69 376 LEU A N 1
ATOM 3032 C CA . LEU A 1 376 ? -133.327 -4.000 185.327 1.00 52.69 376 LEU A CA 1
ATOM 3033 C C . LEU A 1 376 ? -134.864 -4.077 185.229 1.00 52.69 376 LEU A C 1
ATOM 3035 O O . LEU A 1 376 ? -135.541 -3.186 185.726 1.00 52.69 376 LEU A O 1
ATOM 3039 N N . ALA A 1 377 ? -135.425 -5.155 184.670 1.00 50.25 377 ALA A N 1
ATOM 3040 C CA . ALA A 1 377 ? -136.875 -5.350 184.531 1.00 50.25 377 ALA A CA 1
ATOM 3041 C C . ALA A 1 377 ? -137.542 -6.124 185.693 1.00 50.25 377 ALA A C 1
ATOM 3043 O O . ALA A 1 377 ? -138.763 -6.232 185.727 1.00 50.25 377 ALA A O 1
ATOM 3044 N N . VAL A 1 378 ? -136.773 -6.672 186.648 1.00 53.81 378 VAL A N 1
ATOM 3045 C CA . VAL A 1 378 ? -137.302 -7.527 187.739 1.00 53.81 378 VAL A CA 1
ATOM 3046 C C . VAL A 1 378 ? -137.484 -6.787 189.074 1.00 53.81 378 VAL A C 1
ATOM 3048 O O . VAL A 1 378 ? -138.126 -7.320 189.973 1.00 53.81 378 VAL A O 1
ATOM 3051 N N . LEU A 1 379 ? -136.995 -5.552 189.233 1.00 47.16 379 LEU A N 1
ATOM 3052 C CA . LEU A 1 379 ? -137.084 -4.845 190.524 1.00 47.16 379 LEU A CA 1
ATOM 3053 C C . LEU A 1 379 ? -138.049 -3.650 190.574 1.00 47.16 379 LEU A C 1
ATOM 3055 O O . LEU A 1 379 ? -138.233 -3.109 191.661 1.00 47.16 379 LEU A O 1
ATOM 3059 N N . ASP A 1 380 ? -138.728 -3.301 189.474 1.00 40.62 380 ASP A N 1
ATOM 3060 C CA . ASP A 1 380 ? -139.659 -2.155 189.428 1.00 40.62 380 ASP A CA 1
ATOM 3061 C C . ASP A 1 380 ? -141.162 -2.525 189.403 1.00 40.62 380 ASP A C 1
ATOM 3063 O O . ASP A 1 380 ? -141.996 -1.627 189.434 1.00 40.62 380 ASP A O 1
ATOM 3067 N N . ASP A 1 381 ? -141.547 -3.816 189.440 1.00 38.47 381 ASP A N 1
ATOM 3068 C CA . ASP A 1 381 ? -142.958 -4.218 189.221 1.00 38.47 381 ASP A CA 1
ATOM 3069 C C . ASP A 1 381 ? -143.515 -5.320 190.159 1.00 38.47 381 ASP A C 1
ATOM 3071 O O . ASP A 1 381 ? -144.207 -6.249 189.746 1.00 38.47 381 ASP A O 1
ATOM 3075 N N . ALA A 1 382 ? -143.273 -5.211 191.473 1.00 36.09 382 ALA A N 1
ATOM 3076 C CA . ALA A 1 382 ? -144.032 -5.976 192.480 1.00 36.09 382 ALA A CA 1
ATOM 3077 C C . ALA A 1 382 ? -144.308 -5.157 193.753 1.00 36.09 382 ALA A C 1
ATOM 3079 O O . ALA A 1 382 ? -143.812 -5.432 194.845 1.00 36.09 382 ALA A O 1
ATOM 3080 N N . LYS A 1 383 ? -145.147 -4.128 193.595 1.00 40.91 383 LYS A N 1
ATOM 3081 C CA . LYS A 1 383 ? -145.722 -3.308 194.665 1.00 40.91 383 LYS A CA 1
ATOM 3082 C C . LYS A 1 383 ? -147.254 -3.411 194.603 1.00 40.91 383 LYS A C 1
ATOM 3084 O O . LYS A 1 383 ? -147.867 -2.568 193.957 1.00 40.91 383 LYS A O 1
ATOM 3089 N N . LYS A 1 384 ? -147.865 -4.412 195.267 1.00 36.53 384 LYS A N 1
ATOM 3090 C CA . LYS A 1 384 ? -149.158 -4.339 196.012 1.00 36.53 384 LYS A CA 1
ATOM 3091 C C . LYS A 1 384 ? -149.790 -5.710 196.299 1.00 36.53 384 LYS A C 1
ATOM 3093 O O . LYS A 1 384 ? -149.779 -6.582 195.441 1.00 36.53 384 LYS A O 1
ATOM 3098 N N . THR A 1 385 ? -150.473 -5.763 197.452 1.00 36.50 385 THR A N 1
ATOM 3099 C CA . THR A 1 385 ? -151.290 -6.843 198.060 1.00 36.50 385 THR A CA 1
ATOM 3100 C C . THR A 1 385 ? -150.466 -7.960 198.703 1.00 36.50 385 THR A C 1
ATOM 3102 O O . THR A 1 385 ? -149.508 -8.431 198.115 1.00 36.50 385 THR A O 1
ATOM 3105 N N . GLU A 1 386 ? -150.721 -8.457 199.908 1.00 34.94 386 GLU A N 1
ATOM 3106 C CA . GLU A 1 386 ? -151.636 -8.151 201.014 1.00 34.94 386 GLU A CA 1
ATOM 3107 C C . GLU A 1 386 ? -151.200 -9.118 202.144 1.00 34.94 386 GLU A C 1
ATOM 3109 O O . GLU A 1 386 ? -150.770 -10.231 201.854 1.00 34.94 386 GLU A O 1
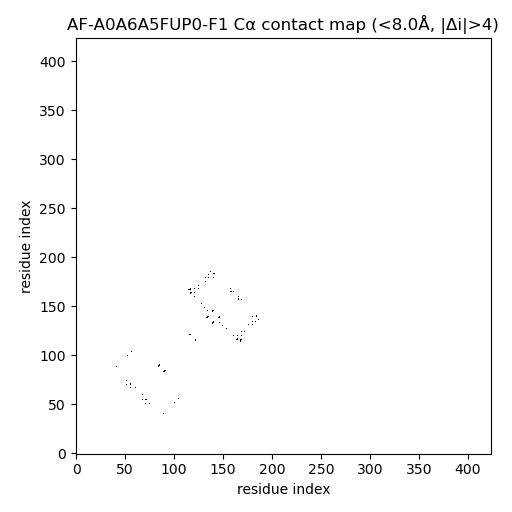ATOM 3114 N N . SER A 1 387 ? -151.403 -8.734 203.408 1.00 29.56 387 SER A N 1
ATOM 3115 C CA . SER A 1 387 ? -151.662 -9.640 204.544 1.00 29.56 387 SER A CA 1
ATOM 3116 C C . SER A 1 387 ? -150.522 -10.477 205.167 1.00 29.56 387 SER A C 1
ATOM 3118 O O . SER A 1 387 ? -150.073 -11.474 204.612 1.00 29.56 387 SER A O 1
ATOM 3120 N N . THR A 1 388 ? -150.297 -10.195 206.466 1.00 30.42 388 THR A N 1
ATOM 3121 C CA . THR A 1 388 ? -149.937 -11.123 207.577 1.00 30.42 388 THR A CA 1
ATOM 3122 C C . THR A 1 388 ? -148.556 -11.795 207.561 1.00 30.42 388 THR A C 1
ATOM 3124 O O . THR A 1 388 ? -148.030 -12.121 206.516 1.00 30.42 388 THR A O 1
ATOM 3127 N N . ARG A 1 389 ? -147.904 -12.167 208.665 1.00 28.25 389 ARG A N 1
ATOM 3128 C CA . ARG A 1 389 ? -147.952 -11.916 210.117 1.00 28.25 389 ARG A CA 1
ATOM 3129 C C . ARG A 1 389 ? -146.861 -12.860 210.656 1.00 28.25 389 ARG A C 1
ATOM 3131 O O . ARG A 1 389 ? -146.919 -14.037 210.344 1.00 28.25 389 ARG A O 1
ATOM 3138 N N . GLU A 1 390 ? -145.938 -12.342 211.464 1.00 28.98 390 GLU A N 1
ATOM 3139 C CA . GLU A 1 390 ? -145.115 -13.095 212.435 1.00 28.98 390 GLU A CA 1
ATOM 3140 C C . GLU A 1 390 ? -144.096 -14.169 211.963 1.00 28.98 390 GLU A C 1
ATOM 3142 O O . GLU A 1 390 ? -144.256 -14.884 210.984 1.00 28.98 390 GLU A O 1
ATOM 3147 N N . SER A 1 391 ? -143.077 -14.320 212.821 1.00 31.62 391 SER A N 1
ATOM 3148 C CA . SER A 1 391 ? -142.223 -15.499 213.042 1.00 31.62 391 SER A CA 1
ATOM 3149 C C . SER A 1 391 ? -141.026 -15.692 212.099 1.00 31.62 391 SER A C 1
ATOM 3151 O O . SER A 1 391 ? -141.127 -16.249 211.014 1.00 31.62 391 SER A O 1
ATOM 3153 N N . ASN A 1 392 ? -139.835 -15.189 212.442 1.00 48.94 392 ASN A N 1
ATOM 3154 C CA . ASN A 1 392 ? -138.908 -15.755 213.441 1.00 48.94 392 ASN A CA 1
ATOM 3155 C C . ASN A 1 392 ? -138.813 -17.292 213.440 1.00 48.94 392 ASN A C 1
ATOM 3157 O O . ASN A 1 392 ? -139.805 -18.005 213.550 1.00 48.94 392 ASN A O 1
ATOM 3161 N N . GLU A 1 393 ? -137.565 -17.763 213.448 1.00 42.34 393 GLU A N 1
ATOM 3162 C CA . GLU A 1 393 ? -137.168 -19.057 214.011 1.00 42.34 393 GLU A CA 1
ATOM 3163 C C . GLU A 1 393 ? -137.416 -20.345 213.202 1.00 42.34 393 GLU A C 1
ATOM 3165 O O . GLU A 1 393 ? -137.470 -21.418 213.799 1.00 42.34 393 GLU A O 1
ATOM 3170 N N . GLN A 1 394 ? -137.475 -20.300 211.857 1.00 41.50 394 GLN A N 1
ATOM 3171 C CA . GLN A 1 394 ? -137.699 -21.542 211.079 1.00 41.50 394 GLN A CA 1
ATOM 3172 C C . GLN A 1 394 ? -136.876 -21.800 209.797 1.00 41.50 394 GLN A C 1
ATOM 3174 O O . GLN A 1 394 ? -137.014 -22.876 209.229 1.00 41.50 394 GLN A O 1
ATOM 3179 N N . ILE A 1 395 ? -135.950 -20.921 209.371 1.00 44.75 395 ILE A N 1
ATOM 3180 C CA . ILE A 1 395 ? -135.015 -21.226 208.247 1.00 44.75 395 ILE A CA 1
ATOM 3181 C C . ILE A 1 395 ? -133.540 -21.300 208.689 1.00 44.75 395 ILE A C 1
ATOM 3183 O O . ILE A 1 395 ? -132.727 -21.960 208.049 1.00 44.75 395 ILE A O 1
ATOM 3187 N N . ARG A 1 396 ? -133.177 -20.753 209.861 1.00 44.78 396 ARG A N 1
ATOM 3188 C CA . ARG A 1 396 ? -131.814 -20.907 210.420 1.00 44.78 396 ARG A CA 1
ATOM 3189 C C . ARG A 1 396 ? -131.501 -22.297 210.996 1.00 44.78 396 ARG A C 1
ATOM 3191 O O . ARG A 1 396 ? -130.350 -22.540 211.340 1.00 44.78 396 ARG A O 1
ATOM 3198 N N . ARG A 1 397 ? -132.467 -23.214 211.096 1.00 38.03 397 ARG A N 1
ATOM 3199 C CA . ARG A 1 397 ? -132.252 -24.586 211.606 1.00 38.03 397 ARG A CA 1
ATOM 3200 C C . ARG A 1 397 ? -133.118 -25.651 210.929 1.00 38.03 397 ARG A C 1
ATOM 3202 O O . ARG A 1 397 ? -133.371 -26.682 211.533 1.00 38.03 397 ARG A O 1
ATOM 3209 N N . LEU A 1 398 ? -133.540 -25.439 209.685 1.00 48.34 398 LEU A N 1
ATOM 3210 C CA . LEU A 1 398 ? -134.103 -26.504 208.852 1.00 48.34 398 LEU A CA 1
ATOM 3211 C C . LEU A 1 398 ? -133.386 -26.499 207.498 1.00 48.34 398 LEU A C 1
ATOM 3213 O O . LEU A 1 398 ? -133.832 -25.887 206.540 1.00 48.34 398 LEU A O 1
ATOM 3217 N N . ILE A 1 399 ? -132.114 -26.897 207.509 1.00 40.19 399 ILE A N 1
ATOM 3218 C CA . ILE A 1 399 ? -131.654 -28.301 207.552 1.00 40.19 399 ILE A CA 1
ATOM 3219 C C . ILE A 1 399 ? -131.460 -28.736 206.104 1.00 40.19 399 ILE A C 1
ATOM 3221 O O . ILE A 1 399 ? -132.405 -28.868 205.342 1.00 40.19 399 ILE A O 1
ATOM 3225 N N . GLN A 1 400 ? -130.219 -28.893 205.649 1.00 37.66 400 GLN A N 1
ATOM 3226 C CA . GLN A 1 400 ? -129.392 -30.027 206.084 1.00 37.66 400 GLN A CA 1
ATOM 3227 C C . GLN A 1 400 ? -130.127 -31.366 205.868 1.00 37.66 400 GLN A C 1
ATOM 3229 O O . GLN A 1 400 ? -129.990 -32.312 206.631 1.00 37.66 400 GLN A O 1
ATOM 3234 N N . ALA A 1 401 ? -130.922 -31.428 204.805 1.00 33.66 401 ALA A N 1
ATOM 3235 C CA . ALA A 1 401 ? -131.440 -32.629 204.189 1.00 33.66 401 ALA A CA 1
ATOM 3236 C C . ALA A 1 401 ? -131.346 -32.399 202.676 1.00 33.66 401 ALA A C 1
ATOM 3238 O O . ALA A 1 401 ? -131.906 -31.434 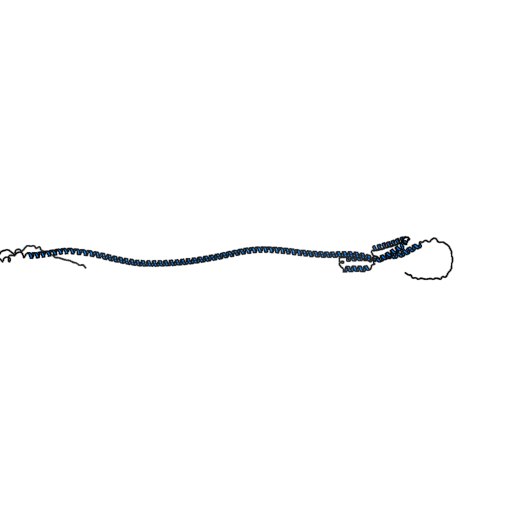202.169 1.00 33.66 401 ALA A O 1
ATOM 3239 N N . ILE A 1 402 ? -130.642 -33.300 201.981 1.00 44.31 402 ILE A N 1
ATOM 3240 C CA . ILE A 1 402 ? -130.399 -33.331 200.527 1.00 44.31 402 ILE A CA 1
ATOM 3241 C C . ILE A 1 402 ? -129.271 -32.371 200.065 1.00 44.31 402 ILE A C 1
ATOM 3243 O O . ILE A 1 402 ? -129.541 -31.292 199.566 1.00 44.31 402 ILE A O 1
ATOM 3247 N N . CYS A 1 403 ? -127.957 -32.603 200.174 1.00 31.30 403 CYS A N 1
ATOM 3248 C CA . CYS A 1 403 ? -127.114 -33.787 200.363 1.00 31.30 403 CYS A CA 1
ATOM 3249 C C . CYS A 1 403 ? -127.482 -35.035 199.538 1.00 31.30 403 CYS A C 1
ATOM 3251 O O . CYS A 1 403 ? -128.339 -35.816 199.936 1.00 31.30 403 CYS A O 1
ATOM 3253 N N . ILE A 1 404 ? -126.656 -35.276 198.505 1.00 31.70 404 ILE A N 1
ATOM 3254 C CA . ILE A 1 404 ? -126.325 -36.572 197.873 1.00 31.70 404 ILE A CA 1
ATOM 3255 C C . ILE A 1 404 ? -127.174 -36.984 196.651 1.00 31.70 404 ILE A C 1
ATOM 3257 O O . ILE A 1 404 ? -128.300 -37.452 196.791 1.00 31.70 404 ILE A O 1
ATOM 3261 N N . LYS A 1 405 ? -126.543 -36.916 195.462 1.00 40.12 405 LYS A N 1
ATOM 3262 C CA . LYS A 1 405 ? -126.360 -37.981 194.434 1.00 40.12 405 LYS A CA 1
ATOM 3263 C C . LYS A 1 405 ? -125.491 -37.400 193.289 1.00 40.12 405 LYS A C 1
ATOM 3265 O O . LYS A 1 405 ? -125.877 -36.392 192.719 1.00 40.12 405 LYS A O 1
ATOM 3270 N N . LYS A 1 406 ? -124.219 -37.815 193.154 1.00 34.91 406 LYS A N 1
ATOM 3271 C CA . LYS A 1 406 ? -123.688 -38.923 192.310 1.00 34.91 406 LYS A CA 1
ATOM 3272 C C . LYS A 1 406 ? -123.708 -38.591 190.802 1.00 34.91 406 LYS A C 1
ATOM 3274 O O . LYS A 1 406 ? -124.738 -38.156 190.317 1.00 34.91 406 LYS A O 1
ATOM 3279 N N . ASP A 1 407 ? -122.637 -38.760 190.025 1.00 34.50 407 ASP A N 1
ATOM 3280 C CA . ASP A 1 407 ? -121.631 -39.828 190.098 1.00 34.50 407 ASP A CA 1
ATOM 3281 C C . ASP A 1 407 ? -120.181 -39.381 189.838 1.00 34.50 407 ASP A C 1
ATOM 3283 O O . ASP A 1 407 ? -119.867 -38.701 188.862 1.00 34.50 407 ASP A O 1
ATOM 3287 N N . ASP A 1 408 ? -119.304 -39.907 190.695 1.00 37.53 408 ASP A N 1
ATOM 3288 C CA . ASP A 1 408 ? -117.938 -40.298 190.373 1.00 37.53 408 ASP A CA 1
ATOM 3289 C C . ASP A 1 408 ? -117.931 -41.397 189.296 1.00 37.53 408 ASP A C 1
ATOM 3291 O O . ASP A 1 408 ? -118.648 -42.393 189.401 1.00 37.53 408 ASP A O 1
ATOM 3295 N N . SER A 1 409 ? -116.974 -41.333 188.374 1.00 33.28 409 SER A N 1
ATOM 3296 C CA . SER A 1 409 ? -116.206 -42.534 188.048 1.00 33.28 409 SER A CA 1
ATOM 3297 C C . SER A 1 409 ? -114.725 -42.174 187.973 1.00 33.28 409 SER A C 1
ATOM 3299 O O . SER A 1 409 ? -114.332 -41.091 187.545 1.00 33.28 409 SER A O 1
ATOM 3301 N N . LYS A 1 410 ? -113.938 -43.077 188.545 1.00 32.38 410 LYS A N 1
ATOM 3302 C CA . LYS A 1 410 ? -112.549 -42.936 188.959 1.00 32.38 410 LYS A CA 1
ATOM 3303 C C . LYS A 1 410 ? -111.572 -42.919 187.775 1.00 32.38 410 LYS A C 1
ATOM 3305 O O . LYS A 1 410 ? -111.813 -43.515 186.733 1.00 32.38 410 LYS A O 1
ATOM 3310 N N . THR A 1 411 ? -110.403 -42.349 188.057 1.00 50.16 411 THR A N 1
ATOM 3311 C CA . THR A 1 411 ? -109.059 -42.758 187.595 1.00 50.16 411 THR A CA 1
ATOM 3312 C C . THR A 1 411 ? -108.866 -44.298 187.588 1.00 50.16 411 THR A C 1
ATOM 3314 O O . THR A 1 411 ? -109.623 -45.001 188.264 1.00 50.16 411 THR A O 1
ATOM 3317 N N . PRO A 1 412 ? -107.877 -44.876 186.865 1.00 46.41 412 PRO A N 1
ATOM 3318 C CA . PRO A 1 412 ? -106.448 -44.843 187.245 1.00 46.41 412 PRO A CA 1
ATOM 3319 C C . PRO A 1 412 ? -105.520 -44.492 186.058 1.00 46.41 412 PRO A C 1
ATOM 3321 O O . PRO A 1 412 ? -105.851 -44.720 184.906 1.00 46.41 412 PRO A O 1
ATOM 3324 N N . ASN A 1 413 ? -104.417 -43.770 186.259 1.00 39.91 413 ASN A N 1
ATOM 3325 C CA . ASN A 1 413 ? -103.129 -44.269 186.762 1.00 39.91 413 ASN A CA 1
ATOM 3326 C C . ASN A 1 413 ? -102.493 -45.335 185.840 1.00 39.91 413 ASN A C 1
ATOM 3328 O O . ASN A 1 413 ? -103.027 -46.434 185.737 1.00 39.91 413 ASN A O 1
ATOM 3332 N N . ILE A 1 414 ? -101.334 -45.029 185.239 1.00 35.97 414 ILE A N 1
ATOM 3333 C CA . ILE A 1 414 ? -100.037 -45.719 185.429 1.00 35.97 414 ILE A CA 1
ATOM 3334 C C . ILE A 1 414 ? -98.986 -45.172 184.438 1.00 35.97 414 ILE A C 1
ATOM 3336 O O . ILE A 1 414 ? -99.272 -44.782 183.312 1.00 35.97 414 ILE A O 1
ATOM 3340 N N . ALA A 1 415 ? -97.765 -45.133 184.960 1.00 37.53 415 ALA A N 1
ATOM 3341 C CA . ALA A 1 415 ? -96.484 -44.715 184.418 1.00 37.53 415 ALA A CA 1
ATOM 3342 C C . ALA A 1 415 ? -95.982 -45.420 183.138 1.00 37.53 415 ALA A C 1
ATOM 3344 O O . ALA A 1 415 ? -96.397 -46.533 182.831 1.00 37.53 415 ALA A O 1
ATOM 3345 N N . SER A 1 416 ? -94.938 -44.829 182.530 1.00 40.38 416 SER A N 1
ATOM 3346 C CA . SER A 1 416 ? -93.592 -45.434 182.358 1.00 40.38 416 SER A CA 1
ATOM 3347 C C . SER A 1 416 ? -92.959 -45.250 180.961 1.00 40.38 416 SER A C 1
ATOM 3349 O O . SER A 1 416 ? -93.491 -45.734 179.971 1.00 40.38 416 SER A O 1
ATOM 3351 N N . ASN A 1 417 ? -91.754 -44.651 180.983 1.00 39.75 417 ASN A N 1
ATOM 3352 C CA . ASN A 1 417 ? -90.548 -44.872 180.152 1.00 39.75 417 ASN A CA 1
ATOM 3353 C C . ASN A 1 417 ? -90.501 -44.429 178.668 1.00 39.75 417 ASN A C 1
ATOM 3355 O O . ASN A 1 417 ? -91.336 -44.809 177.863 1.00 39.75 417 ASN A O 1
ATOM 3359 N N . GLN A 1 418 ? -89.578 -43.495 178.344 1.00 45.94 418 GLN A N 1
ATOM 3360 C CA . GLN A 1 418 ? -88.250 -43.670 177.672 1.00 45.94 418 GLN A CA 1
ATOM 3361 C C . GLN A 1 418 ? -88.381 -43.880 176.147 1.00 45.94 418 GLN A C 1
ATOM 3363 O O . GLN A 1 418 ? -89.227 -44.645 175.717 1.00 45.94 418 G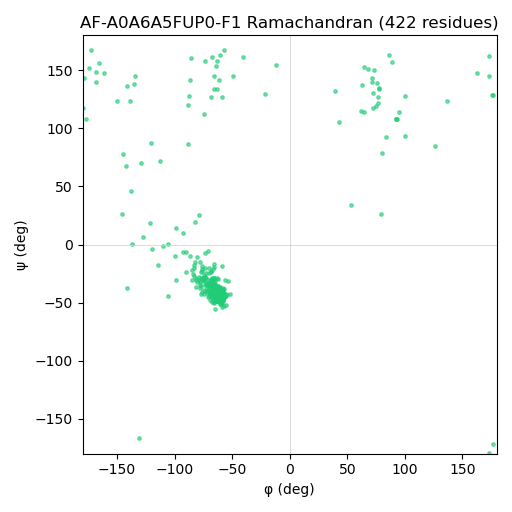LN A O 1
ATOM 3368 N N . THR A 1 419 ? -87.630 -43.266 175.221 1.00 43.41 419 THR A N 1
ATOM 3369 C CA . THR A 1 419 ? -86.242 -42.736 175.141 1.00 43.41 419 THR A CA 1
ATOM 3370 C C . THR A 1 419 ? -86.161 -41.894 173.837 1.00 43.41 419 THR A C 1
ATOM 3372 O O . THR A 1 419 ? -86.961 -42.149 172.946 1.00 43.41 419 THR A O 1
ATOM 3375 N N . GLY A 1 420 ?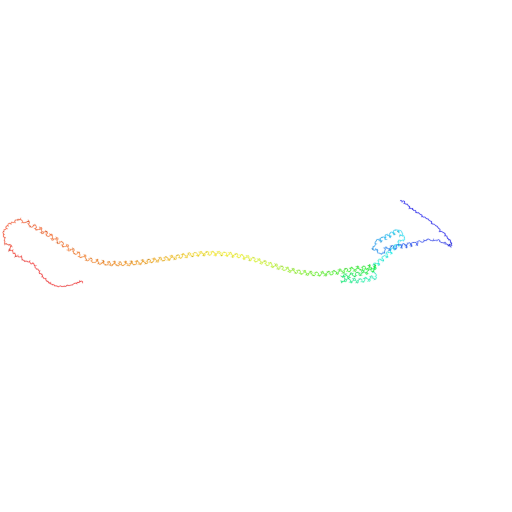 -85.360 -40.817 173.717 1.00 43.00 420 GLY A N 1
ATOM 3376 C CA . GLY A 1 420 ? -84.042 -40.788 173.022 1.00 43.00 420 GLY A CA 1
ATOM 3377 C C . GLY A 1 420 ? -84.149 -40.786 171.471 1.00 43.00 420 GLY A C 1
ATOM 3378 O O . GLY A 1 420 ? -84.963 -41.522 170.947 1.00 43.00 420 GLY A O 1
ATOM 3379 N N . VAL A 1 421 ? -83.403 -40.063 170.619 1.00 41.75 421 VAL A N 1
ATOM 3380 C CA . VAL A 1 421 ? -82.113 -39.345 170.664 1.00 41.75 421 VAL A CA 1
ATOM 3381 C C . VAL A 1 421 ? -82.002 -38.421 169.418 1.00 41.75 421 VAL A C 1
ATOM 3383 O O . VAL A 1 421 ? -82.631 -38.674 168.398 1.00 41.75 421 VAL A O 1
ATOM 3386 N N . MET A 1 422 ? -81.178 -37.372 169.567 1.00 45.41 422 MET A N 1
ATOM 3387 C CA . MET A 1 422 ? -80.453 -36.488 168.622 1.00 45.41 422 MET A CA 1
ATOM 3388 C C . MET A 1 422 ? -80.354 -36.849 167.122 1.00 45.41 422 MET A C 1
ATOM 3390 O O . MET A 1 422 ? -80.168 -38.009 166.772 1.00 45.41 422 MET A O 1
ATOM 3394 N N . LEU A 1 423 ? -80.179 -35.814 166.281 1.00 34.00 423 LEU A N 1
ATOM 3395 C CA . LEU A 1 423 ? -78.888 -35.553 165.612 1.00 34.00 423 LEU A CA 1
ATOM 3396 C C . LEU A 1 423 ? -78.769 -34.117 165.076 1.00 34.00 423 LEU A C 1
ATOM 3398 O O . LEU A 1 423 ? -79.747 -33.481 164.689 1.00 34.00 423 LEU A O 1
ATOM 3402 N N . LYS A 1 424 ? -77.520 -33.659 165.119 1.00 38.34 424 LYS A N 1
ATOM 3403 C CA . LYS A 1 424 ? -76.919 -32.499 164.476 1.00 38.34 424 LYS A CA 1
ATOM 3404 C C . LYS A 1 424 ? -75.907 -33.051 163.479 1.00 38.34 424 LYS A C 1
ATOM 3406 O O . LYS A 1 424 ? -75.350 -34.125 163.811 1.00 38.34 424 LYS A O 1
#

Mean predicted aligned error: 22.23 Å